Protein AF-A0A9E8MYC7-F1 (afdb_monomer)

Solvent-accessible surface area (backbone atoms only — not comparable to full-atom values): 26050 Å² total; per-residue (Å²): 123,84,56,73,44,84,92,55,62,42,68,68,64,47,49,53,53,36,50,54,47,29,52,49,21,54,75,71,65,36,44,66,49,32,20,54,23,20,48,53,47,18,52,56,25,44,76,72,65,41,76,65,15,58,56,26,34,58,54,17,54,79,38,41,88,45,52,65,54,41,21,54,42,26,45,53,49,13,49,45,27,41,71,69,73,36,52,69,61,10,49,49,34,28,45,56,18,37,45,50,30,37,81,56,94,71,75,79,53,91,84,58,75,82,51,69,74,51,49,74,58,23,88,38,50,72,58,42,31,50,38,27,40,50,49,20,48,55,34,68,70,32,82,70,48,50,69,36,67,69,51,42,52,50,23,41,50,27,29,57,51,24,53,55,41,49,50,52,44,64,65,71,53,83,70,78,68,52,68,67,61,53,49,54,55,50,45,53,43,28,52,51,36,32,54,36,20,54,78,68,73,32,41,73,63,21,49,50,30,54,47,44,42,51,49,52,62,47,49,73,73,53,60,84,65,71,66,82,78,57,59,68,68,59,53,51,52,55,49,49,52,52,52,54,50,50,52,46,51,55,46,55,75,76,41,96,46,72,67,58,52,52,49,44,52,49,53,49,51,52,48,51,52,52,57,55,51,33,46,78,76,37,44,70,60,41,48,68,68,60,59,83,79,62,63,57,65,65,65,54,28,72,74,43,52,96,46,40,19,37,42,38,44,48,58,54,70,60,41,31,36,39,40,38,39,36,48,89,49,66,46,61,43,80,47,49,76,29,67,60,48,62,59,48,49,52,55,45,56,59,49,77,74,44,86,76,86,47,73,67,52,46,50,54,47,50,54,44,30,36,51,51,34,52,49,77,54,75,65,88,61,65,83,69,64,34,54,26,35,38,37,22,56,33,71,78,44,69,78,55,67,63,52,70,29,24,60,91,93,44,39,43,50,80,74,31,52,78,46,77,48,84,47,68,44,57,52,56,60,54,63,72,54,85,79,85,64,96,58,96,74,85,86,89,75,74,95,77,76,78,85,78,85,90,74,93,70,81,82,77,76,78,74,70,85,118

Sequence (466 aa):
MFYKNELNYDFKKSQEYFTKFLKKATADKNSEMIFKASNNLAVLYNIEKKDSALYYITNGIKYAKEDLTLARLYVNKAEYYFNKNDTGNAIKTLQSALQLTLPTKTDSAITFSPSFKTLTASKHPSLSTLALKNKAKYILEDNELSKNQELLQLAYQSISLADRMIDFIRIESLENDSKLLRQEAASNIYMLGVKACYKLNKPNEAFYFIEKNRALLLLENIKNKTNSSLPAAILQQEQEYKKRIYALENQLNLTESSALKNEYHSLKIDYNNFIKSLEVSYPAYYNAKQNIHVENIASIKEVLDDHTTILEYIINKEHGFLLIITKDNTRLLDLGDTKNLETKINEYLKRIRHPLKTSEELENYNKTAHYLYNTLLPIKDPTILKNKLVIIPDYTLQNLPFESLKNNDKYLIEDFEISYAYSLTFLNSNKSIKREAPQSFIGFAPSHLITIIYKPCLAVRLKLLL

Mean predicted aligned error: 10.44 Å

Foldseek 3Di:
DVCPPPVRPDLVVQLVVLVVQCVVCVVVVPLVSVLVSLLSVLVSCLVVLHPCNVVSLVSNCVSDPALQSVLSSLQSVLSNCLSVVNLVSSLLSLVSSLQSFWPDHFDSDLLTDDDLVRLLRGPCNPSNLSSLLVSLVSQLVRPVSLVDPSSLVSSLVSLVSSLVSLLSCLLLDLDPPPPVVSLVVLLSSLVSNLSSCQSNVNQQSNLVSLQLSLLSVVCVVVVVPLVPQDDPVLVVVLVVLSVVLVVLVVVVVVDDDPVSVVVSVVSSVVSSVSSVVCCVVPVVSSVSSRDPDDDRLLVVLVPADQQEWEWAKRDDLAWIWTWIDHNVDIDIDTLGGCNCVLVLQVLLVVLVVDDDDDPVSVVSNLVSLQVNCCSRCVDPDCVSNGQEYEYADDDSCVPPPQQQRDDPHDGPVVRHHYHYDPGPRVVVVVVPDDDDDPDPDDDDDDPPPDDDDDDDDDPPPPPPVD

InterPro domains:
  IPR011990 Tetratricopeptide-like helical domain superfamily [SSF48452] (10-105)
  IPR024983 CHAT domain [PF12770] (367-439)

Nearest PDB structures (foldseek):
  4gpk-assembly1_C  TM=5.204E-01  e=9.226E-01  Bacillus thuringiensis serovar thuringiensis
  3txn-assembly1_A  TM=5.659E-01  e=2.470E+00  Drosophila melanogaster
  8jri-assembly1_X  TM=4.341E-01  e=1.193E+00  Homo sapiens
  9e8q-assembly1_X  TM=4.155E-01  e=4.902E+00  Homo sapiens
  4gpk-assembly2_F  TM=2.173E-01  e=1.245E+00  Bacillus thuringiensis serovar thuringiensis

pLDDT: mean 82.81, std 16.34, range [25.17, 98.38]

Radius of gyration: 25.77 Å; Cα contacts (8 Å, |Δi|>4): 551; chains: 1; bounding box: 64×56×78 Å

Secondary structure (DSSP, 8-state):
-TT-SGGG--HHHHHHHHHHHHHHHHHTT-HHHHHHHHHHHHHHHHHTT-THHHHHHHHHHTT--SHHHHHHHHHHHHHHHHHTT-HHHHHHHHHHHHHHHSSS----STT----HHHHHT-S-HHHHHHHHHHHHHHHHH-TTGGG-HHHHHHHHHHHHHHHHHHHHHHHH----S-HHHHHHHHHHHHHHHHHHHHHTT-HHHHHHHHHHHHHHHHHHHHTTSGGGGS-HHHHHHHHHHHHHHHHHHHHHHH---HHHHHHHHHHHHHHHHHHHHHHHH-HHHHHHHH------HHHHHHT--TTEEEEEEEE-SSEEEEEEE-SS-EEEEEEEE-TTHHHHHHHHHHHHTS---SHHHHHHHHHHHHHHHHHH---S-GGGS-SEEEEE--GGGGG--GGG-EETTEEHHHH-EEEE-S-HHHHHHHHTS----SSS------TT------------------

Organism: NCBI:txid2980107

Structure (mmCIF, N/CA/C/O backbone):
data_AF-A0A9E8MYC7-F1
#
_entry.id   AF-A0A9E8MYC7-F1
#
loop_
_atom_site.group_PDB
_atom_site.id
_atom_site.type_symbol
_atom_site.label_atom_id
_atom_site.label_alt_id
_atom_site.label_comp_id
_atom_site.label_asym_id
_atom_site.label_entity_id
_atom_site.label_seq_id
_atom_site.pdbx_PDB_ins_code
_atom_site.Cartn_x
_atom_site.Cartn_y
_atom_site.Cartn_z
_atom_site.occupancy
_atom_site.B_iso_or_equiv
_atom_site.auth_seq_id
_atom_site.auth_comp_id
_atom_site.auth_asym_id
_atom_site.auth_atom_id
_atom_site.pdbx_PDB_model_num
ATOM 1 N N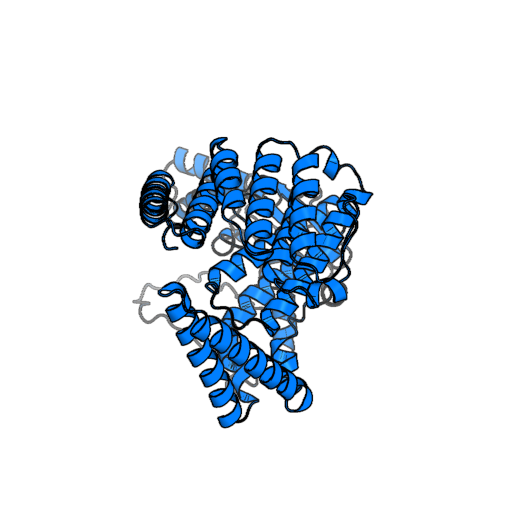 . MET A 1 1 ? 23.021 -4.778 -4.826 1.00 33.31 1 MET A N 1
ATOM 2 C CA . MET A 1 1 ? 21.648 -5.065 -4.350 1.00 33.31 1 MET A CA 1
ATOM 3 C C . MET A 1 1 ? 21.458 -4.844 -2.846 1.00 33.31 1 MET A C 1
ATOM 5 O O . MET A 1 1 ? 20.378 -4.416 -2.477 1.00 33.31 1 MET A O 1
ATOM 9 N N . PHE A 1 2 ? 22.469 -5.047 -1.988 1.00 27.73 2 PHE A N 1
ATOM 10 C CA . PHE A 1 2 ? 22.309 -5.018 -0.520 1.00 27.73 2 PHE A CA 1
ATOM 11 C C . PHE A 1 2 ? 21.909 -3.677 0.140 1.00 27.73 2 PHE A C 1
ATOM 13 O O . PHE A 1 2 ? 21.350 -3.709 1.228 1.00 27.73 2 PHE A O 1
ATOM 20 N N . TYR A 1 3 ? 22.119 -2.521 -0.500 1.00 33.34 3 TYR A N 1
ATOM 21 C CA . TYR A 1 3 ? 21.834 -1.199 0.101 1.00 33.34 3 TYR A CA 1
ATOM 22 C C . TYR A 1 3 ? 20.517 -0.549 -0.367 1.00 33.34 3 TYR A C 1
ATOM 24 O O . TYR A 1 3 ? 20.284 0.627 -0.119 1.00 33.34 3 TYR A O 1
ATOM 32 N N . LYS A 1 4 ? 19.658 -1.305 -1.071 1.00 39.53 4 LYS A N 1
ATOM 33 C CA . LYS A 1 4 ? 18.329 -0.844 -1.523 1.00 39.53 4 LYS A CA 1
ATOM 34 C C . LYS A 1 4 ? 17.208 -1.184 -0.525 1.00 39.53 4 LYS A C 1
ATOM 36 O O . LYS A 1 4 ? 16.082 -0.749 -0.708 1.00 39.53 4 LYS A O 1
ATOM 41 N N . ASN A 1 5 ? 17.493 -1.985 0.501 1.00 42.78 5 ASN A N 1
ATOM 42 C CA . ASN A 1 5 ? 16.492 -2.328 1.506 1.00 42.78 5 ASN A CA 1
ATOM 43 C C . ASN A 1 5 ? 16.258 -1.098 2.398 1.00 42.78 5 ASN A C 1
ATOM 45 O O . ASN A 1 5 ? 17.234 -0.578 2.937 1.00 42.78 5 ASN A O 1
ATOM 49 N N . GLU A 1 6 ? 15.013 -0.629 2.548 1.00 45.22 6 GLU A N 1
ATOM 50 C CA . GLU A 1 6 ? 14.684 0.599 3.300 1.00 45.22 6 GLU A CA 1
ATOM 51 C C . GLU A 1 6 ? 15.219 0.586 4.743 1.00 45.22 6 GLU A C 1
ATOM 53 O O . GLU A 1 6 ? 15.503 1.635 5.313 1.00 45.22 6 GLU A O 1
ATOM 58 N N . LEU A 1 7 ? 15.430 -0.602 5.315 1.00 42.25 7 LEU A N 1
ATOM 59 C CA . LEU A 1 7 ? 16.002 -0.796 6.651 1.00 42.25 7 LEU A CA 1
ATOM 60 C C . LEU A 1 7 ? 17.512 -0.481 6.745 1.00 42.25 7 LEU A C 1
ATOM 62 O O . LEU A 1 7 ? 18.018 -0.314 7.846 1.00 42.25 7 LEU A O 1
ATOM 66 N N . ASN A 1 8 ? 18.228 -0.391 5.615 1.00 55.28 8 ASN A N 1
ATOM 67 C CA . ASN A 1 8 ? 19.679 -0.146 5.524 1.00 55.28 8 ASN A CA 1
ATOM 68 C C . ASN A 1 8 ? 20.032 0.947 4.492 1.00 55.28 8 ASN A C 1
ATOM 70 O O . ASN A 1 8 ? 21.122 0.926 3.907 1.00 55.28 8 ASN A O 1
ATOM 74 N N . TYR A 1 9 ? 19.104 1.868 4.210 1.00 71.81 9 TYR A N 1
ATOM 75 C CA . TYR A 1 9 ? 19.337 2.943 3.249 1.00 71.81 9 TYR A CA 1
ATOM 76 C C . TYR A 1 9 ? 20.390 3.929 3.775 1.00 71.81 9 TYR A C 1
ATOM 78 O O . TYR A 1 9 ? 20.161 4.668 4.728 1.00 71.81 9 TYR A O 1
ATOM 86 N N . ASP A 1 10 ? 21.548 3.952 3.119 1.00 85.00 10 ASP A N 1
ATOM 87 C CA . ASP A 1 10 ? 22.597 4.948 3.328 1.00 85.00 10 ASP A CA 1
ATOM 88 C C . ASP A 1 10 ? 22.963 5.543 1.970 1.00 85.00 10 ASP A C 1
ATOM 90 O O . ASP A 1 10 ? 23.562 4.874 1.114 1.00 85.00 10 ASP A O 1
ATOM 94 N N . PHE A 1 11 ? 22.579 6.806 1.768 1.00 88.44 11 PHE A N 1
ATOM 95 C CA . PHE A 1 11 ? 22.821 7.513 0.518 1.00 88.44 11 PHE A CA 1
ATOM 96 C C . PHE A 1 11 ? 24.313 7.602 0.189 1.00 88.44 11 PHE A C 1
ATOM 98 O O . PHE A 1 11 ? 24.703 7.291 -0.937 1.00 88.44 11 PHE A O 1
ATOM 105 N N . LYS A 1 12 ? 25.157 7.991 1.155 1.00 90.94 12 LYS A N 1
ATOM 106 C CA . LYS A 1 12 ? 26.594 8.209 0.923 1.00 90.94 12 LYS A CA 1
ATOM 107 C C . LYS A 1 12 ? 27.267 6.898 0.549 1.00 90.94 12 LYS A C 1
ATOM 109 O O . LYS A 1 12 ? 27.935 6.811 -0.481 1.00 90.94 12 LYS A O 1
ATOM 114 N N . LYS A 1 13 ? 27.012 5.850 1.331 1.00 89.50 13 LYS A N 1
ATOM 115 C CA . LYS A 1 13 ? 27.576 4.522 1.090 1.00 89.50 13 LYS A CA 1
ATOM 116 C C . LYS A 1 13 ? 27.116 3.952 -0.254 1.00 89.50 13 LYS A C 1
ATOM 118 O O . LYS A 1 13 ? 27.930 3.449 -1.028 1.00 89.50 13 LYS A O 1
ATOM 123 N N . SER A 1 14 ? 25.829 4.081 -0.578 1.00 89.38 14 SER A N 1
ATOM 124 C CA . SER A 1 14 ? 25.278 3.632 -1.865 1.00 89.38 14 SER A CA 1
ATOM 125 C C . SER A 1 14 ? 25.879 4.396 -3.046 1.00 89.38 14 SER A C 1
ATOM 127 O O . SER A 1 14 ? 26.274 3.784 -4.042 1.00 89.38 14 SER A O 1
ATOM 129 N N . GLN A 1 15 ? 25.999 5.721 -2.922 1.00 94.00 15 GLN A N 1
ATOM 130 C CA . GLN A 1 15 ? 26.596 6.587 -3.935 1.00 94.00 15 GLN A CA 1
ATOM 131 C C . GLN A 1 15 ? 28.044 6.177 -4.210 1.00 94.00 15 GLN A C 1
ATOM 133 O O . GLN A 1 15 ? 28.427 6.033 -5.373 1.00 94.00 15 GLN A O 1
ATOM 138 N N . GLU A 1 16 ? 28.842 5.944 -3.168 1.00 93.12 16 GLU A N 1
ATOM 139 C CA . GLU A 1 16 ? 30.232 5.511 -3.306 1.00 93.12 16 GLU A CA 1
ATOM 140 C C . GLU A 1 16 ? 30.355 4.187 -4.066 1.00 93.12 16 GLU A C 1
ATOM 142 O O . GLU A 1 16 ? 31.125 4.097 -5.029 1.00 93.12 16 GLU A O 1
ATOM 147 N N . TYR A 1 17 ? 29.584 3.164 -3.682 1.00 92.88 17 TYR A N 1
ATOM 148 C CA . TYR A 1 17 ? 29.640 1.856 -4.339 1.00 92.88 17 TYR A CA 1
ATOM 149 C C . TYR A 1 17 ? 29.189 1.915 -5.795 1.00 92.88 17 TYR A C 1
ATOM 151 O O . TYR A 1 17 ? 29.874 1.375 -6.666 1.00 92.88 17 TYR A O 1
ATOM 159 N N . PHE A 1 18 ? 28.070 2.581 -6.090 1.00 93.12 18 PHE A N 1
ATOM 160 C CA . PHE A 1 18 ? 27.586 2.668 -7.465 1.00 93.12 18 PHE A CA 1
ATOM 161 C C . PHE A 1 18 ? 28.485 3.537 -8.348 1.00 93.12 18 PHE A C 1
ATOM 163 O O . PHE A 1 18 ? 28.667 3.217 -9.521 1.00 93.12 18 PHE A O 1
ATOM 170 N N . THR A 1 19 ? 29.126 4.569 -7.793 1.00 94.38 19 THR A N 1
ATOM 171 C CA . THR A 1 19 ? 30.114 5.376 -8.525 1.00 94.38 19 THR A CA 1
ATOM 172 C C . THR A 1 19 ? 31.369 4.561 -8.841 1.00 94.38 19 THR A C 1
ATOM 174 O O . THR A 1 19 ? 31.856 4.596 -9.971 1.00 94.38 19 THR A O 1
ATOM 177 N N . LYS A 1 20 ? 31.890 3.782 -7.879 1.00 94.94 20 LYS A N 1
ATOM 178 C CA . LYS A 1 20 ? 33.012 2.854 -8.119 1.00 94.94 20 LYS A CA 1
ATOM 179 C C . LYS A 1 20 ? 32.649 1.805 -9.173 1.00 94.94 20 LYS A C 1
ATOM 181 O O . LYS A 1 20 ? 33.449 1.542 -10.069 1.00 94.94 20 LYS A O 1
ATOM 186 N N . PHE A 1 21 ? 31.435 1.259 -9.104 1.00 94.50 21 PHE A N 1
ATOM 187 C CA . PHE A 1 21 ? 30.927 0.310 -10.092 1.00 94.50 21 PHE A CA 1
ATOM 188 C C . PHE A 1 21 ? 30.835 0.930 -11.494 1.00 94.50 21 PHE A C 1
ATOM 190 O O . PHE A 1 21 ? 31.333 0.332 -12.443 1.00 94.50 21 PHE A O 1
ATOM 197 N N . LEU A 1 22 ? 30.299 2.150 -11.622 1.00 94.88 22 LEU A N 1
ATOM 198 C CA . LEU A 1 22 ? 30.236 2.869 -12.899 1.00 94.88 22 LEU A CA 1
ATOM 199 C C . LEU A 1 22 ? 31.633 3.120 -13.481 1.00 94.88 22 LEU A C 1
ATOM 201 O O . LEU A 1 22 ? 31.844 2.907 -14.674 1.00 94.88 22 LEU A O 1
ATOM 205 N N . LYS A 1 23 ? 32.597 3.539 -12.649 1.00 96.06 23 LYS A N 1
ATOM 206 C CA . LYS A 1 23 ? 33.992 3.746 -13.072 1.00 96.06 23 LYS A CA 1
ATOM 207 C C . LYS A 1 23 ? 34.610 2.463 -13.623 1.00 96.06 23 LYS A C 1
ATOM 209 O O . LYS A 1 23 ? 35.181 2.497 -14.709 1.00 96.06 23 LYS A O 1
ATOM 214 N N . LYS A 1 24 ? 34.451 1.340 -12.914 1.00 95.19 24 LYS A N 1
ATOM 215 C CA . LYS A 1 24 ? 34.941 0.033 -13.371 1.00 95.19 24 LYS A CA 1
ATOM 216 C C . LYS A 1 24 ? 34.270 -0.396 -14.678 1.00 95.19 24 LYS A C 1
ATOM 218 O O . LYS A 1 24 ? 34.962 -0.678 -15.642 1.00 95.19 24 LYS A O 1
ATOM 223 N N . ALA A 1 25 ? 32.942 -0.332 -14.749 1.00 93.50 25 ALA A N 1
ATOM 224 C CA . ALA A 1 25 ? 32.190 -0.674 -15.956 1.00 93.50 25 ALA A CA 1
ATOM 225 C C . ALA A 1 25 ? 32.600 0.169 -17.178 1.00 93.50 25 ALA A C 1
ATOM 227 O O . ALA A 1 25 ? 32.654 -0.337 -18.297 1.00 93.50 25 ALA A O 1
ATOM 228 N N . THR A 1 26 ? 32.912 1.450 -16.956 1.00 93.94 26 THR A N 1
ATOM 229 C CA . THR A 1 26 ? 33.397 2.363 -18.002 1.00 93.94 26 THR A CA 1
ATOM 230 C C . THR A 1 26 ? 34.809 1.997 -18.454 1.00 93.94 26 THR A C 1
ATOM 232 O O . THR A 1 26 ? 35.068 1.979 -19.655 1.00 93.94 26 THR A O 1
ATOM 235 N N . ALA A 1 27 ? 35.705 1.670 -17.517 1.00 95.81 27 ALA A N 1
ATOM 236 C CA . ALA A 1 27 ? 37.055 1.197 -17.828 1.00 95.81 27 ALA A CA 1
ATOM 237 C C . ALA A 1 27 ? 37.026 -0.112 -18.636 1.00 95.81 27 ALA A C 1
ATOM 239 O O . ALA A 1 27 ? 37.732 -0.234 -19.634 1.00 95.81 27 ALA A O 1
ATOM 240 N N . ASP A 1 28 ? 36.128 -1.028 -18.267 1.00 94.00 28 ASP A N 1
ATOM 241 C CA . ASP A 1 28 ? 35.918 -2.313 -18.940 1.00 94.00 28 ASP A CA 1
ATOM 242 C C . ASP A 1 28 ? 35.134 -2.173 -20.266 1.00 94.00 28 ASP A C 1
ATOM 244 O O . ASP A 1 28 ? 34.933 -3.154 -20.979 1.00 94.00 28 ASP A O 1
ATOM 248 N N . LYS A 1 29 ? 34.662 -0.961 -20.610 1.00 92.75 29 LYS A N 1
ATOM 249 C CA . LYS A 1 29 ? 33.806 -0.654 -21.775 1.00 92.75 29 LYS A CA 1
ATOM 250 C C . LYS A 1 29 ? 32.546 -1.533 -21.876 1.00 92.75 29 LYS A C 1
ATOM 252 O O . LYS A 1 29 ? 31.974 -1.685 -22.958 1.00 92.75 29 LYS A O 1
ATOM 257 N N . ASN A 1 30 ? 32.069 -2.080 -20.757 1.00 91.94 30 ASN A N 1
ATOM 258 C CA . ASN A 1 30 ? 30.887 -2.936 -20.735 1.00 91.94 30 ASN A CA 1
ATOM 259 C C . ASN A 1 30 ? 29.610 -2.075 -20.705 1.00 91.94 30 ASN A C 1
ATOM 261 O O . ASN A 1 30 ? 29.230 -1.526 -19.669 1.00 91.94 30 ASN A O 1
ATOM 265 N N . SER A 1 31 ? 28.921 -1.976 -21.848 1.00 89.75 31 SER A N 1
ATOM 266 C CA . SER A 1 31 ? 27.695 -1.174 -21.987 1.00 89.75 31 SER A CA 1
ATOM 267 C C . SER A 1 31 ? 26.580 -1.592 -21.021 1.00 89.75 31 SER A C 1
ATOM 269 O O . SER A 1 31 ? 25.905 -0.729 -20.463 1.00 89.75 31 SER A O 1
ATOM 271 N N . GLU A 1 32 ? 26.387 -2.894 -20.795 1.00 87.19 32 GLU A N 1
ATOM 272 C CA . GLU A 1 32 ? 25.331 -3.398 -19.911 1.00 87.19 32 GLU A CA 1
ATOM 273 C C . GLU A 1 32 ? 25.605 -3.015 -18.452 1.00 87.19 32 GLU A C 1
ATOM 275 O O . GLU A 1 32 ? 24.712 -2.543 -17.741 1.00 87.19 32 GLU A O 1
ATOM 280 N N . MET A 1 33 ? 26.856 -3.140 -18.006 1.00 89.62 33 MET A N 1
ATOM 281 C CA . MET A 1 33 ? 27.253 -2.719 -16.664 1.00 89.62 33 MET A CA 1
ATOM 282 C C . MET A 1 33 ? 27.185 -1.199 -16.489 1.00 89.62 33 MET A C 1
ATOM 284 O O . MET A 1 33 ? 26.735 -0.733 -15.439 1.00 89.62 33 MET A O 1
ATOM 288 N N . ILE A 1 34 ? 27.554 -0.416 -17.511 1.00 92.19 34 ILE A N 1
ATOM 289 C CA . ILE A 1 34 ? 27.412 1.050 -17.489 1.00 92.19 34 ILE A CA 1
ATOM 290 C C . ILE A 1 34 ? 25.936 1.433 -17.347 1.00 92.19 34 ILE A C 1
ATOM 292 O O . ILE A 1 34 ? 25.600 2.288 -16.519 1.00 92.19 34 ILE A O 1
ATOM 296 N N . PHE A 1 35 ? 25.048 0.775 -18.097 1.00 93.06 35 PHE A N 1
ATOM 297 C CA . PHE A 1 35 ? 23.602 0.929 -17.963 1.00 93.06 35 PHE A CA 1
ATOM 298 C C . PHE A 1 35 ? 23.135 0.602 -16.535 1.00 93.06 35 PHE A C 1
ATOM 300 O O . PHE A 1 35 ? 22.506 1.448 -15.897 1.00 93.06 35 PHE A O 1
ATOM 307 N N . LYS A 1 36 ? 23.478 -0.579 -15.998 1.00 89.75 36 LYS A N 1
ATOM 308 C CA . LYS A 1 36 ? 23.070 -1.018 -14.648 1.00 89.75 36 LYS A CA 1
ATOM 309 C C . LYS A 1 36 ? 23.538 -0.034 -13.572 1.00 89.75 36 LYS A C 1
ATOM 311 O O . LYS A 1 36 ? 22.755 0.343 -12.699 1.00 89.75 36 LYS A O 1
ATOM 316 N N . ALA A 1 37 ? 24.793 0.410 -13.640 1.00 92.94 37 ALA A N 1
ATOM 317 C CA . ALA A 1 37 ? 25.361 1.373 -12.701 1.00 92.94 37 ALA A CA 1
ATOM 318 C C . ALA A 1 37 ? 24.655 2.735 -12.784 1.00 92.94 37 ALA A C 1
ATOM 320 O O . ALA A 1 37 ? 24.265 3.295 -11.758 1.00 92.94 37 ALA A O 1
ATOM 321 N N . SER A 1 38 ? 24.428 3.227 -14.005 1.00 95.38 38 SER A N 1
ATOM 322 C CA . SER A 1 38 ? 23.735 4.494 -14.258 1.00 95.38 38 SER A CA 1
ATOM 323 C C . SER A 1 38 ? 22.280 4.450 -13.787 1.00 95.38 38 SER A C 1
ATOM 325 O O . SER A 1 38 ? 21.817 5.378 -13.133 1.00 95.38 38 SER A O 1
ATOM 327 N N . ASN A 1 39 ? 21.572 3.347 -14.039 1.00 93.50 39 ASN A N 1
ATOM 328 C CA . ASN A 1 39 ? 20.211 3.128 -13.556 1.00 93.50 39 ASN A CA 1
ATOM 329 C C . ASN A 1 39 ? 20.143 3.126 -12.019 1.00 93.50 39 ASN A C 1
ATOM 331 O O . ASN A 1 39 ? 19.254 3.746 -11.444 1.00 93.50 39 ASN A O 1
ATOM 335 N N . ASN A 1 40 ? 21.090 2.473 -11.341 1.00 92.25 40 ASN A N 1
ATOM 336 C CA . ASN A 1 40 ? 21.122 2.448 -9.875 1.00 92.25 40 ASN A CA 1
ATOM 337 C C . ASN 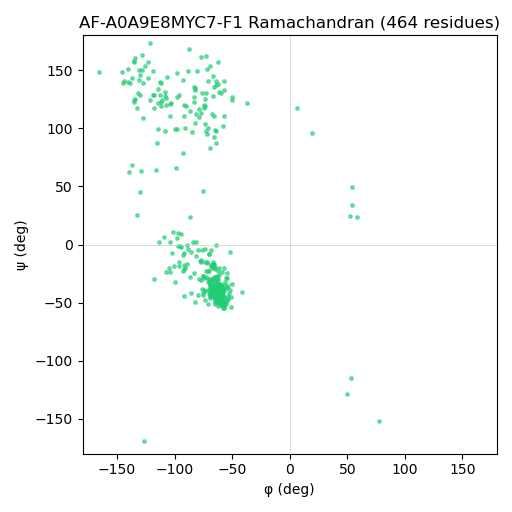A 1 40 ? 21.410 3.831 -9.273 1.00 92.25 40 ASN A C 1
ATOM 339 O O . ASN A 1 40 ? 20.763 4.212 -8.300 1.00 92.25 40 ASN A O 1
ATOM 343 N N . LEU A 1 41 ? 22.333 4.599 -9.865 1.00 94.81 41 LEU A N 1
ATOM 344 C CA . LEU A 1 41 ? 22.584 5.986 -9.462 1.00 94.81 41 LEU A CA 1
ATOM 345 C C . LEU A 1 41 ? 21.350 6.858 -9.712 1.00 94.81 41 LEU A C 1
ATOM 347 O O . LEU A 1 41 ? 20.945 7.592 -8.820 1.00 94.81 41 LEU A O 1
ATOM 351 N N . ALA A 1 42 ? 20.702 6.737 -10.872 1.00 95.38 42 ALA A N 1
ATOM 352 C CA . ALA A 1 42 ? 19.468 7.459 -11.177 1.00 95.38 42 ALA A CA 1
ATOM 353 C C . ALA A 1 42 ? 18.379 7.239 -10.116 1.00 95.38 42 ALA A C 1
ATOM 355 O O . ALA A 1 42 ? 17.819 8.207 -9.607 1.00 95.38 42 ALA A O 1
ATOM 356 N N . VAL A 1 43 ? 18.124 5.980 -9.741 1.00 92.06 43 VAL A N 1
ATOM 357 C CA . VAL A 1 43 ? 17.175 5.636 -8.669 1.00 92.06 43 VAL A CA 1
ATOM 358 C C . VAL A 1 43 ? 17.592 6.279 -7.346 1.00 92.06 43 VAL A C 1
ATOM 360 O O . VAL A 1 43 ? 16.772 6.927 -6.703 1.00 92.06 43 VAL A O 1
ATOM 363 N N . LEU A 1 44 ? 18.867 6.153 -6.965 1.00 93.38 44 LEU A N 1
ATOM 364 C CA . LEU A 1 44 ? 19.396 6.714 -5.721 1.00 93.38 44 LEU A CA 1
ATOM 365 C C . LEU A 1 44 ? 19.216 8.240 -5.645 1.00 93.38 44 LEU A C 1
ATOM 367 O O . LEU A 1 44 ? 18.770 8.766 -4.631 1.00 93.38 44 LEU A O 1
ATOM 371 N N . TYR A 1 45 ? 19.534 8.962 -6.719 1.00 95.00 45 TYR A N 1
ATOM 372 C CA . TYR A 1 45 ? 19.378 10.417 -6.755 1.00 95.00 45 TYR A CA 1
ATOM 373 C C . TYR A 1 45 ? 17.915 10.862 -6.852 1.00 95.00 45 TYR A C 1
ATOM 375 O O . TYR A 1 45 ? 17.595 11.937 -6.349 1.00 95.00 45 TYR A O 1
ATOM 383 N N . ASN A 1 46 ? 17.027 10.055 -7.444 1.00 94.38 46 ASN A N 1
ATOM 384 C CA . ASN A 1 46 ? 15.588 10.321 -7.425 1.00 94.38 46 ASN A CA 1
ATOM 385 C C . ASN A 1 46 ? 14.995 10.206 -6.017 1.00 94.38 46 ASN A C 1
ATOM 387 O O . ASN A 1 46 ? 14.162 11.036 -5.667 1.00 94.38 46 ASN A O 1
ATOM 391 N N . ILE A 1 47 ? 15.437 9.238 -5.204 1.00 90.31 47 ILE A N 1
ATOM 392 C CA . ILE A 1 47 ? 15.011 9.115 -3.795 1.00 90.31 47 ILE A CA 1
ATOM 393 C C . ILE A 1 47 ? 15.337 10.407 -3.029 1.00 90.31 47 ILE A C 1
ATOM 395 O O . ILE A 1 47 ? 14.491 10.950 -2.329 1.00 90.31 47 ILE A O 1
ATOM 399 N N . GLU A 1 48 ? 16.529 10.964 -3.249 1.00 92.75 48 GLU A N 1
ATOM 400 C CA . GLU A 1 48 ? 16.957 12.240 -2.656 1.00 92.75 48 GLU A CA 1
ATOM 401 C C . GLU A 1 48 ? 16.441 13.493 -3.386 1.00 92.75 48 GLU A C 1
ATOM 403 O O . GLU A 1 48 ? 16.827 14.608 -3.033 1.00 92.75 48 GLU A O 1
ATOM 408 N N . LYS A 1 49 ? 15.637 13.338 -4.448 1.00 94.25 49 LYS A N 1
ATOM 409 C CA . LYS A 1 49 ? 15.122 14.437 -5.290 1.00 94.25 49 LYS A CA 1
ATOM 410 C C . LYS A 1 49 ? 16.215 15.365 -5.864 1.00 94.25 49 LYS A C 1
ATOM 412 O O . LYS A 1 49 ? 16.009 16.566 -6.044 1.00 94.25 49 LYS A O 1
ATOM 417 N N . LYS A 1 50 ? 17.393 14.817 -6.180 1.00 94.62 50 LYS A N 1
ATOM 418 C CA . LYS A 1 50 ? 18.570 15.556 -6.679 1.00 94.62 50 LYS A CA 1
ATOM 419 C C . LYS A 1 50 ? 18.626 15.611 -8.208 1.00 94.62 50 LYS A C 1
ATOM 421 O O . LYS A 1 50 ? 18.408 14.606 -8.882 1.00 94.62 50 LYS A O 1
ATOM 426 N N . ASP A 1 51 ? 19.056 16.751 -8.759 1.00 95.06 51 ASP A N 1
ATOM 427 C CA . ASP A 1 51 ? 19.160 16.965 -10.217 1.00 95.06 51 ASP A CA 1
ATOM 428 C C . ASP A 1 51 ? 20.127 16.029 -10.940 1.00 95.06 51 ASP A C 1
ATOM 430 O O . ASP A 1 51 ? 19.930 15.699 -12.111 1.00 95.06 51 ASP A O 1
ATOM 434 N N . SER A 1 52 ? 21.131 15.517 -10.227 1.00 95.69 52 SER A N 1
ATOM 435 C CA . SER A 1 52 ? 22.063 14.526 -10.763 1.00 95.69 52 SER A CA 1
ATOM 436 C C . SER A 1 52 ? 21.369 13.258 -11.277 1.00 95.69 52 SER A C 1
ATOM 438 O O . SER A 1 52 ? 21.953 12.560 -12.104 1.00 95.69 52 SER A O 1
ATOM 440 N N . ALA A 1 53 ? 20.131 12.966 -10.858 1.00 96.94 53 ALA A N 1
ATOM 441 C CA . ALA A 1 53 ? 19.355 11.853 -11.400 1.00 96.94 53 ALA A CA 1
ATOM 442 C C . ALA A 1 53 ? 19.252 11.923 -12.932 1.00 96.94 53 ALA A C 1
ATOM 444 O O . ALA A 1 53 ? 19.552 10.937 -13.607 1.00 96.94 53 ALA A O 1
ATOM 445 N N . LEU A 1 54 ? 18.929 13.094 -13.499 1.00 97.19 54 LEU A N 1
ATOM 446 C CA . LEU A 1 54 ? 18.773 13.259 -14.947 1.00 97.19 54 LEU A CA 1
ATOM 447 C C . LEU A 1 54 ? 20.080 13.002 -15.710 1.00 97.19 54 LEU A C 1
ATOM 449 O O . LEU A 1 54 ? 20.050 12.423 -16.800 1.00 97.19 54 LEU A O 1
ATOM 453 N N . TYR A 1 55 ? 21.227 13.368 -15.128 1.00 97.25 55 TYR A N 1
ATOM 454 C CA . TYR A 1 55 ? 22.542 13.072 -15.701 1.00 97.25 55 TYR A CA 1
ATOM 455 C C . TYR A 1 55 ? 22.753 11.560 -15.850 1.00 97.25 55 TYR A C 1
ATOM 457 O O . TYR A 1 55 ? 23.050 11.083 -16.947 1.00 97.25 55 TYR A O 1
ATOM 465 N N . TYR A 1 56 ? 22.535 10.790 -14.779 1.00 97.50 56 TYR A N 1
ATOM 466 C CA . TYR A 1 56 ? 22.723 9.337 -14.820 1.00 97.50 56 TYR A CA 1
ATOM 467 C C . TYR A 1 56 ? 21.677 8.634 -15.684 1.00 97.50 56 TYR A C 1
ATOM 469 O O . TYR A 1 56 ? 22.012 7.679 -16.379 1.00 97.50 56 TYR A O 1
ATOM 477 N N . ILE A 1 57 ? 20.440 9.132 -15.725 1.00 97.44 57 ILE A N 1
ATOM 478 C CA . ILE A 1 57 ? 19.409 8.637 -16.646 1.00 97.44 57 ILE A CA 1
ATOM 479 C C . ILE A 1 57 ? 19.871 8.817 -18.092 1.00 97.44 57 ILE A C 1
ATOM 481 O O . ILE A 1 57 ? 19.890 7.862 -18.865 1.00 97.44 57 ILE A O 1
ATOM 485 N N . THR A 1 58 ? 20.290 10.032 -18.447 1.00 96.94 58 THR A N 1
ATOM 486 C CA . THR A 1 58 ? 20.740 10.365 -19.804 1.00 96.94 58 THR A CA 1
ATOM 487 C C . THR A 1 58 ? 21.985 9.571 -20.184 1.00 96.94 58 THR A C 1
ATOM 489 O O . THR A 1 58 ? 22.100 9.120 -21.321 1.00 96.94 58 THR A O 1
ATOM 492 N N . ASN A 1 59 ? 22.897 9.344 -19.234 1.00 95.19 59 ASN A N 1
ATOM 493 C CA . ASN A 1 59 ? 24.036 8.462 -19.446 1.00 95.19 59 ASN A CA 1
ATOM 494 C C . ASN A 1 59 ? 23.582 7.022 -19.711 1.00 95.19 59 ASN A C 1
ATOM 496 O O . ASN A 1 59 ? 23.982 6.443 -20.712 1.00 95.19 59 ASN A O 1
ATOM 500 N N . GLY A 1 60 ? 22.700 6.470 -18.874 1.00 95.44 60 GLY A N 1
ATOM 501 C CA . GLY A 1 60 ? 22.180 5.112 -19.028 1.00 95.44 60 GLY A CA 1
ATOM 502 C C . GLY A 1 60 ? 21.477 4.879 -20.366 1.00 95.44 60 GLY A C 1
ATOM 503 O O . GLY A 1 60 ? 21.667 3.823 -20.962 1.00 95.44 60 GLY A O 1
ATOM 504 N N . ILE A 1 61 ? 20.726 5.868 -20.872 1.00 95.81 61 ILE A N 1
ATOM 505 C CA . ILE A 1 61 ? 19.997 5.768 -22.151 1.00 95.81 61 ILE A CA 1
ATOM 506 C C . ILE A 1 61 ? 20.958 5.500 -23.314 1.00 95.81 61 ILE A C 1
ATOM 508 O O . ILE A 1 61 ? 20.635 4.705 -24.190 1.00 95.81 61 ILE A O 1
ATOM 512 N N . LYS A 1 62 ? 22.162 6.087 -23.300 1.00 94.81 62 LYS A N 1
ATOM 513 C CA . LYS A 1 62 ? 23.177 5.879 -24.352 1.00 94.81 62 LYS A CA 1
ATOM 514 C C . LYS A 1 62 ? 23.655 4.427 -24.455 1.00 94.81 62 LYS A C 1
ATOM 516 O O . LYS A 1 62 ? 24.174 4.035 -25.493 1.00 94.81 62 LYS A O 1
ATOM 521 N N . TYR A 1 63 ? 23.506 3.652 -23.381 1.00 93.00 63 TYR A N 1
ATOM 522 C CA . TYR A 1 63 ? 23.976 2.270 -23.286 1.00 93.00 63 TYR A CA 1
ATOM 523 C C . TYR A 1 63 ? 22.830 1.251 -23.177 1.00 93.00 63 TYR A C 1
ATOM 525 O O . TYR A 1 63 ? 23.090 0.053 -23.062 1.00 93.00 63 TYR A O 1
ATOM 533 N N . ALA A 1 64 ? 21.573 1.703 -23.228 1.00 91.06 64 ALA A N 1
ATOM 534 C CA . ALA A 1 64 ? 20.396 0.845 -23.243 1.00 91.06 64 ALA A CA 1
ATOM 535 C C . ALA A 1 64 ? 20.215 0.233 -24.642 1.00 91.06 64 ALA A C 1
ATOM 537 O O . ALA A 1 64 ? 19.951 0.948 -25.605 1.00 91.06 64 ALA A O 1
ATOM 538 N N . LYS A 1 65 ? 20.383 -1.090 -24.755 1.00 86.62 65 LYS A N 1
ATOM 539 C CA . LYS A 1 65 ? 20.313 -1.825 -26.035 1.00 86.62 65 LYS A CA 1
ATOM 540 C C . LYS A 1 65 ? 18.982 -2.542 -26.265 1.00 86.62 65 LYS A C 1
ATOM 542 O O . LYS A 1 65 ? 18.677 -2.904 -27.393 1.00 86.62 65 LYS A O 1
ATOM 547 N N . GLU A 1 66 ? 18.213 -2.766 -25.203 1.00 87.25 66 GLU A N 1
ATOM 548 C CA . GLU A 1 66 ? 16.938 -3.488 -25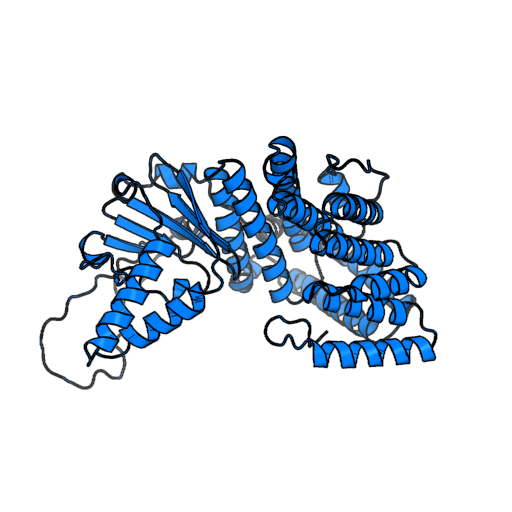.240 1.00 87.25 66 GLU A CA 1
ATOM 549 C C . GLU A 1 66 ? 15.792 -2.571 -24.789 1.00 87.25 66 GLU A C 1
ATOM 551 O O . GLU A 1 66 ? 15.983 -1.742 -23.888 1.00 87.25 66 GLU A O 1
ATOM 556 N N . ASP A 1 67 ? 14.586 -2.783 -25.325 1.00 87.19 67 ASP A N 1
ATOM 557 C CA . ASP A 1 67 ? 13.377 -2.033 -24.947 1.00 87.19 67 ASP A CA 1
ATOM 558 C C . ASP A 1 67 ? 13.152 -2.029 -23.430 1.00 87.19 67 ASP A C 1
ATOM 560 O O . ASP A 1 67 ? 12.846 -0.989 -22.849 1.00 87.19 67 ASP A O 1
ATOM 564 N N . LEU A 1 68 ? 13.409 -3.156 -22.753 1.00 85.06 68 LEU A N 1
ATOM 565 C CA . LEU A 1 68 ? 13.338 -3.257 -21.293 1.00 85.06 68 LEU A CA 1
ATOM 566 C C . LEU A 1 68 ? 14.265 -2.262 -20.589 1.00 85.06 68 LEU A C 1
ATOM 568 O O . LEU A 1 68 ? 13.871 -1.594 -19.631 1.00 85.06 68 LEU A O 1
ATOM 572 N N . THR A 1 69 ? 15.525 -2.204 -21.021 1.00 88.50 69 THR A N 1
ATOM 573 C CA . THR A 1 69 ? 16.537 -1.344 -20.398 1.00 88.50 69 THR A CA 1
ATOM 574 C C . THR A 1 69 ? 16.187 0.130 -20.584 1.00 88.50 69 THR A C 1
ATOM 576 O O . THR A 1 69 ? 16.274 0.910 -19.633 1.00 88.50 69 THR A O 1
ATOM 579 N N . LEU A 1 70 ? 15.676 0.491 -21.763 1.00 93.06 70 LEU A N 1
ATOM 580 C CA . LEU A 1 70 ? 15.209 1.839 -22.057 1.00 93.06 70 LEU A CA 1
ATOM 581 C C . LEU A 1 70 ? 13.945 2.194 -21.258 1.00 93.06 70 LEU A C 1
ATOM 583 O O . LEU A 1 70 ? 13.886 3.257 -20.639 1.00 93.06 70 LEU A O 1
ATOM 587 N N . ALA A 1 71 ? 12.975 1.280 -21.183 1.00 92.06 71 ALA A N 1
ATOM 588 C CA . ALA A 1 71 ? 11.744 1.456 -20.420 1.00 92.06 71 ALA A CA 1
ATOM 589 C C . ALA A 1 71 ? 12.023 1.712 -18.931 1.00 92.06 71 ALA A C 1
ATOM 591 O O . ALA A 1 71 ? 11.433 2.614 -18.337 1.00 92.06 71 ALA A O 1
ATOM 592 N N . ARG A 1 72 ? 12.976 0.985 -18.325 1.00 91.94 72 ARG A N 1
ATOM 593 C CA . ARG A 1 72 ? 13.398 1.211 -16.927 1.00 91.94 72 ARG A CA 1
ATOM 594 C C . ARG A 1 72 ? 13.929 2.630 -16.707 1.00 91.94 72 ARG A C 1
ATOM 596 O O . ARG A 1 72 ? 13.580 3.271 -15.717 1.00 91.94 72 ARG A O 1
ATOM 603 N N . LEU A 1 73 ? 14.731 3.145 -17.637 1.00 95.56 73 LEU A N 1
ATOM 604 C CA . LEU A 1 73 ? 15.248 4.513 -17.560 1.00 95.56 73 LEU A CA 1
ATOM 605 C C . LEU A 1 73 ? 14.155 5.557 -17.771 1.00 95.56 73 LEU A C 1
ATOM 607 O O . LEU A 1 73 ? 14.195 6.598 -17.122 1.00 95.56 73 LEU A O 1
ATOM 611 N N . TYR A 1 74 ? 13.165 5.286 -18.622 1.00 96.06 74 TYR A N 1
ATOM 612 C CA . TYR A 1 74 ? 12.012 6.170 -18.787 1.00 96.06 74 TYR A CA 1
ATOM 613 C C . TYR A 1 74 ? 11.123 6.206 -17.543 1.00 96.06 74 TYR A C 1
ATOM 615 O O . TYR A 1 74 ? 10.701 7.292 -17.161 1.00 96.06 74 TYR A O 1
ATOM 623 N N . VAL A 1 75 ? 10.924 5.088 -16.836 1.00 95.06 75 VAL A N 1
ATOM 624 C CA . VAL A 1 75 ? 10.259 5.111 -15.518 1.00 95.06 75 VAL A CA 1
ATOM 625 C C . VAL A 1 75 ? 11.026 6.003 -14.533 1.00 95.06 75 VAL A C 1
ATOM 627 O O . VAL A 1 75 ? 10.422 6.847 -13.875 1.00 95.06 75 VAL A O 1
ATOM 630 N N . ASN A 1 76 ? 12.358 5.898 -14.473 1.00 95.69 76 ASN A N 1
ATOM 631 C CA . ASN A 1 76 ? 13.164 6.771 -13.607 1.00 95.69 76 ASN A CA 1
ATOM 632 C C . ASN A 1 76 ? 13.125 8.243 -14.048 1.00 95.69 76 ASN A C 1
ATOM 634 O O . ASN A 1 76 ? 13.148 9.142 -13.211 1.00 95.69 76 ASN A O 1
ATOM 638 N N . LYS A 1 77 ? 13.067 8.506 -15.356 1.00 97.69 77 LYS A N 1
ATOM 639 C CA . LYS A 1 77 ? 12.931 9.859 -15.906 1.00 97.69 77 LYS A CA 1
ATOM 640 C C . LYS A 1 77 ? 11.566 10.463 -15.595 1.00 97.69 77 LYS A C 1
ATOM 642 O O . LYS A 1 77 ? 11.490 11.646 -15.288 1.00 97.69 77 LYS A O 1
ATOM 647 N N . ALA A 1 78 ? 10.513 9.654 -15.626 1.00 97.12 78 ALA A N 1
ATOM 648 C CA . ALA A 1 78 ? 9.188 10.064 -15.194 1.00 97.12 78 ALA A CA 1
ATOM 649 C C . ALA A 1 78 ? 9.182 10.446 -13.705 1.00 97.12 78 ALA A C 1
ATOM 651 O O . ALA A 1 78 ? 8.692 11.517 -13.365 1.00 97.12 78 ALA A O 1
ATOM 652 N N . GLU A 1 79 ? 9.820 9.646 -12.840 1.00 96.50 79 GLU A N 1
ATOM 653 C CA . GLU A 1 79 ? 9.959 9.981 -11.413 1.00 96.50 79 GLU A CA 1
ATOM 654 C C . GLU A 1 79 ? 10.764 11.271 -11.200 1.00 96.50 79 GLU A C 1
ATOM 656 O O . GLU A 1 79 ? 10.411 12.084 -10.351 1.00 96.50 79 GLU A O 1
ATOM 661 N N . TYR A 1 80 ? 11.813 11.501 -12.000 1.00 97.75 80 TYR A N 1
ATOM 662 C CA . TYR A 1 80 ? 12.567 12.757 -11.969 1.00 97.75 80 TYR A CA 1
ATOM 663 C C . TYR A 1 80 ? 11.676 13.967 -12.279 1.00 97.75 80 TYR A C 1
ATOM 665 O O . TYR A 1 80 ? 11.680 14.936 -11.522 1.00 97.75 80 TYR A O 1
ATOM 673 N N . TYR A 1 81 ? 10.893 13.908 -13.362 1.00 97.50 81 TYR A N 1
ATOM 674 C CA . TYR A 1 81 ? 9.967 14.987 -13.715 1.00 97.50 81 TYR A CA 1
ATOM 675 C C . TYR A 1 81 ? 8.904 15.200 -12.636 1.00 97.50 81 TYR A C 1
ATOM 677 O O . TYR A 1 81 ? 8.643 16.339 -12.257 1.00 97.50 81 TYR A O 1
ATOM 685 N N . PHE A 1 82 ? 8.360 14.118 -12.076 1.00 96.38 82 PHE A N 1
ATOM 686 C CA . PHE A 1 82 ? 7.400 14.201 -10.979 1.00 96.38 82 PHE A CA 1
ATOM 687 C C . PHE A 1 82 ? 8.004 14.885 -9.741 1.00 96.38 82 PHE A C 1
ATOM 689 O O . PHE A 1 82 ? 7.414 15.813 -9.199 1.00 96.38 82 PHE A O 1
ATOM 696 N N . ASN A 1 83 ? 9.236 14.532 -9.358 1.00 95.00 83 ASN A N 1
ATOM 697 C CA . ASN A 1 83 ? 9.970 15.193 -8.270 1.00 95.00 83 ASN A CA 1
ATOM 698 C C . ASN A 1 83 ? 10.249 16.686 -8.523 1.00 95.00 83 ASN A C 1
ATOM 700 O O . ASN A 1 83 ? 10.526 17.425 -7.578 1.00 95.00 83 ASN A O 1
ATOM 704 N N . LYS A 1 84 ? 10.206 17.129 -9.785 1.00 95.75 84 LYS A N 1
ATOM 705 C CA . LYS A 1 84 ? 10.340 18.532 -10.203 1.00 95.75 84 LYS A CA 1
ATOM 706 C C . LYS A 1 84 ? 8.990 19.238 -10.368 1.00 95.75 84 LYS A C 1
ATOM 708 O O . LYS A 1 84 ? 8.968 20.367 -10.849 1.00 95.75 84 LYS A O 1
ATOM 713 N N . ASN A 1 85 ? 7.895 18.601 -9.946 1.00 94.44 85 ASN A N 1
ATOM 714 C CA . ASN A 1 85 ? 6.514 19.058 -10.125 1.00 94.44 85 ASN A CA 1
ATOM 715 C C . ASN A 1 85 ? 6.121 19.254 -11.603 1.00 94.44 85 ASN A C 1
ATOM 717 O O . ASN A 1 85 ? 5.202 20.006 -11.914 1.00 94.44 85 ASN A O 1
ATOM 721 N N . ASP A 1 86 ? 6.808 18.574 -12.525 1.00 94.81 86 ASP A N 1
ATOM 722 C CA . ASP A 1 86 ? 6.484 18.550 -13.952 1.00 94.81 86 ASP A CA 1
ATOM 723 C C . ASP A 1 86 ? 5.697 17.273 -14.282 1.00 94.81 86 ASP A C 1
ATOM 725 O O . ASP A 1 86 ? 6.157 16.349 -14.962 1.00 94.81 86 ASP A O 1
ATOM 729 N N . THR A 1 87 ? 4.487 17.192 -13.729 1.00 93.69 87 THR A N 1
ATOM 730 C CA . THR A 1 87 ? 3.634 15.999 -13.810 1.00 93.69 87 THR A CA 1
ATOM 731 C C . THR A 1 87 ? 3.221 15.677 -15.251 1.00 93.69 87 THR A C 1
ATOM 733 O O . THR A 1 87 ? 3.081 14.507 -15.617 1.00 93.69 87 THR A O 1
ATOM 736 N N . GLY A 1 88 ? 3.099 16.695 -16.109 1.00 91.12 88 GLY A N 1
ATOM 737 C CA . GLY A 1 88 ? 2.808 16.524 -17.533 1.00 91.12 88 GLY A CA 1
ATOM 738 C C . GLY A 1 88 ? 3.904 15.736 -18.256 1.00 91.12 88 GLY A C 1
ATOM 739 O O . GLY A 1 88 ? 3.622 14.703 -18.876 1.00 91.12 88 GLY A O 1
ATOM 740 N N . ASN A 1 89 ? 5.168 16.163 -18.131 1.00 93.31 89 ASN A N 1
ATOM 741 C CA . ASN A 1 89 ? 6.286 15.418 -18.716 1.00 93.31 89 ASN A CA 1
ATOM 742 C C . ASN A 1 89 ? 6.531 14.085 -18.005 1.00 93.31 89 ASN A C 1
ATOM 744 O O . ASN A 1 89 ? 6.947 13.125 -18.665 1.00 93.31 89 ASN A O 1
ATOM 748 N N . ALA A 1 90 ? 6.230 13.982 -16.707 1.00 95.62 90 ALA A N 1
ATOM 749 C CA . ALA A 1 90 ? 6.287 12.720 -15.980 1.00 95.62 90 ALA A CA 1
ATOM 750 C C . ALA A 1 90 ? 5.365 11.671 -16.615 1.00 95.62 90 ALA A C 1
ATOM 752 O O . ALA A 1 90 ? 5.833 10.604 -17.015 1.00 95.62 90 ALA A O 1
ATOM 753 N N . ILE A 1 91 ? 4.078 11.987 -16.794 1.00 92.38 91 ILE A N 1
ATOM 754 C CA . ILE A 1 91 ? 3.107 11.039 -17.354 1.00 92.38 91 ILE A CA 1
ATOM 755 C C . ILE A 1 91 ? 3.422 10.722 -18.819 1.00 92.38 91 ILE A C 1
ATOM 757 O O . ILE A 1 91 ? 3.424 9.549 -19.193 1.00 92.38 91 ILE A O 1
ATOM 761 N N . LYS A 1 92 ? 3.774 11.725 -19.633 1.00 92.00 92 LYS A N 1
ATOM 762 C CA . LYS A 1 92 ? 4.175 11.501 -21.031 1.00 92.00 92 LYS A CA 1
ATOM 763 C C . LYS A 1 92 ? 5.374 10.553 -21.133 1.00 92.00 92 LYS A C 1
ATOM 765 O O . LYS A 1 92 ? 5.379 9.624 -21.937 1.00 92.00 92 LYS A O 1
ATOM 770 N N . THR A 1 93 ? 6.384 10.748 -20.287 1.00 94.81 93 THR A N 1
ATOM 771 C CA . THR A 1 93 ? 7.571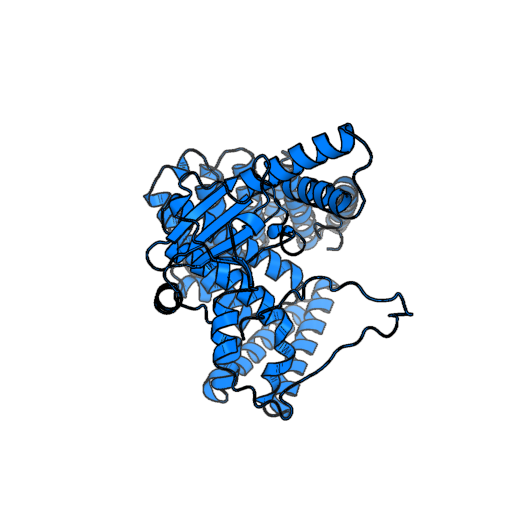 9.881 -20.253 1.00 94.81 93 THR A CA 1
ATOM 772 C C . THR A 1 93 ? 7.229 8.472 -19.765 1.00 94.81 93 THR A C 1
ATOM 774 O O . THR A 1 93 ? 7.749 7.486 -20.288 1.00 94.81 93 THR A O 1
ATOM 777 N N . LEU A 1 94 ? 6.317 8.359 -18.799 1.00 93.19 94 LEU A N 1
ATOM 778 C CA . LEU A 1 94 ? 5.843 7.080 -18.285 1.00 93.19 94 LEU A CA 1
ATOM 779 C C . LEU A 1 94 ? 5.056 6.284 -19.334 1.00 93.19 94 LEU A C 1
ATOM 781 O O . LEU A 1 94 ? 5.165 5.062 -19.388 1.00 93.19 94 LEU A O 1
ATOM 785 N N . GLN A 1 95 ? 4.309 6.964 -20.203 1.00 91.31 95 GLN A N 1
ATOM 786 C CA . GLN A 1 95 ? 3.619 6.334 -21.329 1.00 91.31 95 GLN A CA 1
ATOM 787 C C . GLN A 1 95 ? 4.588 5.805 -22.375 1.00 91.31 95 GLN A C 1
ATOM 789 O O . GLN A 1 95 ? 4.411 4.682 -22.842 1.00 91.31 95 GLN A O 1
ATOM 794 N N . SER A 1 96 ? 5.664 6.540 -22.667 1.00 91.38 96 SER A N 1
ATOM 795 C CA . SER A 1 96 ? 6.758 6.015 -23.489 1.00 91.38 96 SER A CA 1
ATOM 796 C C . SER A 1 96 ? 7.381 4.763 -22.863 1.00 91.38 96 SER A C 1
ATOM 798 O O . SER A 1 96 ? 7.690 3.812 -23.575 1.00 91.38 96 SER A O 1
ATOM 800 N N . ALA A 1 97 ? 7.535 4.723 -21.534 1.00 92.06 97 ALA A N 1
ATOM 801 C CA . ALA A 1 97 ? 8.011 3.525 -20.842 1.00 92.06 97 ALA A CA 1
ATOM 802 C C . ALA A 1 97 ? 7.032 2.352 -20.991 1.00 92.06 97 ALA A C 1
ATOM 804 O O . ALA A 1 97 ? 7.448 1.241 -21.308 1.00 92.06 97 ALA A O 1
ATOM 805 N N . LEU A 1 98 ? 5.734 2.599 -20.792 1.00 89.88 98 LEU A N 1
ATOM 806 C CA . LEU A 1 98 ? 4.690 1.587 -20.927 1.00 89.88 98 LEU A CA 1
ATOM 807 C C . LEU A 1 98 ? 4.641 1.034 -22.357 1.00 89.88 98 LEU A C 1
ATOM 809 O O . LEU A 1 98 ? 4.639 -0.181 -22.529 1.00 89.88 98 LEU A O 1
ATOM 813 N N . GLN A 1 99 ? 4.705 1.897 -23.372 1.00 90.12 99 GLN A N 1
ATOM 814 C CA . GLN A 1 99 ? 4.749 1.506 -24.781 1.00 90.12 99 GLN A CA 1
ATOM 815 C C . GLN A 1 99 ? 5.868 0.501 -25.079 1.00 90.12 99 GLN A C 1
ATOM 817 O O . GLN A 1 99 ? 5.630 -0.484 -25.772 1.00 90.12 99 GLN A O 1
ATOM 822 N N . LEU A 1 100 ? 7.070 0.724 -24.544 1.00 90.62 100 LEU A N 1
ATOM 823 C CA . LEU A 1 100 ? 8.220 -0.169 -24.735 1.00 90.62 100 LEU A CA 1
ATOM 824 C C . LEU A 1 100 ? 8.021 -1.555 -24.097 1.00 90.62 100 LEU A C 1
ATOM 826 O O . LEU A 1 100 ? 8.742 -2.494 -24.417 1.00 90.62 100 LEU A O 1
ATOM 830 N N . THR A 1 101 ? 7.053 -1.704 -23.188 1.00 86.44 101 THR A N 1
ATOM 831 C CA . THR A 1 101 ? 6.721 -3.002 -22.576 1.00 86.44 101 THR A CA 1
ATOM 832 C C . THR A 1 101 ? 5.613 -3.756 -23.312 1.00 86.44 101 THR A C 1
ATOM 834 O O . THR A 1 101 ? 5.523 -4.979 -23.193 1.00 86.44 101 THR A O 1
ATOM 837 N N . LEU A 1 102 ? 4.769 -3.047 -24.066 1.00 87.19 102 LEU A N 1
ATOM 838 C CA . LEU A 1 102 ? 3.579 -3.610 -24.697 1.00 87.19 102 LEU A CA 1
ATOM 839 C C . LEU A 1 102 ? 3.888 -4.198 -26.086 1.00 87.19 102 LEU A C 1
ATOM 841 O O . LEU A 1 102 ? 4.744 -3.683 -26.802 1.00 87.19 102 LEU A O 1
ATOM 845 N N . PRO A 1 103 ? 3.162 -5.249 -26.513 1.00 78.81 103 PRO A N 1
ATOM 846 C CA . PRO A 1 103 ? 3.391 -5.901 -27.806 1.00 78.81 103 PRO A CA 1
ATOM 847 C C . PRO A 1 103 ? 2.911 -5.077 -29.013 1.00 78.81 103 PRO A C 1
ATOM 849 O O . PRO A 1 103 ? 3.266 -5.386 -30.147 1.00 78.81 103 PRO A O 1
ATOM 852 N N . THR A 1 104 ? 2.084 -4.053 -28.790 1.00 80.12 104 THR A N 1
ATOM 853 C CA . THR A 1 104 ? 1.461 -3.236 -29.840 1.00 80.12 104 THR A CA 1
ATOM 854 C C . THR A 1 104 ? 1.687 -1.754 -29.585 1.00 80.12 104 THR A C 1
ATOM 856 O O . THR A 1 104 ? 1.753 -1.323 -28.432 1.00 80.12 104 THR A O 1
ATOM 859 N N . LYS A 1 105 ? 1.742 -0.956 -30.656 1.00 80.75 105 LYS A N 1
ATOM 860 C CA . LYS A 1 105 ? 1.757 0.507 -30.549 1.00 80.75 105 LYS A CA 1
ATOM 861 C C . LYS A 1 105 ? 0.444 1.010 -29.932 1.00 80.75 105 LYS A C 1
ATOM 863 O O . LYS A 1 105 ? -0.629 0.517 -30.271 1.00 80.75 105 LYS A O 1
ATOM 868 N N . THR A 1 106 ? 0.546 1.966 -29.025 1.00 73.94 106 THR A N 1
ATOM 869 C CA . THR A 1 106 ? -0.521 2.548 -28.219 1.00 73.94 106 THR A CA 1
ATOM 870 C C . THR A 1 106 ? -0.507 4.068 -28.319 1.00 73.94 106 THR A C 1
ATOM 872 O O . THR A 1 106 ? 0.480 4.675 -28.741 1.00 73.94 106 THR A O 1
ATOM 875 N N . ASP A 1 107 ? -1.615 4.685 -27.923 1.00 73.81 107 ASP A N 1
ATOM 876 C CA . ASP A 1 107 ? -1.740 6.136 -27.864 1.00 73.81 107 ASP A CA 1
ATOM 877 C C . ASP A 1 107 ? -0.816 6.726 -26.774 1.00 73.81 107 ASP A C 1
ATOM 879 O O . ASP A 1 107 ? -0.574 6.112 -25.733 1.00 73.81 107 ASP A O 1
ATOM 883 N N . SER A 1 108 ? -0.268 7.911 -27.045 1.00 72.94 108 SER A N 1
ATOM 884 C CA . SER A 1 108 ? 0.564 8.708 -26.132 1.00 72.94 108 SER A CA 1
ATOM 885 C C . SER A 1 108 ? -0.239 9.791 -25.396 1.00 72.94 108 SER A C 1
ATOM 887 O O . SER A 1 108 ? 0.346 10.691 -24.795 1.00 72.94 108 SER A O 1
ATOM 889 N N . ALA A 1 109 ? -1.570 9.766 -25.492 1.00 80.06 109 ALA A N 1
ATOM 890 C CA . ALA A 1 109 ? -2.457 10.640 -24.740 1.00 80.06 109 ALA A CA 1
ATOM 891 C C . ALA A 1 109 ? -2.474 10.265 -23.254 1.00 80.06 109 ALA A C 1
ATOM 893 O O . ALA A 1 109 ? -2.548 9.087 -22.908 1.00 80.06 109 ALA A O 1
ATOM 894 N N . ILE A 1 110 ? -2.512 11.258 -22.356 1.00 76.19 110 ILE A N 1
ATOM 895 C CA . ILE A 1 110 ? -2.600 11.070 -20.891 1.00 76.19 110 ILE A CA 1
ATOM 896 C C . ILE A 1 110 ? -3.734 10.115 -20.469 1.00 76.19 110 ILE A C 1
ATOM 898 O O . ILE A 1 110 ? -3.591 9.327 -19.529 1.00 76.19 110 ILE A O 1
ATOM 902 N N . THR A 1 111 ? -4.836 10.132 -21.217 1.00 82.62 111 THR A N 1
ATOM 903 C CA . THR A 1 111 ? -6.039 9.327 -20.994 1.00 82.62 111 THR A CA 1
ATOM 904 C C . THR A 1 111 ? -5.905 7.877 -21.454 1.00 82.62 111 THR A C 1
ATOM 906 O O . THR A 1 111 ? -6.687 7.032 -21.027 1.00 82.62 111 THR A O 1
ATOM 909 N N . PHE A 1 112 ? -4.880 7.537 -22.243 1.00 84.75 112 PHE A N 1
ATOM 910 C CA . PHE A 1 112 ? -4.684 6.174 -22.721 1.00 84.75 112 PHE A CA 1
ATOM 911 C C . PHE A 1 112 ? -4.481 5.188 -21.563 1.00 84.75 112 PHE A C 1
ATOM 913 O O . PHE A 1 112 ? -3.642 5.395 -20.676 1.00 84.75 112 PHE A O 1
ATOM 920 N N . SER A 1 113 ? -5.226 4.085 -21.605 1.00 84.19 113 SER A N 1
ATOM 921 C CA . SER A 1 113 ? -5.106 2.961 -20.683 1.00 84.19 113 SER A CA 1
ATOM 922 C C . SER A 1 113 ? -5.129 1.651 -21.477 1.00 84.19 113 SER A C 1
ATOM 924 O O . SER A 1 113 ? -6.052 1.441 -22.268 1.00 84.19 113 SER A O 1
ATOM 926 N N . PRO A 1 114 ? -4.129 0.766 -21.323 1.00 86.94 114 PRO A N 1
ATOM 927 C CA . PRO A 1 114 ? -4.103 -0.500 -22.043 1.00 86.94 114 PRO A CA 1
ATOM 928 C C . PRO A 1 114 ? -5.163 -1.471 -21.509 1.00 86.94 114 PRO A C 1
ATOM 930 O O . PRO A 1 114 ? -5.496 -1.479 -20.325 1.00 86.94 114 PRO A O 1
ATOM 933 N N . SER A 1 115 ? -5.653 -2.355 -22.380 1.00 87.31 115 SER A N 1
ATOM 934 C CA . SER A 1 115 ? -6.528 -3.448 -21.949 1.00 87.31 115 SER A CA 1
ATOM 935 C C . SER A 1 115 ? -5.755 -4.474 -21.113 1.00 87.31 115 SER A C 1
ATOM 937 O O . SER A 1 115 ? -4.554 -4.677 -21.316 1.00 87.31 115 SER A O 1
ATOM 939 N N . PHE A 1 116 ? -6.450 -5.199 -20.232 1.00 84.94 116 PHE A N 1
ATOM 940 C CA . PHE A 1 116 ? -5.831 -6.292 -19.475 1.00 84.94 116 PHE A CA 1
ATOM 941 C C . PHE A 1 116 ? -5.205 -7.354 -20.391 1.00 84.94 116 PHE A C 1
ATOM 943 O O . PHE A 1 116 ? -4.091 -7.791 -20.139 1.00 84.94 116 PHE A O 1
ATOM 950 N N . LYS A 1 117 ? -5.861 -7.698 -21.508 1.00 80.62 117 LYS A N 1
ATOM 951 C CA . LYS A 1 117 ? -5.327 -8.639 -22.510 1.00 80.62 117 LYS A CA 1
ATOM 952 C C . LYS A 1 117 ? -4.006 -8.153 -23.118 1.00 80.62 117 LYS A C 1
ATOM 954 O O . LYS A 1 117 ? -3.110 -8.948 -23.377 1.00 80.62 117 LYS A O 1
ATOM 959 N N . THR A 1 118 ? -3.881 -6.849 -23.357 1.00 83.94 118 THR A N 1
ATOM 960 C CA . THR A 1 118 ? -2.640 -6.247 -23.864 1.00 83.94 118 THR A CA 1
ATOM 961 C C . THR A 1 118 ? -1.535 -6.294 -22.807 1.00 83.94 118 THR A C 1
ATOM 963 O O . THR A 1 118 ? -0.382 -6.548 -23.144 1.00 83.94 118 THR A O 1
ATOM 966 N N . LEU A 1 119 ? -1.885 -6.079 -21.534 1.00 84.44 119 LEU A N 1
ATOM 967 C CA . LEU A 1 119 ? -0.945 -6.125 -20.413 1.00 84.44 119 LEU A CA 1
ATOM 968 C C . LEU A 1 119 ? -0.436 -7.542 -20.121 1.00 84.44 119 LEU A C 1
ATOM 970 O O . LEU A 1 119 ? 0.756 -7.705 -19.886 1.00 84.44 119 LEU A O 1
ATOM 974 N N . THR A 1 120 ? -1.290 -8.567 -20.176 1.00 79.75 120 THR A N 1
ATOM 975 C CA . THR A 1 120 ? -0.865 -9.963 -19.960 1.00 79.75 120 THR A CA 1
ATOM 976 C C . THR A 1 120 ? -0.002 -10.503 -21.100 1.00 79.75 120 THR A C 1
ATOM 978 O O . THR A 1 120 ? 0.799 -11.406 -20.894 1.00 79.75 120 THR A O 1
ATOM 981 N N . ALA A 1 121 ? -0.102 -9.915 -22.294 1.00 80.12 121 ALA A N 1
ATOM 982 C CA . ALA A 1 121 ? 0.792 -10.189 -23.417 1.00 80.12 121 ALA A CA 1
ATOM 983 C C . ALA A 1 121 ? 2.108 -9.375 -23.376 1.00 80.12 121 ALA A C 1
ATOM 985 O O . ALA A 1 121 ? 2.917 -9.466 -24.302 1.00 80.12 121 ALA A O 1
ATOM 986 N N . SER A 1 122 ? 2.328 -8.558 -22.336 1.00 80.00 122 SER A N 1
ATOM 987 C CA . SER A 1 122 ? 3.568 -7.798 -22.136 1.00 80.00 122 SER A CA 1
ATOM 988 C C . SER A 1 122 ? 4.759 -8.736 -21.962 1.00 80.00 122 SER A C 1
ATOM 990 O O . SER A 1 122 ? 4.703 -9.703 -21.205 1.00 80.00 122 SER A O 1
ATOM 992 N N . LYS A 1 123 ? 5.891 -8.396 -22.588 1.00 75.25 123 LYS A N 1
ATOM 993 C CA . LYS A 1 123 ? 7.166 -9.093 -22.336 1.00 75.25 123 LYS A CA 1
ATOM 994 C C . LYS A 1 123 ? 7.700 -8.815 -20.927 1.00 75.25 123 LYS A C 1
ATOM 996 O O . LYS A 1 123 ? 8.544 -9.560 -20.431 1.00 75.25 123 LYS A O 1
ATOM 1001 N N . HIS A 1 124 ? 7.224 -7.741 -20.286 1.00 81.81 124 HIS A N 1
ATOM 1002 C CA . HIS A 1 124 ? 7.695 -7.271 -18.982 1.00 81.81 124 HIS A CA 1
ATOM 1003 C C . HIS A 1 124 ? 6.536 -6.856 -18.052 1.00 81.81 124 HIS A C 1
ATOM 1005 O O . HIS A 1 124 ? 6.419 -5.672 -17.712 1.00 81.81 124 HIS A O 1
ATOM 1011 N N . PRO A 1 125 ? 5.705 -7.813 -17.588 1.00 82.94 125 PRO A N 1
ATOM 1012 C CA . PRO A 1 125 ? 4.518 -7.548 -16.767 1.00 82.94 125 PRO A CA 1
ATOM 1013 C C . PRO A 1 125 ? 4.787 -6.688 -15.523 1.00 82.94 125 PRO A C 1
ATOM 1015 O O . PRO A 1 125 ? 4.037 -5.753 -15.237 1.00 82.94 125 PRO A O 1
ATOM 1018 N N . SER A 1 126 ? 5.891 -6.939 -14.811 1.00 84.25 126 SER A N 1
ATOM 1019 C CA . SER A 1 126 ? 6.271 -6.196 -13.599 1.00 84.25 126 SER A CA 1
ATOM 1020 C C . SER A 1 126 ? 6.549 -4.717 -13.882 1.00 84.25 126 SER A C 1
ATOM 1022 O O . SER A 1 126 ? 6.165 -3.847 -13.100 1.00 84.25 126 SER A O 1
ATOM 1024 N N . LEU A 1 127 ? 7.170 -4.405 -15.026 1.00 86.06 127 LEU A N 1
ATOM 1025 C CA . LEU A 1 127 ? 7.455 -3.022 -15.405 1.00 86.06 127 LEU A CA 1
ATOM 1026 C C . LEU A 1 127 ? 6.195 -2.302 -15.900 1.00 86.06 127 LEU A C 1
ATOM 1028 O O . LEU A 1 127 ? 5.987 -1.145 -15.540 1.00 86.06 127 LEU A O 1
ATOM 1032 N N . SER A 1 128 ? 5.325 -2.989 -16.651 1.00 89.19 128 SER A N 1
ATOM 1033 C CA . SER A 1 128 ? 4.011 -2.451 -17.030 1.00 89.19 128 SER A CA 1
ATOM 1034 C C . SER A 1 128 ? 3.167 -2.131 -15.788 1.00 89.19 128 SER A C 1
ATOM 1036 O O . SER A 1 128 ? 2.576 -1.058 -15.701 1.00 89.19 128 SER A O 1
ATOM 1038 N N . THR A 1 129 ? 3.183 -3.013 -14.785 1.00 90.94 129 THR A N 1
ATOM 1039 C CA . THR A 1 129 ? 2.493 -2.819 -13.496 1.00 90.94 129 THR A CA 1
ATOM 1040 C C . THR A 1 129 ? 3.053 -1.623 -12.729 1.00 90.94 129 THR A C 1
ATOM 1042 O O . THR A 1 129 ? 2.292 -0.789 -12.238 1.00 90.94 129 THR A O 1
ATOM 1045 N N . LEU A 1 130 ? 4.383 -1.481 -12.678 1.00 90.62 130 LEU A N 1
ATOM 1046 C CA . LEU A 1 130 ? 5.034 -0.323 -12.065 1.00 90.62 130 LEU A CA 1
ATOM 1047 C C . LEU A 1 130 ? 4.653 0.989 -12.769 1.00 90.62 130 LEU A C 1
ATOM 1049 O O . LEU A 1 130 ? 4.402 1.987 -12.095 1.00 90.62 130 LEU A O 1
ATOM 1053 N N . ALA A 1 131 ? 4.572 0.988 -14.102 1.00 91.81 131 ALA A N 1
ATOM 1054 C CA . ALA A 1 131 ? 4.146 2.154 -14.868 1.00 91.81 131 ALA A CA 1
ATOM 1055 C C . ALA A 1 131 ? 2.679 2.525 -14.590 1.00 91.81 131 ALA A C 1
ATOM 1057 O O . ALA A 1 131 ? 2.379 3.697 -14.384 1.00 91.81 131 ALA A O 1
ATOM 1058 N N . LEU A 1 132 ? 1.770 1.549 -14.493 1.00 92.81 132 LEU A N 1
ATOM 1059 C CA . LEU A 1 132 ? 0.375 1.800 -14.102 1.00 92.81 132 LEU A CA 1
ATOM 1060 C C . LEU A 1 132 ? 0.270 2.383 -12.686 1.00 92.81 132 LEU A C 1
ATOM 1062 O O . LEU A 1 132 ? -0.424 3.381 -12.481 1.00 92.81 132 LEU A O 1
ATOM 1066 N N . LYS A 1 133 ? 1.012 1.811 -11.728 1.00 94.94 133 LYS A N 1
ATOM 1067 C CA . LYS A 1 133 ? 1.090 2.325 -10.353 1.00 94.94 133 LYS A CA 1
ATOM 1068 C C . LYS A 1 133 ? 1.581 3.774 -10.330 1.00 94.94 133 LYS A C 1
ATOM 1070 O O . LYS A 1 133 ? 0.948 4.621 -9.707 1.00 94.94 133 LYS A O 1
ATOM 1075 N N . ASN A 1 134 ? 2.692 4.072 -11.005 1.00 94.88 134 ASN A N 1
ATOM 1076 C CA . ASN A 1 134 ? 3.255 5.423 -11.036 1.00 94.88 134 ASN A CA 1
ATOM 1077 C C . ASN A 1 134 ? 2.310 6.417 -11.725 1.00 94.88 134 ASN A C 1
ATOM 1079 O O . ASN A 1 134 ? 2.186 7.542 -11.258 1.00 94.88 134 ASN A O 1
ATOM 1083 N N . LYS A 1 135 ? 1.583 6.003 -12.772 1.00 94.25 135 LYS A N 1
ATOM 1084 C CA . LYS A 1 135 ? 0.590 6.859 -13.435 1.00 94.25 135 LYS A CA 1
ATOM 1085 C C . LYS A 1 135 ? -0.489 7.290 -12.446 1.00 94.25 135 LYS A C 1
ATOM 1087 O O . LYS A 1 135 ? -0.793 8.474 -12.343 1.00 94.25 135 LYS A O 1
ATOM 1092 N N . ALA A 1 136 ? -1.031 6.332 -11.695 1.00 95.56 136 ALA A N 1
ATOM 1093 C CA . ALA A 1 136 ? -2.012 6.620 -10.660 1.00 95.56 136 ALA A CA 1
ATOM 1094 C C . ALA A 1 136 ? -1.430 7.500 -9.548 1.00 95.56 136 ALA A C 1
ATOM 1096 O O . ALA A 1 136 ? -2.056 8.491 -9.190 1.00 95.56 136 ALA A O 1
ATOM 1097 N N . LYS A 1 137 ? -0.223 7.187 -9.054 1.00 95.81 137 LYS A N 1
ATOM 1098 C CA . LYS A 1 137 ? 0.494 8.006 -8.062 1.00 95.81 137 LYS A CA 1
ATOM 1099 C C . LYS A 1 137 ? 0.564 9.468 -8.505 1.00 95.81 137 LYS A C 1
ATOM 1101 O O . LYS A 1 137 ? 0.109 10.341 -7.776 1.00 95.81 137 LYS A O 1
ATOM 1106 N N . TYR A 1 138 ? 1.066 9.720 -9.713 1.00 96.06 138 TYR A N 1
ATOM 1107 C CA . TYR A 1 138 ? 1.269 11.073 -10.229 1.00 96.06 138 TYR A CA 1
ATOM 1108 C C . TYR A 1 138 ? -0.041 11.854 -10.343 1.00 96.06 138 TYR A C 1
ATOM 1110 O O . TYR A 1 138 ? -0.080 13.026 -9.993 1.00 96.06 138 TYR A O 1
ATOM 1118 N N . ILE A 1 139 ? -1.131 11.206 -10.761 1.00 95.62 139 ILE A N 1
ATOM 1119 C CA . ILE A 1 139 ? -2.454 11.844 -10.810 1.00 95.62 139 ILE A CA 1
ATOM 1120 C C . ILE A 1 139 ? -3.000 12.125 -9.401 1.00 95.62 139 ILE A C 1
ATOM 1122 O O . ILE A 1 139 ? -3.585 13.179 -9.170 1.00 95.62 139 ILE A O 1
ATOM 1126 N N . LEU A 1 140 ? -2.846 11.187 -8.462 1.00 95.50 140 LEU A N 1
ATOM 1127 C CA . LEU A 1 140 ? -3.417 11.285 -7.113 1.00 95.50 140 LEU A CA 1
ATOM 1128 C C . LEU A 1 140 ? -2.659 12.259 -6.202 1.00 95.50 140 LEU A C 1
ATOM 1130 O O . LEU A 1 140 ? -3.245 12.769 -5.247 1.00 95.50 140 LEU A O 1
ATOM 1134 N N . GLU A 1 141 ? -1.367 12.461 -6.441 1.00 93.75 141 GLU A N 1
ATOM 1135 C CA . GLU A 1 141 ? -0.500 13.330 -5.636 1.00 93.75 141 GLU A CA 1
ATOM 1136 C C . GLU A 1 141 ? -0.350 14.741 -6.208 1.00 93.75 141 GLU A C 1
ATOM 1138 O O . GLU A 1 141 ? 0.003 15.652 -5.464 1.00 93.75 141 GLU A O 1
ATOM 1143 N N . ASP A 1 142 ? -0.655 14.948 -7.489 1.00 94.94 142 ASP A N 1
ATOM 1144 C CA . ASP A 1 142 ? -0.663 16.280 -8.084 1.00 94.94 142 ASP A CA 1
ATOM 1145 C C . ASP A 1 142 ? -1.919 17.074 -7.676 1.00 94.94 142 ASP A C 1
ATOM 1147 O O . ASP A 1 142 ? -3.057 16.596 -7.760 1.00 94.94 142 ASP A O 1
ATOM 1151 N N . ASN A 1 143 ? -1.716 18.311 -7.221 1.00 91.06 143 ASN A N 1
ATOM 1152 C CA . ASN A 1 143 ? -2.785 19.157 -6.687 1.00 91.06 143 ASN A CA 1
ATOM 1153 C C . ASN A 1 143 ? -3.806 19.595 -7.742 1.00 91.06 143 ASN A C 1
ATOM 1155 O O . ASN A 1 143 ? -4.968 19.806 -7.397 1.00 91.06 143 ASN A O 1
ATOM 1159 N N . GLU A 1 144 ? -3.400 19.736 -9.003 1.00 91.19 144 GLU A N 1
ATOM 1160 C CA . GLU A 1 144 ? -4.290 20.169 -10.079 1.00 91.19 144 GLU A CA 1
ATOM 1161 C C . GLU A 1 144 ? -4.933 18.968 -10.770 1.00 91.19 144 GLU A C 1
ATOM 1163 O O . GLU A 1 144 ? -6.151 18.945 -10.959 1.00 91.19 144 GLU A O 1
ATOM 1168 N N . LEU A 1 145 ? -4.160 17.917 -11.068 1.00 91.38 145 LEU A N 1
ATOM 1169 C CA . LEU A 1 145 ? -4.714 16.720 -11.707 1.00 91.38 145 LEU A CA 1
ATOM 1170 C C . LEU A 1 145 ? -5.708 15.996 -10.795 1.00 91.38 145 LEU A C 1
ATOM 1172 O O . LEU A 1 145 ? -6.714 15.480 -11.284 1.00 91.38 145 LEU A O 1
ATOM 1176 N N . SER A 1 146 ? -5.481 16.000 -9.477 1.00 91.25 146 SER A N 1
ATOM 1177 C CA . SER A 1 146 ? -6.375 15.328 -8.529 1.00 91.25 146 SER A CA 1
ATOM 1178 C C . SER A 1 146 ? -7.710 16.045 -8.289 1.00 91.25 146 SER A C 1
ATOM 1180 O O . SER A 1 146 ? -8.558 15.500 -7.584 1.00 91.25 146 SER A O 1
ATOM 1182 N N . LYS A 1 147 ? -7.925 17.229 -8.882 1.00 92.94 147 LYS A N 1
ATOM 1183 C CA . LYS A 1 147 ? -9.232 17.911 -8.932 1.00 92.94 147 LYS A CA 1
ATOM 1184 C C . LYS A 1 147 ? -10.062 17.497 -10.152 1.00 92.94 147 LYS A C 1
ATOM 1186 O O . LYS A 1 147 ? -11.265 17.740 -10.184 1.00 92.94 147 LYS A O 1
ATOM 1191 N N . ASN A 1 148 ? -9.439 16.894 -11.167 1.00 94.69 148 ASN A N 1
ATOM 1192 C CA . ASN A 1 148 ? -10.123 16.468 -12.381 1.00 94.69 148 ASN A CA 1
ATOM 1193 C C . ASN A 1 148 ? -10.709 15.057 -12.206 1.00 94.69 148 ASN A C 1
ATOM 1195 O O . ASN A 1 148 ? -9.980 14.072 -12.086 1.00 94.69 148 ASN A O 1
ATOM 1199 N N . GLN A 1 149 ? -12.039 14.960 -12.246 1.00 94.38 149 GLN A N 1
ATOM 1200 C CA . GLN A 1 149 ? -12.768 13.712 -12.013 1.00 94.38 149 GLN A CA 1
ATOM 1201 C C . GLN A 1 149 ? -12.457 12.615 -13.046 1.00 94.38 149 GLN A C 1
ATOM 1203 O O . GLN A 1 149 ? -12.393 11.437 -12.693 1.00 94.38 149 GLN A O 1
ATOM 1208 N N . GLU A 1 150 ? -12.223 12.982 -14.309 1.00 93.75 150 GLU A N 1
ATOM 1209 C CA . GLU A 1 150 ? -11.848 12.035 -15.364 1.00 93.75 150 GLU A CA 1
ATOM 1210 C C . GLU A 1 150 ? -10.459 11.444 -15.092 1.00 93.75 150 GLU A C 1
ATOM 1212 O O . GLU A 1 150 ? -10.265 10.228 -15.159 1.00 93.75 150 GLU A O 1
ATOM 1217 N N . LEU A 1 151 ? -9.500 12.287 -14.694 1.00 94.38 151 LEU A N 1
ATOM 1218 C CA . LEU A 1 151 ? -8.156 11.835 -14.333 1.00 94.38 151 LEU A CA 1
ATOM 1219 C C . LEU A 1 151 ? -8.169 10.972 -13.065 1.00 94.38 151 LEU A C 1
ATOM 1221 O O . LEU A 1 151 ? -7.501 9.938 -13.031 1.00 94.38 151 LEU A O 1
ATOM 1225 N N . LEU A 1 152 ? -8.966 11.321 -12.050 1.00 95.38 152 LEU A N 1
ATOM 1226 C CA . LEU A 1 152 ? -9.143 10.480 -10.859 1.00 95.38 152 LEU A CA 1
ATOM 1227 C C . LEU A 1 152 ? -9.705 9.099 -11.213 1.00 95.38 152 LEU A C 1
ATOM 1229 O O . LEU A 1 152 ? -9.211 8.082 -10.720 1.00 95.38 152 LEU A O 1
ATOM 1233 N N . GLN A 1 153 ? -10.689 9.042 -12.112 1.00 94.38 153 GLN A N 1
ATOM 1234 C CA . GLN A 1 153 ? -11.237 7.779 -12.598 1.00 94.38 153 GLN A CA 1
ATOM 1235 C C . GLN A 1 153 ? -10.182 6.968 -13.372 1.00 94.38 153 GLN A C 1
ATOM 1237 O O . GLN A 1 153 ? -10.099 5.750 -13.200 1.00 94.38 153 GLN A O 1
ATOM 1242 N N . LEU A 1 154 ? -9.320 7.625 -14.154 1.00 93.38 154 LEU A N 1
ATOM 1243 C CA . LEU A 1 154 ? -8.182 6.985 -14.823 1.00 93.38 154 LEU A CA 1
ATOM 1244 C C . LEU A 1 154 ? -7.130 6.458 -13.837 1.00 93.38 154 LEU A C 1
ATOM 1246 O O . LEU A 1 154 ? -6.562 5.385 -14.064 1.00 93.38 154 LEU A O 1
ATOM 1250 N N . ALA A 1 155 ? -6.867 7.169 -12.738 1.00 95.88 155 ALA A N 1
ATOM 1251 C CA . ALA A 1 155 ? -5.976 6.699 -11.679 1.00 95.88 155 ALA A CA 1
ATOM 1252 C C . ALA A 1 155 ? -6.536 5.435 -11.010 1.00 95.88 155 ALA A C 1
ATOM 12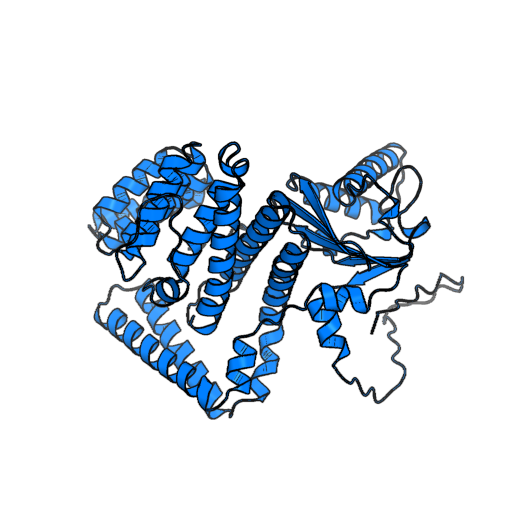54 O O . ALA A 1 155 ? -5.826 4.435 -10.894 1.00 95.88 155 ALA A O 1
ATOM 1255 N N . TYR A 1 156 ? -7.828 5.439 -10.666 1.00 95.81 156 TYR A N 1
ATOM 1256 C CA . TYR A 1 156 ? -8.530 4.268 -10.132 1.00 95.81 156 TYR A CA 1
ATOM 1257 C C . TYR A 1 156 ? -8.482 3.069 -11.094 1.00 95.81 156 TYR A C 1
ATOM 1259 O O . TYR A 1 156 ? -8.165 1.951 -10.682 1.00 95.81 156 TYR A O 1
ATOM 1267 N N . GLN A 1 157 ? -8.729 3.288 -12.389 1.00 93.06 157 GLN A N 1
ATOM 1268 C CA . GLN A 1 157 ? -8.620 2.242 -13.413 1.00 93.06 157 GLN A CA 1
ATOM 1269 C C . GLN A 1 157 ? -7.191 1.701 -13.536 1.00 93.06 157 GLN A C 1
ATOM 1271 O O . GLN A 1 157 ? -7.001 0.491 -13.643 1.00 93.06 157 GLN A O 1
ATOM 1276 N N . SER A 1 158 ? -6.184 2.578 -13.487 1.00 94.44 158 SER A N 1
ATOM 1277 C CA . SER A 1 158 ? -4.772 2.186 -13.560 1.00 94.44 158 SER A CA 1
ATOM 1278 C C . SER A 1 158 ? -4.372 1.313 -12.366 1.00 94.44 158 SER A C 1
ATOM 1280 O O . SER A 1 158 ? -3.704 0.300 -12.560 1.00 94.44 158 SER A O 1
ATOM 1282 N N . ILE A 1 159 ? -4.832 1.642 -11.151 1.00 95.44 159 ILE A N 1
ATOM 1283 C CA . ILE A 1 159 ? -4.619 0.800 -9.962 1.00 95.44 159 ILE A CA 1
ATOM 1284 C C . ILE A 1 159 ? -5.384 -0.518 -10.053 1.00 95.44 159 ILE A C 1
ATOM 1286 O O . ILE A 1 159 ? -4.819 -1.562 -9.749 1.00 95.44 159 ILE A O 1
ATOM 1290 N N . SER A 1 160 ? -6.630 -0.502 -10.524 1.00 91.19 160 SER A N 1
ATOM 1291 C CA . SER A 1 160 ? -7.422 -1.728 -10.696 1.00 91.19 160 SER A CA 1
ATOM 1292 C C . SER A 1 160 ? -6.770 -2.687 -11.702 1.00 91.19 160 SER A C 1
ATOM 1294 O O . SER A 1 160 ? -6.749 -3.900 -11.501 1.00 91.19 160 SER A O 1
ATOM 1296 N N . LEU A 1 161 ? -6.184 -2.155 -12.781 1.00 89.69 161 LEU A N 1
ATOM 1297 C CA . LEU A 1 161 ? -5.378 -2.941 -13.717 1.00 89.69 161 LEU A CA 1
ATOM 1298 C C . LEU A 1 161 ? -4.075 -3.428 -13.077 1.00 89.69 161 LEU A C 1
ATOM 1300 O O . LEU A 1 161 ? -3.693 -4.573 -13.306 1.00 89.69 161 LEU A O 1
ATOM 1304 N N . ALA A 1 162 ? -3.409 -2.594 -12.274 1.00 92.56 162 ALA A N 1
ATOM 1305 C CA . ALA A 1 162 ? -2.205 -2.989 -11.552 1.00 92.56 162 ALA A CA 1
ATOM 1306 C C . ALA A 1 162 ? -2.482 -4.134 -10.561 1.00 92.56 162 ALA A C 1
ATOM 1308 O O . ALA A 1 162 ? -1.720 -5.091 -10.556 1.00 92.56 162 ALA A O 1
ATOM 1309 N N . ASP A 1 163 ? -3.584 -4.101 -9.803 1.00 90.12 163 ASP A N 1
ATOM 1310 C CA . ASP A 1 163 ? -4.012 -5.199 -8.917 1.00 90.12 163 ASP A CA 1
ATOM 1311 C C . ASP A 1 163 ? -4.199 -6.514 -9.686 1.00 90.12 163 ASP A C 1
ATOM 1313 O O . ASP A 1 163 ? -3.589 -7.532 -9.359 1.00 90.12 163 ASP A O 1
ATOM 1317 N N . ARG A 1 164 ? -4.947 -6.486 -10.795 1.00 85.94 164 ARG A N 1
ATOM 1318 C CA . ARG A 1 164 ? -5.105 -7.673 -11.650 1.00 85.94 164 ARG A CA 1
ATOM 1319 C C . ARG A 1 164 ? -3.772 -8.183 -12.195 1.00 85.94 164 ARG A C 1
ATOM 1321 O O . ARG A 1 164 ? -3.589 -9.389 -12.353 1.00 85.94 164 ARG A O 1
ATOM 1328 N N . MET A 1 165 ? -2.848 -7.276 -12.503 1.00 86.19 165 MET A N 1
ATOM 1329 C CA . MET A 1 165 ? -1.504 -7.642 -12.934 1.00 86.19 165 MET A CA 1
ATOM 1330 C C . MET A 1 165 ? -0.662 -8.223 -11.797 1.00 86.19 165 MET A C 1
ATOM 1332 O O . MET A 1 165 ? 0.126 -9.120 -12.068 1.00 86.19 165 MET A O 1
ATOM 1336 N N . ILE A 1 166 ? -0.837 -7.796 -10.541 1.00 85.12 166 ILE A N 1
ATOM 1337 C CA . ILE A 1 166 ? -0.202 -8.444 -9.380 1.00 85.12 166 ILE A CA 1
ATOM 1338 C C . ILE A 1 166 ? -0.660 -9.896 -9.284 1.00 85.12 166 ILE A C 1
ATOM 1340 O O . ILE A 1 166 ? 0.180 -10.775 -9.113 1.00 85.12 166 ILE A O 1
ATOM 1344 N N . ASP A 1 167 ? -1.962 -10.163 -9.412 1.00 79.31 167 ASP A N 1
ATOM 1345 C CA . ASP A 1 167 ? -2.482 -11.533 -9.391 1.00 79.31 167 ASP A CA 1
ATOM 1346 C C . ASP A 1 167 ? -1.894 -12.360 -10.546 1.00 79.31 167 ASP A C 1
ATOM 1348 O O . ASP A 1 167 ? -1.344 -13.437 -10.307 1.00 79.31 167 ASP A O 1
ATOM 1352 N N . PHE A 1 168 ? -1.911 -11.821 -11.771 1.00 77.38 168 PHE A N 1
ATOM 1353 C CA . PHE A 1 168 ? -1.303 -12.449 -12.950 1.00 77.38 168 PHE A CA 1
ATOM 1354 C C . PHE A 1 168 ? 0.187 -12.760 -12.740 1.00 77.38 168 PHE A C 1
ATOM 1356 O O . PHE A 1 168 ? 0.615 -13.902 -12.900 1.00 77.38 168 PHE A O 1
ATOM 1363 N N . ILE A 1 169 ? 0.968 -11.773 -12.292 1.00 78.12 169 ILE A N 1
ATOM 1364 C CA . ILE A 1 169 ? 2.390 -11.936 -11.983 1.00 78.12 169 ILE A CA 1
ATOM 1365 C C . ILE A 1 169 ? 2.562 -12.957 -10.867 1.00 78.12 169 ILE A C 1
ATOM 1367 O O . ILE A 1 169 ? 3.423 -13.806 -10.981 1.00 78.12 169 ILE A O 1
ATOM 1371 N N . ARG A 1 170 ? 1.762 -12.958 -9.799 1.00 75.81 170 ARG A N 1
ATOM 1372 C CA . ARG A 1 170 ? 1.909 -13.936 -8.707 1.00 75.81 170 ARG A CA 1
ATOM 1373 C C . ARG A 1 170 ? 1.704 -15.374 -9.190 1.00 75.81 170 ARG A C 1
ATOM 1375 O O . ARG A 1 170 ? 2.355 -16.283 -8.670 1.00 75.81 170 ARG A O 1
ATOM 1382 N N . ILE A 1 171 ? 0.792 -15.578 -10.137 1.00 65.81 171 ILE A N 1
ATOM 1383 C CA . ILE A 1 171 ? 0.494 -16.887 -10.724 1.00 65.81 171 ILE A CA 1
ATOM 1384 C C . ILE A 1 171 ? 1.623 -17.325 -11.665 1.00 65.81 171 ILE A C 1
ATOM 1386 O O . ILE A 1 171 ? 2.100 -18.456 -11.550 1.00 65.81 171 ILE A O 1
ATOM 1390 N N . GLU A 1 172 ? 2.070 -16.433 -12.552 1.00 61.22 172 GLU A N 1
ATOM 1391 C CA . GLU A 1 172 ? 3.089 -16.729 -13.568 1.00 61.22 172 GLU A CA 1
ATOM 1392 C C . GLU A 1 172 ? 4.535 -16.629 -13.054 1.00 61.22 172 GLU A C 1
ATOM 1394 O O . GLU A 1 172 ? 5.445 -17.249 -13.605 1.00 61.22 172 GLU A O 1
ATOM 1399 N N . SER A 1 173 ? 4.790 -15.849 -12.001 1.00 56.75 173 SER A N 1
ATOM 1400 C CA . SER A 1 173 ? 6.149 -15.514 -11.585 1.00 56.75 173 SER A CA 1
ATOM 1401 C C . SER A 1 173 ? 6.821 -16.698 -10.906 1.00 56.75 173 SER A C 1
ATOM 1403 O O . SER A 1 173 ? 6.458 -17.128 -9.809 1.00 56.75 173 SER A O 1
ATOM 1405 N N . LEU A 1 174 ? 7.892 -17.127 -11.554 1.00 50.78 174 LEU A N 1
ATOM 1406 C CA . LEU A 1 174 ? 9.051 -17.821 -11.004 1.00 50.78 174 LEU A CA 1
ATOM 1407 C C . LEU A 1 174 ? 10.062 -16.887 -10.317 1.00 50.78 174 LEU A C 1
ATOM 1409 O O . LEU A 1 174 ? 11.077 -17.361 -9.818 1.00 50.78 174 LEU A O 1
ATOM 1413 N N . GLU A 1 175 ? 9.848 -15.570 -10.374 1.00 46.66 175 GLU A N 1
ATOM 1414 C CA . GLU A 1 175 ? 10.874 -14.576 -10.042 1.00 46.66 175 GLU A CA 1
ATOM 1415 C C . GLU A 1 175 ? 11.150 -14.496 -8.535 1.00 46.66 175 GLU A C 1
ATOM 1417 O O . GLU A 1 175 ? 10.240 -14.358 -7.710 1.00 46.66 175 GLU A O 1
ATOM 1422 N N . ASN A 1 176 ? 12.442 -14.557 -8.198 1.00 42.75 176 ASN A N 1
ATOM 1423 C CA . ASN A 1 176 ? 12.980 -14.494 -6.840 1.00 42.75 176 ASN A CA 1
ATOM 1424 C C . ASN A 1 176 ? 13.213 -13.061 -6.346 1.00 42.75 176 ASN A C 1
ATOM 1426 O O . ASN A 1 176 ? 14.020 -12.865 -5.433 1.00 42.75 176 ASN A O 1
ATOM 1430 N N . ASP A 1 177 ? 12.513 -12.056 -6.892 1.00 43.97 177 ASP A N 1
ATOM 1431 C CA . ASP A 1 177 ? 12.415 -10.776 -6.187 1.00 43.97 177 ASP A CA 1
ATOM 1432 C C . ASP A 1 177 ? 11.987 -11.101 -4.759 1.00 43.97 177 ASP A C 1
ATOM 1434 O O . ASP A 1 177 ? 11.013 -11.850 -4.556 1.00 43.97 177 ASP A O 1
ATOM 1438 N N . SER A 1 178 ? 12.790 -10.636 -3.788 1.00 50.41 178 SER A N 1
ATOM 1439 C CA . SER A 1 178 ? 12.629 -11.056 -2.402 1.00 50.41 178 SER A CA 1
ATOM 1440 C C . SER A 1 178 ? 11.163 -10.868 -2.050 1.00 50.41 178 SER A C 1
ATOM 1442 O O . SER A 1 178 ? 10.571 -9.828 -2.334 1.00 50.41 178 SER A O 1
ATOM 1444 N N . LYS A 1 179 ? 10.542 -11.928 -1.534 1.00 58.69 179 LYS A N 1
ATOM 1445 C CA . LYS A 1 179 ? 9.116 -11.964 -1.193 1.00 58.69 179 LYS A CA 1
ATOM 1446 C C . LYS A 1 179 ? 8.663 -10.654 -0.523 1.00 58.69 179 LYS A C 1
ATOM 1448 O O . LYS A 1 179 ? 7.651 -10.084 -0.903 1.00 58.69 179 LYS A O 1
ATOM 1453 N N . LEU A 1 180 ? 9.512 -10.126 0.361 1.00 49.69 180 LEU A N 1
ATOM 1454 C CA . LEU A 1 180 ? 9.363 -8.839 1.035 1.00 49.69 180 LEU A CA 1
ATOM 1455 C C . LEU A 1 180 ? 9.239 -7.622 0.088 1.00 49.69 180 LEU A C 1
ATOM 1457 O O . LEU A 1 180 ? 8.349 -6.803 0.275 1.00 49.69 180 LEU A O 1
ATOM 1461 N N . LEU A 1 181 ? 10.071 -7.510 -0.954 1.00 52.91 181 LEU A N 1
ATOM 1462 C CA . LEU A 1 181 ? 10.003 -6.411 -1.932 1.00 52.91 181 LEU A CA 1
ATOM 1463 C C . LEU A 1 181 ? 8.727 -6.461 -2.787 1.00 52.91 181 LEU A C 1
ATOM 1465 O O . LEU A 1 181 ? 8.217 -5.418 -3.197 1.00 52.91 181 LEU A O 1
ATOM 1469 N N . ARG A 1 182 ? 8.190 -7.659 -3.055 1.00 69.06 182 ARG A N 1
ATOM 1470 C CA . ARG A 1 182 ? 6.905 -7.814 -3.761 1.00 69.06 182 ARG A CA 1
ATOM 1471 C C . ARG A 1 182 ? 5.717 -7.464 -2.872 1.00 69.06 182 ARG A C 1
ATOM 1473 O O . ARG A 1 182 ? 4.794 -6.813 -3.355 1.00 69.06 182 ARG A O 1
ATOM 1480 N N . GLN A 1 183 ? 5.771 -7.836 -1.593 1.00 71.50 183 GLN A N 1
ATOM 1481 C CA . GLN A 1 183 ? 4.773 -7.433 -0.600 1.00 71.50 183 GLN A CA 1
ATOM 1482 C C . GLN A 1 183 ? 4.691 -5.911 -0.502 1.00 71.50 183 GLN A C 1
ATOM 1484 O O . GLN A 1 183 ? 3.620 -5.345 -0.676 1.00 71.50 183 GLN A O 1
ATOM 1489 N N . GLU A 1 184 ? 5.831 -5.244 -0.325 1.00 74.31 184 GLU A N 1
ATOM 1490 C CA . GLU A 1 184 ? 5.889 -3.785 -0.229 1.00 74.31 184 GLU A CA 1
ATOM 1491 C C . GLU A 1 184 ? 5.365 -3.102 -1.504 1.00 74.31 184 GLU A C 1
ATOM 1493 O O . GLU A 1 184 ? 4.580 -2.152 -1.447 1.00 74.31 184 GLU A O 1
ATOM 1498 N N . ALA A 1 185 ? 5.741 -3.614 -2.682 1.00 77.81 185 ALA A N 1
ATOM 1499 C CA . ALA A 1 185 ? 5.237 -3.103 -3.953 1.00 77.81 185 ALA A CA 1
ATOM 1500 C C . ALA A 1 185 ? 3.711 -3.254 -4.087 1.00 77.81 185 ALA A C 1
ATOM 1502 O O . ALA A 1 185 ? 3.052 -2.328 -4.564 1.00 77.81 185 ALA A O 1
ATOM 1503 N N . ALA A 1 186 ? 3.153 -4.387 -3.652 1.00 84.69 186 ALA A N 1
ATOM 1504 C CA . ALA A 1 186 ? 1.716 -4.633 -3.674 1.00 84.69 186 ALA A CA 1
ATOM 1505 C C . ALA A 1 186 ? 0.965 -3.760 -2.657 1.00 84.69 186 ALA A C 1
ATOM 1507 O O . ALA A 1 186 ? -0.006 -3.103 -3.028 1.00 84.69 186 ALA A O 1
ATOM 1508 N N . SER A 1 187 ? 1.451 -3.654 -1.416 1.00 89.00 187 SER A N 1
ATOM 1509 C CA . SER A 1 187 ? 0.862 -2.781 -0.392 1.00 89.00 187 SER A CA 1
ATOM 1510 C C . SER A 1 187 ? 0.817 -1.319 -0.836 1.00 89.00 187 SER A C 1
ATOM 1512 O O . SER A 1 187 ? -0.188 -0.643 -0.623 1.00 89.00 187 SER A O 1
ATOM 1514 N N . ASN A 1 188 ? 1.845 -0.840 -1.543 1.00 89.88 188 ASN A N 1
ATOM 1515 C CA . ASN A 1 188 ? 1.841 0.499 -2.135 1.00 89.88 188 ASN A CA 1
ATOM 1516 C C . ASN A 1 188 ? 0.759 0.678 -3.214 1.00 89.88 188 ASN A C 1
ATOM 1518 O O . ASN A 1 188 ? 0.144 1.741 -3.297 1.00 89.88 188 ASN A O 1
ATOM 1522 N N . ILE A 1 189 ? 0.500 -0.345 -4.036 1.00 93.12 189 ILE A N 1
ATOM 1523 C CA . ILE A 1 189 ? -0.586 -0.316 -5.029 1.00 93.12 189 ILE A CA 1
ATOM 1524 C C . ILE A 1 189 ? -1.945 -0.250 -4.324 1.00 93.12 189 ILE A C 1
ATOM 1526 O O . ILE A 1 189 ? -2.781 0.575 -4.692 1.00 93.12 189 ILE A O 1
ATOM 1530 N N . TYR A 1 190 ? -2.149 -1.055 -3.280 1.00 94.62 190 TYR A N 1
ATOM 1531 C CA . TYR A 1 190 ? -3.399 -1.071 -2.522 1.00 94.62 190 TYR A CA 1
ATOM 1532 C C . TYR A 1 190 ? -3.650 0.228 -1.758 1.00 94.62 190 TYR A C 1
ATOM 1534 O O . TYR A 1 190 ? -4.760 0.754 -1.815 1.00 94.62 190 TYR A O 1
ATOM 1542 N N . MET A 1 191 ? -2.617 0.819 -1.154 1.00 94.56 191 MET A N 1
ATOM 1543 C CA . MET A 1 191 ? -2.709 2.143 -0.536 1.00 94.56 191 MET A CA 1
ATOM 1544 C C . MET A 1 191 ? -3.135 3.219 -1.549 1.00 94.56 191 MET A C 1
ATOM 1546 O O . MET A 1 191 ? -4.021 4.027 -1.271 1.00 94.56 191 MET A O 1
ATOM 1550 N N . LEU A 1 192 ? -2.560 3.210 -2.758 1.00 96.19 192 LEU A N 1
ATOM 1551 C CA . LEU A 1 192 ? -2.984 4.116 -3.833 1.00 96.19 192 LEU A CA 1
ATOM 1552 C C . LEU A 1 192 ? -4.427 3.845 -4.285 1.00 96.19 192 LEU A C 1
ATOM 1554 O O . LEU A 1 192 ? -5.146 4.789 -4.608 1.00 96.19 192 LEU A O 1
ATOM 1558 N N . GLY A 1 193 ? -4.869 2.585 -4.270 1.00 97.00 193 GLY A N 1
ATOM 1559 C CA . GLY A 1 193 ? -6.259 2.202 -4.530 1.00 97.00 193 GLY A CA 1
ATOM 1560 C C . GLY A 1 193 ? -7.226 2.803 -3.517 1.00 97.00 193 GLY A C 1
ATOM 1561 O O . GLY A 1 193 ? -8.221 3.414 -3.909 1.00 97.00 193 GLY A O 1
ATOM 1562 N N . VAL A 1 194 ? -6.895 2.725 -2.227 1.00 97.88 194 VAL A N 1
ATOM 1563 C CA . VAL A 1 194 ? -7.671 3.356 -1.149 1.00 97.88 194 VAL A CA 1
ATOM 1564 C C . VAL A 1 194 ? -7.685 4.877 -1.300 1.00 97.88 194 VAL A C 1
ATOM 1566 O O . VAL A 1 194 ? -8.755 5.480 -1.247 1.00 97.88 194 VAL A O 1
ATOM 1569 N N . LYS A 1 195 ? -6.540 5.505 -1.599 1.00 97.19 195 LYS A N 1
ATOM 1570 C CA . LYS A 1 195 ? -6.451 6.954 -1.865 1.00 97.19 195 LYS A CA 1
ATOM 1571 C C . LYS A 1 195 ? -7.312 7.385 -3.058 1.00 97.19 195 LYS A C 1
ATOM 1573 O O . LYS A 1 195 ? -7.984 8.414 -2.989 1.00 97.19 195 LYS A O 1
ATOM 1578 N N . ALA A 1 196 ? -7.327 6.602 -4.139 1.00 97.12 196 ALA A N 1
ATOM 1579 C CA . ALA A 1 196 ? -8.201 6.845 -5.285 1.00 97.12 196 ALA A CA 1
ATOM 1580 C C . ALA A 1 196 ? -9.682 6.726 -4.901 1.00 97.12 196 ALA A C 1
ATOM 1582 O O . ALA A 1 196 ? -10.481 7.585 -5.268 1.00 97.12 196 ALA A O 1
ATOM 1583 N N . CYS A 1 197 ? -10.039 5.702 -4.123 1.00 97.88 197 CYS A N 1
ATOM 1584 C CA . CYS A 1 197 ? -11.396 5.513 -3.621 1.00 97.88 197 CYS A CA 1
ATOM 1585 C C . CYS A 1 197 ? -11.838 6.659 -2.705 1.00 97.88 197 CYS A C 1
ATOM 1587 O O . CYS A 1 197 ? -12.958 7.140 -2.843 1.00 97.88 197 CYS A O 1
ATOM 1589 N N . TYR A 1 198 ? -10.959 7.147 -1.828 1.00 97.50 198 TYR A N 1
ATOM 1590 C CA . TYR A 1 198 ? -11.219 8.315 -0.987 1.00 97.50 198 TYR A CA 1
ATOM 1591 C C . TYR A 1 198 ? -11.532 9.554 -1.827 1.00 97.50 198 TYR A C 1
ATOM 1593 O O . TYR A 1 198 ? -12.590 10.158 -1.660 1.00 97.50 198 TYR A O 1
ATOM 1601 N N . LYS A 1 199 ? -10.672 9.885 -2.799 1.00 96.50 199 LYS A N 1
ATOM 1602 C CA . LYS A 1 199 ? -10.883 11.043 -3.683 1.00 96.50 199 LYS A CA 1
ATOM 1603 C C . LYS A 1 199 ? -12.136 10.922 -4.560 1.00 96.50 199 LYS A C 1
ATOM 1605 O O . LYS A 1 199 ? -12.746 11.935 -4.877 1.00 96.50 199 LYS A O 1
ATOM 1610 N N . LEU A 1 200 ? -12.527 9.703 -4.936 1.00 96.62 200 LEU A N 1
ATOM 1611 C CA . LEU A 1 200 ? -13.736 9.426 -5.723 1.00 96.62 200 LEU A CA 1
ATOM 1612 C C . LEU A 1 200 ? -14.999 9.208 -4.872 1.00 96.62 200 LEU A C 1
ATOM 1614 O O . LEU A 1 200 ? -16.057 8.957 -5.446 1.00 96.62 200 LEU A O 1
ATOM 1618 N N . ASN A 1 201 ? -14.906 9.281 -3.539 1.00 97.06 201 ASN A N 1
ATOM 1619 C CA . ASN A 1 201 ? -15.987 8.953 -2.604 1.00 97.06 201 ASN A CA 1
ATOM 1620 C C . ASN A 1 201 ? -16.585 7.541 -2.822 1.00 97.06 201 ASN A C 1
ATOM 1622 O O . ASN A 1 201 ? -17.798 7.362 -2.911 1.00 97.06 201 ASN A O 1
ATOM 1626 N N . LYS A 1 202 ? -15.708 6.534 -2.918 1.00 96.81 202 LYS A N 1
ATOM 1627 C CA . LYS A 1 202 ? -16.012 5.109 -3.155 1.00 96.81 202 LYS A CA 1
ATOM 1628 C C . LYS A 1 202 ? -15.599 4.221 -1.966 1.00 96.81 202 LYS A C 1
ATOM 1630 O O . LYS A 1 202 ? -14.670 3.419 -2.077 1.00 96.81 202 LYS A O 1
ATOM 1635 N N . PRO A 1 203 ? -16.211 4.387 -0.781 1.00 97.12 203 PRO A N 1
ATOM 1636 C CA . PRO A 1 203 ? -15.758 3.709 0.435 1.00 97.12 203 PRO A CA 1
ATOM 1637 C C . PRO A 1 203 ? -15.937 2.180 0.384 1.00 97.12 203 PRO A C 1
ATOM 1639 O O . PRO A 1 203 ? -15.132 1.453 0.960 1.00 97.12 203 PRO A O 1
ATOM 1642 N N . ASN A 1 204 ? -16.936 1.676 -0.344 1.00 94.00 204 ASN A N 1
ATOM 1643 C CA . ASN A 1 204 ? -17.165 0.236 -0.497 1.00 94.00 204 ASN A CA 1
ATOM 1644 C C . ASN A 1 204 ? -16.071 -0.431 -1.342 1.00 94.00 204 ASN A C 1
ATOM 1646 O O . ASN A 1 204 ? -15.668 -1.554 -1.070 1.00 94.00 204 ASN A O 1
ATOM 1650 N N . GLU A 1 205 ? -15.558 0.256 -2.357 1.00 95.06 205 GLU A N 1
ATOM 1651 C CA . GLU A 1 205 ? -14.451 -0.224 -3.179 1.00 95.06 205 GLU A CA 1
ATOM 1652 C C . GLU A 1 205 ? -13.110 -0.113 -2.446 1.00 95.06 205 GLU A C 1
ATOM 1654 O O . GLU A 1 205 ? -12.209 -0.916 -2.686 1.00 95.06 205 GLU A O 1
ATOM 1659 N N . ALA A 1 206 ? -12.974 0.829 -1.509 1.00 97.31 206 ALA A N 1
ATOM 1660 C CA . ALA A 1 206 ? -11.796 0.902 -0.650 1.00 97.31 206 ALA A CA 1
ATOM 1661 C C . ALA A 1 206 ? -11.646 -0.346 0.228 1.00 97.31 206 ALA A C 1
ATOM 1663 O O . ALA A 1 206 ? -10.527 -0.836 0.377 1.00 97.31 206 ALA A O 1
ATOM 1664 N N . PHE A 1 207 ? -12.758 -0.896 0.734 1.00 96.69 207 PHE A N 1
ATOM 1665 C CA . PHE A 1 207 ? -12.774 -2.167 1.468 1.00 96.69 207 PHE A CA 1
ATOM 1666 C C . PHE A 1 207 ? -12.055 -3.278 0.701 1.00 96.69 207 PHE A C 1
ATOM 1668 O O . PHE A 1 207 ? -11.202 -3.954 1.269 1.00 96.69 207 PHE A O 1
ATOM 1675 N N . TYR A 1 208 ? -12.321 -3.406 -0.606 1.00 94.81 208 TYR A N 1
ATOM 1676 C CA . TYR A 1 208 ? -11.661 -4.409 -1.441 1.00 94.81 208 TYR A CA 1
ATOM 1677 C C . TYR A 1 208 ? -10.137 -4.271 -1.390 1.00 94.81 208 TYR A C 1
ATOM 1679 O O . TYR A 1 208 ? -9.448 -5.256 -1.148 1.00 94.81 208 TYR A O 1
ATOM 1687 N N . PHE A 1 209 ? -9.593 -3.065 -1.581 1.00 95.12 209 PHE A N 1
ATOM 1688 C CA . PHE A 1 209 ? -8.142 -2.868 -1.582 1.00 95.12 209 PHE A CA 1
ATOM 1689 C C . PHE A 1 209 ? -7.510 -3.087 -0.201 1.00 95.12 209 PHE A C 1
ATOM 1691 O O . PHE A 1 209 ? -6.413 -3.645 -0.126 1.00 95.12 209 PHE A O 1
ATOM 1698 N N . ILE A 1 210 ? -8.192 -2.694 0.881 1.00 95.81 210 ILE A N 1
ATOM 1699 C CA . ILE A 1 210 ? -7.707 -2.921 2.251 1.00 95.81 210 ILE A CA 1
ATOM 1700 C C . ILE A 1 210 ? -7.656 -4.423 2.553 1.00 95.81 210 ILE A C 1
ATOM 1702 O O . ILE A 1 210 ? -6.611 -4.954 2.937 1.00 95.81 210 ILE A O 1
ATOM 1706 N N . GLU A 1 211 ? -8.752 -5.132 2.306 1.00 92.75 211 GLU A N 1
ATOM 1707 C CA . GLU A 1 211 ? -8.842 -6.564 2.573 1.00 92.75 211 GLU A CA 1
ATOM 1708 C C . GLU A 1 211 ? -7.953 -7.384 1.636 1.00 92.75 211 GLU A C 1
ATOM 1710 O O . GLU A 1 211 ? -7.318 -8.343 2.075 1.00 92.75 211 GLU A O 1
ATOM 1715 N N . LYS A 1 212 ? -7.807 -6.975 0.369 1.00 90.50 212 LYS A N 1
ATOM 1716 C CA . LYS A 1 212 ? -6.867 -7.595 -0.574 1.00 90.50 212 LYS A CA 1
ATOM 1717 C C . LYS A 1 212 ? -5.426 -7.485 -0.080 1.00 90.50 212 LYS A C 1
ATOM 1719 O O . LYS A 1 212 ? -4.697 -8.476 -0.142 1.00 90.50 212 LYS A O 1
ATOM 1724 N N . ASN A 1 213 ? -5.024 -6.325 0.448 1.00 90.62 213 ASN A N 1
ATOM 1725 C CA . ASN A 1 213 ? -3.700 -6.135 1.042 1.00 90.62 213 ASN A CA 1
ATOM 1726 C C . ASN A 1 213 ? -3.469 -7.114 2.206 1.00 90.62 213 ASN A C 1
ATOM 1728 O O . ASN A 1 213 ? -2.477 -7.844 2.215 1.00 90.62 213 ASN A O 1
ATOM 1732 N N . ARG A 1 214 ? -4.417 -7.199 3.149 1.00 88.25 214 ARG A N 1
ATOM 1733 C CA . ARG A 1 214 ? -4.332 -8.115 4.302 1.00 88.25 214 ARG A CA 1
ATOM 1734 C C . ARG A 1 214 ? -4.302 -9.579 3.872 1.00 88.25 214 ARG A C 1
ATOM 1736 O O . ARG A 1 214 ? -3.465 -10.352 4.336 1.00 88.25 214 ARG A O 1
ATOM 1743 N N . ALA A 1 215 ? -5.184 -9.965 2.956 1.00 82.62 215 ALA A N 1
ATOM 1744 C CA . ALA A 1 215 ? -5.284 -11.334 2.477 1.00 82.62 215 ALA A CA 1
ATOM 1745 C C . ALA A 1 215 ? -4.029 -11.759 1.695 1.00 82.62 215 ALA A C 1
ATOM 1747 O O . ALA A 1 215 ? -3.576 -12.895 1.846 1.00 82.62 215 ALA A O 1
ATOM 1748 N N . LEU A 1 216 ? -3.407 -10.851 0.932 1.00 78.75 216 LEU A N 1
ATOM 1749 C CA . LEU A 1 216 ? -2.117 -11.099 0.285 1.00 78.75 216 LEU A CA 1
ATOM 1750 C C . LEU A 1 216 ? -1.007 -11.350 1.313 1.00 78.75 216 LEU A C 1
ATOM 1752 O O . LEU A 1 216 ? -0.306 -12.360 1.211 1.00 78.75 216 LEU A O 1
ATOM 1756 N N . LEU A 1 217 ? -0.882 -10.485 2.326 1.00 76.06 217 LEU A N 1
ATOM 1757 C CA . LEU A 1 217 ? 0.105 -10.644 3.400 1.00 76.06 217 LEU A CA 1
ATOM 1758 C C . LEU A 1 217 ? -0.096 -11.960 4.170 1.00 76.06 217 LEU A C 1
ATOM 1760 O O . LEU A 1 217 ? 0.874 -12.649 4.497 1.00 76.06 217 L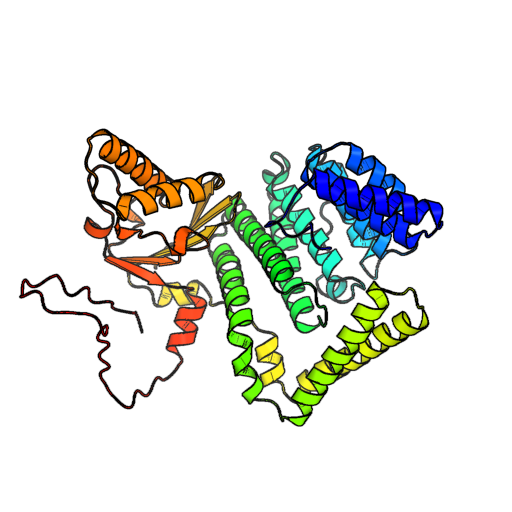EU A O 1
ATOM 1764 N N . LEU A 1 218 ? -1.348 -12.351 4.414 1.00 74.31 218 LEU A N 1
ATOM 1765 C CA . LEU A 1 218 ? -1.693 -13.583 5.118 1.00 74.31 218 LEU A CA 1
ATOM 1766 C C . LEU A 1 218 ? -1.416 -14.843 4.288 1.00 74.31 218 LEU A C 1
ATOM 1768 O O . LEU A 1 218 ? -0.745 -15.761 4.763 1.00 74.31 218 LEU A O 1
ATOM 1772 N N . LEU A 1 219 ? -1.909 -14.908 3.047 1.00 64.94 219 LEU A N 1
ATOM 1773 C CA . LEU A 1 219 ? -1.755 -16.081 2.176 1.00 64.94 219 LEU A CA 1
ATOM 1774 C C . LEU A 1 219 ? -0.292 -16.401 1.906 1.00 64.94 219 LEU A C 1
ATOM 1776 O O . LEU A 1 219 ? 0.103 -17.566 1.843 1.00 64.94 219 LEU A O 1
ATOM 1780 N N . GLU A 1 220 ? 0.534 -15.371 1.789 1.00 61.72 220 GLU A N 1
ATOM 1781 C CA . GLU A 1 220 ? 1.964 -15.554 1.650 1.00 61.72 220 GLU A CA 1
ATOM 1782 C C . GLU A 1 220 ? 2.613 -16.213 2.873 1.00 61.72 220 GLU A C 1
ATOM 1784 O O . GLU A 1 220 ? 3.622 -16.903 2.717 1.00 61.72 220 GLU A O 1
ATOM 1789 N N . ASN A 1 221 ? 2.039 -16.065 4.066 1.00 58.16 221 ASN A N 1
ATOM 1790 C CA . ASN A 1 221 ? 2.521 -16.691 5.298 1.00 58.16 221 ASN A CA 1
ATOM 1791 C C . ASN A 1 221 ? 1.863 -18.058 5.585 1.00 58.16 221 ASN A C 1
ATOM 1793 O O . ASN A 1 221 ? 2.454 -18.876 6.285 1.00 58.16 221 ASN A O 1
ATOM 1797 N N . ILE A 1 222 ? 0.690 -18.349 5.002 1.00 56.94 222 ILE A N 1
ATOM 1798 C CA . ILE A 1 222 ? -0.059 -19.612 5.195 1.00 56.94 222 ILE A CA 1
ATOM 1799 C C . ILE A 1 222 ? 0.284 -20.704 4.155 1.00 56.94 222 ILE A C 1
ATOM 1801 O O . ILE A 1 222 ? 0.038 -21.888 4.403 1.00 56.94 222 ILE A O 1
ATOM 1805 N N . LYS A 1 223 ? 0.902 -20.351 3.017 1.00 51.84 223 LYS A N 1
ATOM 1806 C CA . LYS A 1 223 ? 1.148 -21.212 1.831 1.00 51.84 223 LYS A CA 1
ATOM 1807 C C . LYS A 1 223 ? 1.830 -22.578 2.043 1.00 51.84 223 LYS A C 1
ATOM 1809 O O . LYS A 1 223 ? 1.885 -23.366 1.106 1.00 51.84 223 LYS A O 1
ATOM 1814 N N . ASN A 1 224 ? 2.298 -22.914 3.241 1.00 46.53 224 ASN A N 1
ATOM 1815 C CA . ASN A 1 224 ? 2.864 -24.234 3.528 1.00 46.53 224 ASN A CA 1
ATOM 1816 C C . ASN A 1 224 ? 1.807 -25.344 3.708 1.00 46.53 224 ASN A C 1
ATOM 1818 O O . ASN A 1 224 ? 2.174 -26.516 3.690 1.00 46.53 224 ASN A O 1
ATOM 1822 N N . LYS A 1 225 ? 0.510 -25.020 3.858 1.00 46.09 225 LYS A N 1
ATOM 1823 C CA . LYS A 1 225 ? -0.552 -26.028 4.084 1.00 46.09 225 LYS A CA 1
ATOM 1824 C C . LYS A 1 225 ? -1.323 -26.485 2.835 1.00 46.09 225 LYS A C 1
ATOM 1826 O O . LYS A 1 225 ? -1.991 -27.509 2.904 1.00 46.09 225 LYS A O 1
ATOM 1831 N N . THR A 1 226 ? -1.239 -25.783 1.702 1.00 50.25 226 THR A N 1
ATOM 1832 C CA . THR A 1 226 ? -2.039 -26.082 0.489 1.00 50.25 226 THR A CA 1
ATOM 1833 C C . THR A 1 226 ? -1.429 -27.143 -0.437 1.00 50.25 226 THR A C 1
ATOM 1835 O O . THR A 1 226 ? -2.087 -27.589 -1.376 1.00 50.25 226 THR A O 1
ATOM 1838 N N . ASN A 1 227 ? -0.206 -27.609 -0.156 1.00 50.81 227 ASN A N 1
ATOM 1839 C CA . ASN A 1 227 ? 0.456 -28.687 -0.906 1.00 50.81 227 ASN A CA 1
ATOM 1840 C C . ASN A 1 227 ? -0.204 -30.068 -0.712 1.00 50.81 227 ASN A C 1
ATOM 1842 O O . ASN A 1 227 ? 0.189 -31.028 -1.360 1.00 50.81 227 ASN A O 1
ATOM 1846 N N . SER A 1 228 ? -1.209 -30.191 0.157 1.00 52.50 228 SER A N 1
ATOM 1847 C CA . SER A 1 228 ? -1.895 -31.454 0.456 1.00 52.50 228 SER A CA 1
ATOM 1848 C C . SER A 1 228 ? -2.776 -31.998 -0.680 1.00 52.50 228 SER A C 1
ATOM 1850 O O . SER A 1 228 ? -3.261 -33.118 -0.570 1.00 52.50 228 SER A O 1
ATOM 1852 N N . SER A 1 229 ? -2.991 -31.234 -1.759 1.00 60.62 229 SER A N 1
ATOM 1853 C CA . SER A 1 229 ? -3.886 -31.597 -2.874 1.00 60.62 229 SER A CA 1
ATOM 1854 C C . SER A 1 229 ? -3.181 -32.101 -4.142 1.00 60.62 229 SER A C 1
ATOM 1856 O O . SER A 1 229 ? -3.854 -32.555 -5.065 1.00 60.62 229 SER A O 1
ATOM 1858 N N . LEU A 1 230 ? -1.845 -32.043 -4.206 1.00 71.31 230 LEU A N 1
ATOM 1859 C CA . LEU A 1 230 ? -1.066 -32.510 -5.356 1.00 71.31 230 LEU A CA 1
ATOM 1860 C C . LEU A 1 230 ? -0.337 -33.825 -5.047 1.00 71.31 230 LEU A C 1
ATOM 1862 O O . LEU A 1 230 ? 0.197 -33.977 -3.945 1.00 71.31 230 LEU A O 1
ATOM 1866 N N . PRO A 1 231 ? -0.205 -34.744 -6.023 1.00 85.00 231 PRO A N 1
ATOM 1867 C CA . PRO A 1 231 ? 0.703 -35.875 -5.892 1.00 85.00 231 PRO A CA 1
ATOM 1868 C C . PRO A 1 231 ? 2.137 -35.404 -5.629 1.00 85.00 231 PRO A C 1
ATOM 1870 O O . PRO A 1 231 ? 2.615 -34.453 -6.254 1.00 85.00 231 PRO A O 1
ATOM 1873 N N . ALA A 1 232 ? 2.855 -36.110 -4.752 1.00 81.00 232 ALA A N 1
ATOM 1874 C CA . ALA A 1 232 ? 4.227 -35.765 -4.369 1.00 81.00 232 ALA A CA 1
ATOM 1875 C C . ALA A 1 232 ? 5.170 -35.617 -5.578 1.00 81.00 232 ALA A C 1
ATOM 1877 O O . ALA A 1 232 ? 6.011 -34.721 -5.594 1.00 81.00 232 ALA A O 1
ATOM 1878 N N . ALA A 1 233 ? 4.978 -36.431 -6.621 1.00 84.38 233 ALA A N 1
ATOM 1879 C CA . ALA A 1 233 ? 5.748 -36.351 -7.861 1.00 84.38 233 ALA A CA 1
ATOM 1880 C C . ALA A 1 233 ? 5.569 -35.007 -8.594 1.00 84.38 233 ALA A C 1
ATOM 1882 O O . ALA A 1 233 ? 6.544 -34.431 -9.068 1.00 84.38 233 ALA A O 1
ATOM 1883 N N . ILE A 1 234 ? 4.344 -34.469 -8.634 1.00 85.06 234 ILE A N 1
ATOM 1884 C CA . ILE A 1 234 ? 4.046 -33.182 -9.284 1.00 85.06 234 ILE A CA 1
ATOM 1885 C C . ILE A 1 234 ? 4.635 -32.022 -8.476 1.00 85.06 234 ILE A C 1
ATOM 1887 O O . ILE A 1 234 ? 5.209 -31.096 -9.047 1.00 85.06 234 ILE A O 1
ATOM 1891 N N . LEU A 1 235 ? 4.565 -32.095 -7.143 1.00 78.69 235 LEU A N 1
ATOM 1892 C CA . LEU A 1 235 ? 5.215 -31.118 -6.263 1.00 78.69 235 LEU A CA 1
ATOM 1893 C C . LEU A 1 235 ? 6.734 -31.118 -6.438 1.00 78.69 235 LEU A C 1
ATOM 1895 O O . LEU A 1 235 ? 7.344 -30.054 -6.535 1.00 78.69 235 LEU A O 1
ATOM 1899 N N . GLN A 1 236 ? 7.341 -32.303 -6.498 1.00 82.00 236 GLN A N 1
ATOM 1900 C CA . GLN A 1 236 ? 8.775 -32.453 -6.713 1.00 82.00 236 GLN A CA 1
ATOM 1901 C C . GLN A 1 236 ? 9.188 -31.908 -8.085 1.00 82.00 236 GLN A C 1
ATOM 1903 O O . GLN A 1 236 ? 10.190 -31.202 -8.185 1.00 82.00 236 GLN A O 1
ATOM 1908 N N . GLN A 1 237 ? 8.387 -32.154 -9.124 1.00 85.12 237 GLN A N 1
ATOM 1909 C CA . GLN A 1 237 ? 8.611 -31.597 -10.456 1.00 85.12 237 GLN A CA 1
ATOM 1910 C C . GLN A 1 237 ? 8.537 -30.060 -10.451 1.00 85.12 237 GLN A C 1
ATOM 1912 O O . GLN A 1 237 ? 9.428 -29.404 -10.992 1.00 85.12 237 GLN A O 1
ATOM 1917 N N . GLU A 1 238 ? 7.538 -29.461 -9.787 1.00 81.94 238 GLU A N 1
ATOM 1918 C CA . GLU A 1 238 ? 7.441 -27.999 -9.643 1.00 81.94 238 GLU A CA 1
ATOM 1919 C C . GLU A 1 238 ? 8.653 -27.418 -8.893 1.00 81.94 238 GLU A C 1
ATOM 1921 O O . GLU A 1 238 ? 9.190 -26.374 -9.276 1.00 81.94 238 GLU A O 1
ATOM 1926 N N . GLN A 1 239 ? 9.096 -28.084 -7.822 1.00 78.19 239 GLN A N 1
ATOM 1927 C CA . GLN A 1 239 ? 10.267 -27.676 -7.042 1.00 78.19 239 GLN A CA 1
ATOM 1928 C C . GLN A 1 239 ? 11.559 -27.752 -7.859 1.00 78.19 239 GLN A C 1
ATOM 1930 O O . GLN A 1 239 ? 12.380 -26.838 -7.773 1.00 78.19 239 GLN A O 1
ATOM 1935 N N . GLU A 1 240 ? 11.729 -28.789 -8.676 1.00 84.62 240 GLU A N 1
ATOM 1936 C CA . GLU A 1 240 ? 12.924 -28.961 -9.500 1.00 84.62 240 GLU A CA 1
ATOM 1937 C C . GLU A 1 240 ? 13.022 -27.883 -10.584 1.00 84.62 240 GLU A C 1
ATOM 1939 O O . GLU A 1 240 ? 14.085 -27.281 -10.758 1.00 84.62 240 GLU A O 1
ATOM 1944 N N . TYR A 1 241 ? 11.906 -27.543 -11.243 1.00 82.31 241 TYR A N 1
ATOM 1945 C CA . TYR A 1 241 ? 11.868 -26.391 -12.147 1.00 82.31 241 TYR A CA 1
ATOM 1946 C C . TYR A 1 241 ? 12.309 -25.110 -11.433 1.00 82.31 241 TYR A C 1
ATOM 1948 O O . TYR A 1 241 ? 13.215 -24.425 -11.907 1.00 82.31 241 TYR A O 1
ATOM 1956 N N . LYS A 1 242 ? 11.727 -24.802 -10.265 1.00 75.19 242 LYS A N 1
ATOM 1957 C CA . LYS A 1 242 ? 12.080 -23.600 -9.487 1.00 75.19 242 LYS A CA 1
ATOM 1958 C C . LYS A 1 242 ? 13.557 -23.575 -9.103 1.00 75.19 242 LYS A C 1
ATOM 1960 O O . LYS A 1 242 ? 14.203 -22.539 -9.241 1.00 75.19 242 LYS A O 1
ATOM 1965 N N . LYS A 1 243 ? 14.105 -24.708 -8.658 1.00 78.00 243 LYS A N 1
ATOM 1966 C CA . LYS A 1 243 ? 15.513 -24.840 -8.266 1.00 78.00 243 LYS A CA 1
ATOM 1967 C C . LYS A 1 243 ? 16.456 -24.595 -9.443 1.00 78.00 243 LYS A C 1
ATOM 1969 O O . LYS A 1 243 ? 17.417 -23.842 -9.301 1.00 78.00 243 LYS A O 1
ATOM 1974 N N . ARG A 1 244 ? 16.175 -25.189 -10.607 1.00 82.44 244 ARG A N 1
ATOM 1975 C CA . ARG A 1 244 ? 16.978 -25.003 -11.826 1.00 82.44 244 ARG A CA 1
ATOM 1976 C C . ARG A 1 244 ? 16.901 -23.569 -12.344 1.00 82.44 244 ARG A C 1
ATOM 1978 O O . AR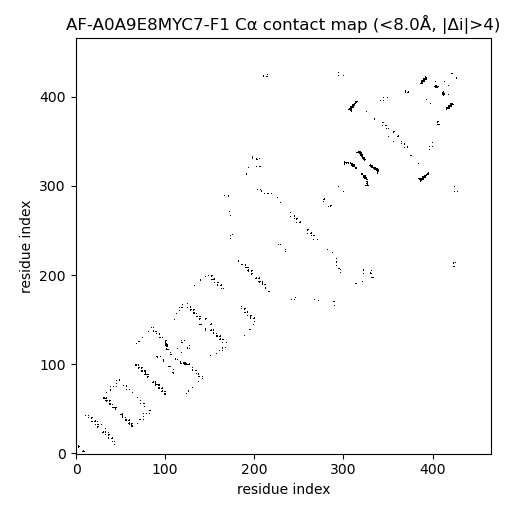G A 1 244 ? 17.927 -22.985 -12.675 1.00 82.44 244 ARG A O 1
ATOM 1985 N N . ILE A 1 245 ? 15.706 -22.980 -12.343 1.00 75.44 245 ILE A N 1
ATOM 1986 C CA . ILE A 1 245 ? 15.501 -21.581 -12.735 1.00 75.44 245 ILE A CA 1
ATOM 1987 C C . ILE A 1 245 ? 16.272 -20.643 -11.801 1.00 75.44 245 ILE A C 1
ATOM 1989 O O . ILE A 1 245 ? 16.956 -19.747 -12.285 1.00 75.44 245 ILE A O 1
ATOM 1993 N N . TYR A 1 246 ? 16.232 -20.883 -10.487 1.00 69.25 246 TYR A N 1
ATOM 1994 C CA . TYR A 1 246 ? 17.005 -20.120 -9.503 1.00 69.25 246 TYR A CA 1
ATOM 1995 C C . TYR A 1 246 ? 18.519 -20.243 -9.716 1.00 69.25 246 TYR A C 1
ATOM 1997 O O . TYR A 1 246 ? 19.242 -19.249 -9.652 1.00 69.25 246 TYR A O 1
ATOM 2005 N N . ALA A 1 247 ? 19.012 -21.452 -9.994 1.00 76.88 247 ALA A N 1
ATOM 2006 C CA . ALA A 1 247 ? 20.426 -21.672 -10.275 1.00 76.88 247 ALA A CA 1
ATOM 2007 C C . ALA A 1 247 ? 20.885 -20.886 -11.516 1.00 76.88 247 ALA A C 1
ATOM 2009 O O . ALA A 1 247 ? 21.889 -20.176 -11.445 1.00 76.88 247 ALA A O 1
ATOM 2010 N N . LEU A 1 248 ? 20.114 -20.946 -12.608 1.00 77.12 248 LEU A N 1
ATOM 2011 C CA . LEU A 1 248 ? 20.396 -20.199 -13.838 1.00 77.12 248 LEU A CA 1
ATOM 2012 C C . LEU A 1 248 ? 20.310 -18.682 -13.624 1.00 77.12 248 LEU A C 1
ATOM 2014 O O . LEU A 1 248 ? 21.167 -17.947 -14.103 1.00 77.12 248 LEU A O 1
ATOM 2018 N N . GLU A 1 249 ? 19.324 -18.203 -12.865 1.00 66.56 249 GLU A N 1
ATOM 2019 C CA . GLU A 1 249 ? 19.176 -16.783 -12.524 1.00 66.56 249 GLU A CA 1
ATOM 2020 C C . GLU A 1 249 ? 20.384 -16.258 -11.731 1.00 66.56 249 GLU A C 1
ATOM 2022 O O . GLU A 1 249 ? 20.943 -15.209 -12.055 1.00 66.56 249 GLU A O 1
ATOM 2027 N N . ASN A 1 250 ? 20.848 -17.011 -10.731 1.00 67.38 250 ASN A N 1
ATOM 2028 C CA . ASN A 1 250 ? 22.052 -16.667 -9.975 1.00 67.38 250 ASN A CA 1
ATOM 2029 C C . ASN A 1 250 ? 23.311 -16.664 -10.847 1.00 67.38 250 ASN A C 1
ATOM 2031 O O . ASN A 1 250 ? 24.156 -15.784 -10.695 1.00 67.38 250 ASN A O 1
ATOM 2035 N N . GLN A 1 251 ? 23.439 -17.616 -11.771 1.00 74.56 251 GLN A N 1
ATOM 2036 C CA . GLN A 1 251 ? 24.559 -17.650 -12.709 1.00 74.56 251 GLN A CA 1
ATOM 2037 C C . GLN A 1 251 ? 24.525 -16.457 -13.671 1.00 74.56 251 GLN A C 1
ATOM 2039 O O . GLN A 1 251 ? 25.555 -15.817 -13.875 1.00 74.56 251 GLN A O 1
ATOM 2044 N N . LEU A 1 252 ? 23.348 -16.088 -14.183 1.00 70.12 252 LEU A N 1
ATOM 2045 C CA . LEU A 1 252 ? 23.149 -14.906 -15.031 1.00 70.12 252 LEU A CA 1
ATOM 2046 C C . LEU A 1 252 ? 23.422 -13.585 -14.299 1.00 70.12 252 LEU A C 1
ATOM 2048 O O . LEU A 1 252 ? 23.840 -12.606 -14.914 1.00 70.12 252 LEU A O 1
ATOM 2052 N N . ASN A 1 253 ? 23.231 -13.545 -12.979 1.00 57.78 253 ASN A N 1
ATOM 2053 C CA . ASN A 1 253 ? 23.602 -12.387 -12.165 1.00 57.78 253 ASN A CA 1
ATOM 2054 C C . ASN A 1 253 ? 25.125 -12.225 -12.008 1.00 57.78 253 ASN A C 1
ATOM 2056 O O . ASN A 1 253 ? 25.590 -11.120 -11.719 1.00 57.78 253 ASN A O 1
ATOM 2060 N N . LEU A 1 254 ? 25.893 -13.306 -12.181 1.00 67.38 254 LEU A N 1
ATOM 2061 C CA . LEU A 1 254 ? 27.350 -13.343 -12.006 1.00 67.38 254 LEU A CA 1
ATOM 2062 C C . LEU A 1 254 ? 28.123 -13.371 -13.332 1.00 67.38 254 LEU A C 1
ATOM 2064 O O . LEU A 1 254 ? 29.290 -12.984 -13.358 1.00 67.38 254 LEU A O 1
ATOM 2068 N N . THR A 1 255 ? 27.501 -13.832 -14.418 1.00 67.12 255 THR A N 1
ATOM 2069 C CA . THR A 1 255 ? 28.150 -14.073 -15.713 1.00 67.12 255 THR A CA 1
ATOM 2070 C C . THR A 1 255 ? 27.257 -13.657 -16.880 1.00 67.12 255 THR A C 1
ATOM 2072 O O . THR A 1 255 ? 26.055 -13.907 -16.882 1.00 67.12 255 THR A O 1
ATOM 2075 N N . GLU A 1 256 ? 27.852 -13.043 -17.904 1.00 60.38 256 GLU A N 1
ATOM 2076 C CA . GLU A 1 256 ? 27.168 -12.714 -19.158 1.00 60.38 256 GLU A CA 1
ATOM 2077 C C . GLU A 1 256 ? 27.345 -13.876 -20.146 1.00 60.38 256 GLU A C 1
ATOM 2079 O O . GLU A 1 256 ? 28.393 -14.030 -20.769 1.00 60.38 256 GLU A O 1
ATOM 2084 N N . SER A 1 257 ? 26.320 -14.723 -20.279 1.00 77.19 257 SER A N 1
ATOM 2085 C CA . SER A 1 257 ? 26.292 -15.825 -21.248 1.00 77.19 257 SER A CA 1
ATOM 2086 C C . SER A 1 257 ? 24.962 -15.839 -21.992 1.00 77.19 257 SER A C 1
ATOM 2088 O O . SER A 1 257 ? 23.900 -16.046 -21.402 1.00 77.19 257 SER A O 1
ATOM 2090 N N . SER A 1 258 ? 25.017 -15.637 -23.310 1.00 71.69 258 SER A N 1
ATOM 2091 C CA . SER A 1 258 ? 23.844 -15.732 -24.188 1.00 71.69 258 SER A CA 1
ATOM 2092 C C . SER A 1 258 ? 23.239 -17.139 -24.179 1.00 71.69 258 SER A C 1
ATOM 2094 O O . SER A 1 258 ? 22.020 -17.277 -24.233 1.00 71.69 258 SER A O 1
ATOM 2096 N N . ALA A 1 259 ? 24.073 -18.173 -24.033 1.00 78.12 259 ALA A N 1
ATOM 2097 C CA . ALA A 1 259 ? 23.629 -19.556 -23.900 1.00 78.12 259 ALA A CA 1
ATOM 2098 C C . ALA A 1 259 ? 22.827 -19.769 -22.606 1.00 78.12 259 ALA A C 1
ATOM 2100 O O . ALA A 1 259 ? 21.712 -20.279 -22.672 1.00 78.12 259 ALA A O 1
ATOM 2101 N N . LEU A 1 260 ? 23.327 -19.285 -21.459 1.00 76.25 260 LEU A N 1
ATOM 2102 C CA . LEU A 1 260 ? 22.591 -19.353 -20.187 1.00 76.25 260 LEU A CA 1
ATOM 2103 C C . LEU A 1 260 ? 21.296 -18.535 -20.237 1.00 76.25 260 LEU A C 1
ATOM 2105 O O . LEU A 1 260 ? 20.287 -18.945 -19.670 1.00 76.25 260 LEU A O 1
ATOM 2109 N N . LYS A 1 261 ? 21.295 -17.389 -20.935 1.00 69.75 261 LYS A N 1
ATOM 2110 C CA . LYS A 1 261 ? 20.098 -16.549 -21.102 1.00 69.75 261 LYS A CA 1
ATOM 2111 C C . LYS A 1 261 ? 19.028 -17.302 -21.896 1.00 69.75 261 LYS A C 1
ATOM 2113 O O . LYS A 1 261 ? 17.870 -17.332 -21.486 1.00 69.75 261 LYS A O 1
ATOM 2118 N N . ASN A 1 262 ? 19.416 -17.957 -22.989 1.00 75.12 262 ASN A N 1
ATOM 2119 C CA . ASN A 1 262 ? 18.514 -18.774 -23.801 1.00 75.12 262 ASN A CA 1
ATOM 2120 C C . ASN A 1 262 ? 18.006 -20.009 -23.043 1.00 75.12 262 ASN A C 1
ATOM 2122 O O . ASN A 1 262 ? 16.818 -20.323 -23.125 1.00 75.12 262 ASN A O 1
ATOM 2126 N N . GLU A 1 263 ? 18.872 -20.678 -22.279 1.00 82.94 263 GLU A N 1
ATOM 2127 C CA . GLU A 1 263 ? 18.492 -21.809 -21.428 1.00 82.94 263 GLU A CA 1
ATOM 2128 C C . GLU A 1 263 ? 17.493 -21.377 -20.347 1.00 82.94 263 GLU A C 1
ATOM 2130 O O . GLU A 1 263 ? 16.443 -21.995 -20.191 1.00 82.94 263 GLU A O 1
ATOM 2135 N N . TYR A 1 264 ? 17.760 -20.261 -19.666 1.00 76.81 264 TYR A N 1
ATOM 2136 C CA . TYR A 1 264 ? 16.854 -19.669 -18.683 1.00 76.81 264 TYR A CA 1
ATOM 2137 C C . TYR A 1 264 ? 15.488 -19.328 -19.288 1.00 76.81 264 TYR A C 1
ATOM 2139 O O . TYR A 1 264 ? 14.454 -19.655 -18.702 1.00 76.81 264 TYR A O 1
ATOM 2147 N N . HIS A 1 265 ? 15.461 -18.701 -20.468 1.00 70.69 265 HIS A N 1
ATOM 2148 C CA . HIS A 1 265 ? 14.210 -18.386 -21.159 1.00 70.69 265 HIS A CA 1
ATOM 2149 C C . HIS A 1 265 ? 13.440 -19.645 -21.571 1.00 70.69 265 HIS A C 1
ATOM 2151 O O . HIS A 1 265 ? 12.229 -19.701 -21.363 1.00 70.69 265 HIS A O 1
ATOM 2157 N N . SER A 1 266 ? 14.129 -20.658 -22.100 1.00 80.31 266 SER A N 1
ATOM 2158 C CA . SER A 1 266 ? 13.511 -21.929 -22.499 1.00 80.31 266 SER A CA 1
ATOM 2159 C C . SER A 1 266 ? 12.924 -22.653 -21.288 1.00 80.31 266 SER A C 1
ATOM 2161 O O . SER A 1 266 ? 11.753 -23.021 -21.290 1.00 80.31 266 SER A O 1
ATOM 2163 N N . LEU A 1 267 ? 13.681 -22.735 -20.192 1.00 82.50 267 LEU A N 1
ATOM 2164 C CA . LEU A 1 267 ? 13.224 -23.355 -18.953 1.00 82.50 267 LEU A CA 1
ATOM 2165 C C . LEU A 1 267 ? 12.038 -22.603 -18.320 1.00 82.50 267 LEU A C 1
ATOM 2167 O O . LEU A 1 267 ? 11.141 -23.233 -17.758 1.00 82.50 267 LEU A O 1
ATOM 2171 N N . LYS A 1 268 ? 11.993 -21.266 -18.436 1.00 71.12 268 LYS A N 1
ATOM 2172 C CA . LYS A 1 268 ? 10.819 -20.461 -18.048 1.00 71.12 268 LYS A CA 1
ATOM 2173 C C . LYS A 1 268 ? 9.583 -20.824 -18.877 1.00 71.12 268 LYS A C 1
ATOM 2175 O O . LYS A 1 268 ? 8.497 -20.938 -18.313 1.00 71.12 268 LYS A O 1
ATOM 2180 N N . ILE A 1 269 ? 9.736 -21.002 -20.190 1.00 75.38 269 ILE A N 1
ATOM 2181 C CA . ILE A 1 269 ? 8.638 -21.413 -21.079 1.00 75.38 269 ILE A CA 1
ATOM 2182 C C . ILE A 1 269 ? 8.130 -22.804 -20.682 1.00 75.38 269 ILE A C 1
ATOM 2184 O O . ILE A 1 269 ? 6.923 -22.981 -20.515 1.00 75.38 269 ILE A O 1
ATOM 2188 N N . ASP A 1 270 ? 9.035 -23.756 -20.455 1.00 83.12 270 ASP A N 1
ATOM 2189 C CA . ASP A 1 270 ? 8.681 -25.125 -20.065 1.00 83.12 270 ASP A CA 1
ATOM 2190 C C . ASP A 1 270 ? 7.929 -25.167 -18.736 1.00 83.12 270 ASP A C 1
ATOM 2192 O O . ASP A 1 270 ? 6.885 -25.811 -18.627 1.00 83.12 270 ASP A O 1
ATOM 2196 N N . TYR A 1 271 ? 8.408 -24.431 -17.732 1.00 79.62 271 TYR A N 1
ATOM 2197 C CA . TYR A 1 271 ? 7.699 -24.318 -16.464 1.00 79.62 271 TYR A CA 1
ATOM 2198 C C . TYR A 1 271 ? 6.319 -23.672 -16.625 1.00 79.62 271 TYR A C 1
ATOM 2200 O O . TYR A 1 271 ? 5.353 -24.133 -16.021 1.00 79.62 271 TYR A O 1
ATOM 2208 N N . ASN A 1 272 ? 6.195 -22.624 -17.444 1.00 70.31 272 ASN A N 1
ATOM 2209 C CA . ASN A 1 272 ? 4.901 -21.988 -17.691 1.00 70.31 272 ASN A CA 1
ATOM 2210 C C . ASN A 1 272 ? 3.914 -22.963 -18.346 1.00 70.31 272 ASN A C 1
ATOM 2212 O O . ASN A 1 272 ? 2.746 -23.003 -17.962 1.00 70.31 272 ASN A O 1
ATOM 2216 N N . ASN A 1 273 ? 4.380 -23.785 -19.286 1.00 79.25 273 ASN A N 1
ATOM 2217 C CA . ASN A 1 273 ? 3.573 -24.844 -19.890 1.00 79.25 273 ASN A CA 1
ATOM 2218 C C . ASN A 1 273 ? 3.185 -25.915 -18.859 1.00 79.25 273 ASN A C 1
ATOM 2220 O O . ASN A 1 273 ? 2.029 -26.335 -18.822 1.00 79.25 273 ASN A O 1
ATOM 2224 N N . PHE A 1 274 ? 4.109 -26.299 -17.973 1.00 85.38 274 PHE A N 1
ATOM 2225 C CA . PHE A 1 274 ? 3.828 -27.199 -16.856 1.00 85.38 274 PHE A CA 1
ATOM 2226 C C . PHE A 1 274 ? 2.743 -26.631 -15.930 1.00 85.38 274 PHE A C 1
ATOM 2228 O O . PHE A 1 274 ? 1.743 -27.301 -15.694 1.00 85.38 274 PHE A O 1
ATOM 2235 N N . ILE A 1 275 ? 2.855 -25.379 -15.477 1.00 75.50 275 ILE A N 1
ATOM 2236 C CA . ILE A 1 275 ? 1.835 -24.742 -14.627 1.00 75.50 275 ILE A CA 1
ATOM 2237 C C . ILE A 1 275 ? 0.480 -24.643 -15.339 1.00 75.50 275 ILE A C 1
ATOM 2239 O O . ILE A 1 275 ? -0.542 -24.925 -14.717 1.00 75.50 275 ILE A O 1
ATOM 2243 N N . LYS A 1 276 ? 0.454 -24.312 -16.636 1.00 74.31 276 LYS A N 1
ATOM 2244 C CA . LYS A 1 276 ? -0.781 -24.326 -17.439 1.00 74.31 276 LYS A CA 1
ATOM 2245 C C . LYS A 1 276 ? -1.394 -25.723 -17.535 1.00 74.31 276 LYS A C 1
ATOM 2247 O O . LYS A 1 276 ? -2.607 -25.858 -17.471 1.00 74.31 276 LYS A O 1
ATOM 2252 N N . SER A 1 277 ? -0.588 -26.780 -17.612 1.00 82.88 277 SER A N 1
ATOM 2253 C CA . SER A 1 277 ? -1.119 -28.152 -17.596 1.00 82.88 277 SER A CA 1
ATOM 2254 C C . SER A 1 277 ? -1.814 -28.509 -16.270 1.00 82.88 277 SER A C 1
ATOM 2256 O O . SER A 1 277 ? -2.760 -29.305 -16.259 1.00 82.88 277 SER A O 1
ATOM 2258 N N . LEU A 1 278 ? -1.395 -27.886 -15.157 1.00 80.19 278 LEU A N 1
ATOM 2259 C CA . LEU A 1 278 ? -2.027 -28.064 -13.847 1.00 80.19 278 LEU A CA 1
ATOM 2260 C C . LEU A 1 278 ? -3.395 -27.377 -13.750 1.00 80.19 278 LEU A C 1
ATOM 2262 O O . LEU A 1 278 ? -4.202 -27.809 -12.935 1.00 80.19 278 LEU A O 1
ATOM 2266 N N . GLU A 1 279 ? -3.684 -26.365 -14.573 1.00 77.50 279 GLU A N 1
ATOM 2267 C CA . GLU A 1 279 ? -5.016 -25.741 -14.648 1.00 77.50 279 GLU A CA 1
ATOM 2268 C C . GLU A 1 279 ? -6.087 -26.765 -15.032 1.00 77.50 279 GLU A C 1
ATOM 2270 O O . GLU A 1 279 ? -7.139 -26.840 -14.402 1.00 77.50 279 GLU A O 1
ATOM 2275 N N . VAL A 1 280 ? -5.776 -27.602 -16.024 1.00 79.06 280 VAL A N 1
ATOM 2276 C CA . VAL A 1 280 ? -6.680 -28.643 -16.525 1.00 79.06 280 VAL A CA 1
ATOM 2277 C C . VAL A 1 280 ? -6.670 -29.866 -15.608 1.00 79.06 280 VAL A C 1
ATOM 2279 O O . VAL A 1 280 ? -7.721 -30.425 -15.305 1.00 79.06 280 VAL A O 1
ATOM 2282 N N . SER A 1 281 ? -5.484 -30.285 -15.157 1.00 83.44 281 SER A N 1
ATOM 2283 C CA . SER A 1 281 ? -5.304 -31.573 -14.468 1.00 83.44 281 SER A CA 1
ATOM 2284 C C . SER A 1 281 ? -5.561 -31.500 -12.958 1.00 83.44 281 SER A C 1
ATOM 2286 O O . SER A 1 281 ? -5.949 -32.492 -12.348 1.00 83.44 281 SER A O 1
ATOM 2288 N N . TYR A 1 282 ? -5.346 -30.331 -12.345 1.00 79.62 282 TYR A N 1
ATOM 2289 C CA . TYR A 1 282 ? -5.483 -30.092 -10.905 1.00 79.62 282 TYR A CA 1
ATOM 2290 C C . TYR A 1 282 ? -6.145 -28.726 -10.636 1.00 79.62 282 TYR A C 1
ATOM 2292 O O . TYR A 1 282 ? -5.547 -27.858 -9.986 1.00 79.62 282 TYR A O 1
ATOM 2300 N N . PRO A 1 283 ? -7.399 -28.517 -11.085 1.00 73.06 283 PRO A N 1
ATOM 2301 C CA . PRO A 1 283 ? -8.068 -27.217 -11.016 1.00 73.06 283 PRO A CA 1
ATOM 2302 C C . PRO A 1 283 ? -8.192 -26.692 -9.582 1.00 73.06 283 PRO A C 1
ATOM 2304 O O . PRO A 1 283 ? -8.063 -25.496 -9.356 1.00 73.06 283 PRO A O 1
ATOM 2307 N N . ALA A 1 284 ? -8.367 -27.567 -8.585 1.00 68.56 284 ALA A N 1
ATOM 2308 C CA . ALA A 1 284 ? -8.414 -27.165 -7.177 1.00 68.56 284 ALA A CA 1
ATOM 2309 C C . ALA A 1 284 ? -7.084 -26.554 -6.690 1.00 68.56 284 ALA A C 1
ATOM 2311 O O . ALA A 1 284 ? -7.092 -25.513 -6.033 1.00 68.56 284 ALA A O 1
ATOM 2312 N N . TYR A 1 285 ? -5.945 -27.155 -7.057 1.00 70.38 285 TYR A N 1
ATOM 2313 C CA . TYR A 1 285 ? -4.616 -26.617 -6.746 1.00 70.38 285 TYR A CA 1
ATOM 2314 C C . TYR A 1 285 ? -4.378 -25.285 -7.463 1.00 70.38 285 TYR A C 1
ATOM 2316 O O . TYR A 1 285 ? -3.952 -24.303 -6.850 1.00 70.38 285 TYR A O 1
ATOM 2324 N N . TYR A 1 286 ? -4.695 -25.240 -8.758 1.00 66.94 286 TYR A N 1
ATOM 2325 C CA . TYR A 1 286 ? -4.526 -24.049 -9.579 1.00 66.94 286 TYR A CA 1
ATOM 2326 C C . TYR A 1 286 ? -5.386 -22.881 -9.062 1.00 66.94 286 TYR A C 1
ATOM 2328 O O . TYR A 1 286 ? -4.858 -21.801 -8.795 1.00 66.94 286 TYR A O 1
ATOM 2336 N N . ASN A 1 287 ? -6.671 -23.116 -8.783 1.00 65.12 287 ASN A N 1
ATOM 2337 C CA . ASN A 1 287 ? -7.604 -22.117 -8.250 1.00 65.12 287 ASN A CA 1
ATOM 2338 C C . ASN A 1 287 ? -7.209 -21.620 -6.853 1.00 65.12 287 ASN A C 1
ATOM 2340 O O . ASN A 1 287 ? -7.292 -20.420 -6.589 1.00 65.12 287 ASN A O 1
ATOM 2344 N N . ALA A 1 288 ? -6.719 -22.503 -5.975 1.00 64.06 288 ALA A N 1
ATOM 2345 C CA . ALA A 1 288 ? -6.219 -22.117 -4.653 1.00 64.06 288 ALA A CA 1
ATOM 2346 C C . ALA A 1 288 ? -4.960 -21.230 -4.728 1.00 64.06 288 ALA A C 1
ATOM 2348 O O . ALA A 1 288 ? -4.717 -20.412 -3.842 1.00 64.06 288 ALA A O 1
ATOM 2349 N N . LYS A 1 289 ? -4.154 -21.364 -5.791 1.00 61.78 289 LYS A N 1
ATOM 2350 C CA . LYS A 1 289 ? -2.994 -20.497 -6.061 1.00 61.78 289 LYS A CA 1
ATOM 2351 C C . LYS A 1 289 ? -3.406 -19.147 -6.667 1.00 61.78 289 LYS A C 1
ATOM 2353 O O . LYS A 1 289 ? -2.710 -18.150 -6.447 1.00 61.78 289 LYS A O 1
ATOM 2358 N N . GLN A 1 290 ? -4.516 -19.120 -7.408 1.00 56.81 290 GLN A N 1
ATOM 2359 C CA . GLN A 1 290 ? -5.025 -17.947 -8.121 1.00 56.81 290 GLN A CA 1
ATOM 2360 C C . GLN A 1 290 ? -5.830 -16.992 -7.237 1.00 56.81 290 GLN A C 1
ATOM 2362 O O . GLN A 1 290 ? -5.558 -15.792 -7.238 1.00 56.81 290 GLN A O 1
ATOM 2367 N N . ASN A 1 291 ? -6.793 -17.499 -6.469 1.00 60.41 291 ASN A N 1
ATOM 2368 C CA . ASN A 1 291 ? -7.843 -16.652 -5.913 1.00 60.41 291 ASN A CA 1
ATOM 2369 C C . ASN A 1 291 ? -7.579 -16.269 -4.459 1.00 60.41 291 ASN A C 1
ATOM 2371 O O . ASN A 1 291 ? -7.905 -17.004 -3.529 1.00 60.41 291 ASN A O 1
ATOM 2375 N N . ILE A 1 292 ? -7.063 -15.052 -4.270 1.00 71.38 292 ILE A N 1
ATOM 2376 C CA . ILE A 1 292 ? -7.324 -14.322 -3.029 1.00 71.38 292 ILE A CA 1
ATOM 2377 C C . ILE A 1 292 ? -8.784 -13.893 -3.090 1.00 71.38 292 ILE A C 1
ATOM 2379 O O . ILE A 1 292 ? -9.103 -12.883 -3.722 1.00 71.38 292 ILE A O 1
ATOM 2383 N N . HIS A 1 293 ? -9.664 -14.695 -2.498 1.00 77.25 293 HIS A N 1
ATOM 2384 C CA . HIS A 1 293 ? -11.037 -14.272 -2.291 1.00 77.25 293 HIS A CA 1
ATOM 2385 C C . HIS A 1 293 ? -11.034 -13.117 -1.292 1.00 77.25 293 HIS A C 1
ATOM 2387 O O . HIS A 1 293 ? -10.425 -13.231 -0.232 1.00 77.25 293 HIS A O 1
ATOM 2393 N N . VAL A 1 294 ? -11.676 -12.016 -1.665 1.00 84.94 294 VAL A N 1
ATOM 2394 C CA . VAL A 1 294 ? -11.995 -10.899 -0.779 1.00 84.94 294 VAL A CA 1
ATOM 2395 C C . VAL A 1 294 ? -13.506 -10.897 -0.655 1.00 84.94 294 VAL A C 1
ATOM 2397 O O . VAL A 1 294 ? -14.198 -10.961 -1.675 1.00 84.94 294 VAL A O 1
ATOM 2400 N N . GLU A 1 295 ? -14.002 -10.876 0.576 1.00 84.88 295 GLU A N 1
ATOM 2401 C CA . GLU A 1 295 ? -15.442 -10.871 0.824 1.00 84.88 295 GLU A CA 1
ATOM 2402 C C . GLU A 1 295 ? -16.090 -9.611 0.247 1.00 84.88 295 GLU A C 1
ATOM 2404 O O . GLU A 1 295 ? -15.444 -8.581 0.052 1.00 84.88 295 GLU A O 1
ATOM 2409 N N . ASN A 1 296 ? -17.390 -9.672 -0.025 1.00 85.81 296 ASN A N 1
ATOM 2410 C CA . ASN A 1 296 ? -18.141 -8.475 -0.384 1.00 85.81 296 ASN A CA 1
ATOM 2411 C C . ASN A 1 296 ? -18.549 -7.728 0.893 1.00 85.81 296 ASN A C 1
ATOM 2413 O O . ASN A 1 296 ? -19.105 -8.326 1.815 1.00 85.81 296 ASN A O 1
ATOM 2417 N N . ILE A 1 297 ? -18.339 -6.409 0.933 1.00 91.94 297 ILE A N 1
ATOM 2418 C CA . ILE A 1 297 ? -18.780 -5.569 2.053 1.00 91.94 297 ILE A CA 1
ATOM 2419 C C . ILE A 1 297 ? -20.286 -5.696 2.318 1.00 91.94 297 ILE A C 1
ATOM 2421 O O . ILE A 1 297 ? -20.704 -5.629 3.469 1.00 91.94 297 ILE A O 1
ATOM 2425 N N . ALA A 1 298 ? -21.102 -5.921 1.282 1.00 90.31 298 ALA A N 1
ATOM 2426 C CA . ALA A 1 298 ? -22.535 -6.154 1.441 1.00 90.31 298 ALA A CA 1
ATOM 2427 C C . ALA A 1 298 ? -22.805 -7.371 2.341 1.00 90.31 298 ALA A C 1
ATOM 2429 O O . ALA A 1 298 ? -23.535 -7.246 3.319 1.00 90.31 298 ALA A O 1
ATOM 2430 N N . SER A 1 299 ? -22.120 -8.491 2.094 1.00 89.19 299 SER A N 1
ATOM 2431 C CA . SER A 1 299 ? -22.218 -9.705 2.913 1.00 89.19 299 SER A CA 1
ATOM 2432 C C . SER A 1 299 ? -21.773 -9.468 4.358 1.00 89.19 299 SER A C 1
ATOM 2434 O O . SER A 1 299 ? -22.361 -10.013 5.288 1.00 89.19 299 SER A O 1
ATOM 2436 N N . ILE A 1 300 ? -20.750 -8.631 4.570 1.00 90.62 300 ILE A N 1
ATOM 2437 C CA . ILE A 1 300 ? -20.314 -8.239 5.918 1.00 90.62 300 ILE A CA 1
ATOM 2438 C C . ILE A 1 300 ? -21.396 -7.412 6.624 1.00 90.62 300 ILE A C 1
ATOM 2440 O O . ILE A 1 300 ? -21.678 -7.650 7.797 1.00 90.62 300 ILE A O 1
ATOM 2444 N N . LYS A 1 301 ? -22.016 -6.458 5.921 1.00 92.62 301 LYS A N 1
ATOM 2445 C CA . LYS A 1 301 ? -23.074 -5.598 6.471 1.00 92.62 301 LYS A CA 1
ATOM 2446 C C . LYS A 1 301 ? -24.349 -6.380 6.789 1.00 92.62 301 LYS A C 1
ATOM 2448 O O . LYS A 1 301 ? -24.977 -6.092 7.799 1.00 92.62 301 LYS A O 1
ATOM 2453 N N . GLU A 1 302 ? -24.698 -7.389 5.991 1.00 91.25 302 GLU A N 1
ATOM 2454 C CA . GLU A 1 302 ? -25.871 -8.248 6.223 1.00 91.25 302 GLU A CA 1
ATOM 2455 C C . GLU A 1 302 ? -25.824 -8.983 7.569 1.00 91.25 302 GLU A C 1
ATOM 2457 O O . GLU A 1 302 ? -26.856 -9.152 8.219 1.00 91.25 302 GLU A O 1
ATOM 2462 N N . VAL A 1 303 ? -24.633 -9.396 8.010 1.00 89.12 303 VAL A N 1
ATOM 2463 C CA . VAL A 1 303 ? -24.443 -10.136 9.270 1.00 89.12 303 VAL A CA 1
ATOM 2464 C C . VAL A 1 303 ? -24.065 -9.245 10.457 1.00 89.12 303 VAL A C 1
ATOM 2466 O O . VAL A 1 303 ? -23.871 -9.754 11.563 1.00 89.12 303 VAL A O 1
ATOM 2469 N N . LEU A 1 304 ? -23.926 -7.933 10.245 1.00 92.44 304 LEU A N 1
ATOM 2470 C CA . LEU A 1 304 ? -23.549 -6.977 11.282 1.00 92.44 304 LEU A CA 1
ATOM 2471 C C . LEU A 1 304 ? -24.780 -6.545 12.091 1.00 92.44 304 LEU A C 1
ATOM 2473 O O . LEU A 1 304 ? -25.836 -6.248 11.529 1.00 92.44 304 LEU A O 1
ATOM 2477 N N . ASP A 1 305 ? -24.651 -6.497 13.419 1.00 93.38 305 ASP A N 1
ATOM 2478 C CA . ASP A 1 305 ? -25.719 -6.001 14.294 1.00 93.38 305 ASP A CA 1
ATOM 2479 C C . ASP A 1 305 ? -25.806 -4.457 14.289 1.00 93.38 305 ASP A C 1
ATOM 2481 O O . ASP A 1 305 ? -24.864 -3.760 13.905 1.00 93.38 305 ASP A O 1
ATOM 2485 N N . ASP A 1 306 ? -26.943 -3.905 14.728 1.00 94.75 306 ASP A N 1
ATOM 2486 C CA . ASP A 1 306 ? -27.201 -2.450 14.725 1.00 94.75 306 ASP A CA 1
ATOM 2487 C C . ASP A 1 306 ? -26.349 -1.680 15.763 1.00 94.75 306 ASP A C 1
ATOM 2489 O O . ASP A 1 306 ? -26.330 -0.445 15.790 1.00 94.75 306 ASP A O 1
ATOM 2493 N N . HIS A 1 307 ? -25.635 -2.404 16.631 1.00 95.94 307 HIS A N 1
ATOM 2494 C CA . HIS A 1 307 ? -24.863 -1.881 17.757 1.00 95.94 307 HIS A CA 1
ATOM 2495 C C . HIS A 1 307 ? -23.348 -1.990 17.551 1.00 95.94 307 HIS A C 1
ATOM 2497 O O . HIS A 1 307 ? -22.595 -1.662 18.471 1.00 95.94 307 HIS A O 1
ATOM 2503 N N . THR A 1 308 ? -22.899 -2.413 16.367 1.00 96.44 308 THR A N 1
ATOM 2504 C CA . THR A 1 308 ? -21.486 -2.646 16.063 1.00 96.44 308 THR A CA 1
ATOM 2505 C C . THR A 1 308 ? -20.970 -1.670 15.014 1.00 96.44 308 THR A C 1
ATOM 2507 O O . THR A 1 308 ? -21.591 -1.443 13.976 1.00 96.44 308 THR A O 1
ATOM 2510 N N . THR A 1 309 ? -19.798 -1.096 15.274 1.00 97.75 309 THR A N 1
ATOM 2511 C CA . THR A 1 309 ? -19.001 -0.337 14.302 1.00 97.75 309 THR A CA 1
ATOM 2512 C C . THR A 1 309 ? -17.671 -1.032 14.094 1.00 97.75 309 THR A C 1
ATOM 2514 O O . THR A 1 309 ? -16.959 -1.317 15.055 1.00 97.75 309 THR A O 1
ATOM 2517 N N . ILE A 1 310 ? -17.315 -1.284 12.841 1.00 97.94 310 ILE A N 1
ATOM 2518 C CA . ILE A 1 310 ? -15.998 -1.795 12.476 1.00 97.94 310 ILE A CA 1
ATOM 2519 C C . ILE A 1 310 ? -15.125 -0.610 12.072 1.00 97.94 310 ILE A C 1
ATOM 2521 O O . ILE A 1 310 ? -15.530 0.217 11.253 1.00 97.94 310 ILE A O 1
ATOM 2525 N N . LEU A 1 311 ? -13.939 -0.536 12.666 1.00 98.00 311 LEU A N 1
ATOM 2526 C CA . LEU A 1 311 ? -12.917 0.468 12.406 1.00 98.00 311 LEU A CA 1
ATOM 2527 C C . LEU A 1 311 ? -11.710 -0.232 11.796 1.00 98.00 311 LEU A C 1
ATOM 2529 O O . LEU A 1 311 ? -10.916 -0.855 12.502 1.00 98.00 311 LEU A O 1
ATOM 2533 N N . GLU A 1 312 ? -11.597 -0.157 10.478 1.00 97.75 312 GLU A N 1
ATOM 2534 C CA . GLU A 1 312 ? -10.552 -0.833 9.732 1.00 97.75 312 GLU A CA 1
ATOM 2535 C C . GLU A 1 312 ? -9.509 0.152 9.208 1.00 97.75 312 GLU A C 1
ATOM 2537 O O . GLU A 1 312 ? -9.803 1.060 8.433 1.00 97.75 312 GLU A O 1
ATOM 2542 N N . TYR A 1 313 ? -8.266 -0.047 9.640 1.00 97.19 313 TYR A N 1
ATOM 2543 C CA . TYR A 1 313 ? -7.149 0.826 9.311 1.00 97.19 313 TYR A CA 1
ATOM 2544 C C . TYR A 1 313 ? -6.328 0.267 8.146 1.00 97.19 313 TYR A C 1
ATOM 2546 O O . TYR A 1 313 ? -6.159 -0.947 8.016 1.00 97.19 313 TYR A O 1
ATOM 2554 N N . ILE A 1 314 ? -5.761 1.164 7.342 1.00 94.81 314 ILE A N 1
ATOM 2555 C CA . ILE A 1 314 ? -4.638 0.879 6.441 1.00 94.81 314 ILE A CA 1
ATOM 2556 C C . ILE A 1 314 ? -3.627 2.016 6.564 1.00 94.81 314 ILE A C 1
ATOM 2558 O O . ILE A 1 314 ? -3.985 3.183 6.397 1.00 94.81 314 ILE A O 1
ATOM 2562 N N . ILE A 1 315 ? -2.377 1.703 6.913 1.00 92.06 315 ILE A N 1
ATOM 2563 C CA . ILE A 1 315 ? -1.371 2.722 7.251 1.00 92.06 315 ILE A CA 1
ATOM 2564 C C . ILE A 1 315 ? -0.010 2.372 6.658 1.00 92.06 315 ILE A C 1
ATOM 2566 O O . ILE A 1 315 ? 0.445 1.234 6.720 1.00 92.06 315 ILE A O 1
ATOM 2570 N N . ASN A 1 316 ? 0.675 3.385 6.131 1.00 85.94 316 ASN A N 1
ATOM 2571 C CA . ASN A 1 316 ? 2.103 3.332 5.841 1.00 85.94 316 ASN A CA 1
ATOM 2572 C C . ASN A 1 316 ? 2.829 4.525 6.501 1.00 85.94 316 ASN A C 1
ATOM 2574 O O . ASN A 1 316 ? 2.261 5.231 7.334 1.00 85.94 316 ASN A O 1
ATOM 2578 N N . LYS A 1 317 ? 4.101 4.743 6.150 1.00 81.94 317 LYS A N 1
ATOM 2579 C CA . LYS A 1 317 ? 4.939 5.806 6.734 1.00 81.94 317 LYS A CA 1
ATOM 2580 C C . LYS A 1 317 ? 4.490 7.236 6.395 1.00 81.94 317 LYS A C 1
ATOM 2582 O O . LYS A 1 317 ? 4.924 8.162 7.071 1.00 81.94 317 LYS A O 1
ATOM 2587 N N . GLU A 1 318 ? 3.698 7.426 5.341 1.00 81.88 318 GLU A N 1
ATOM 2588 C CA . GLU A 1 318 ? 3.350 8.755 4.815 1.00 81.88 318 GLU A CA 1
ATOM 2589 C C . GLU A 1 318 ? 1.850 9.064 4.875 1.00 81.88 318 GLU A C 1
ATOM 2591 O O . GLU A 1 318 ? 1.467 10.229 4.984 1.00 81.88 318 GLU A O 1
ATOM 2596 N N . HIS A 1 319 ? 1.004 8.040 4.787 1.00 86.75 319 HIS A N 1
ATOM 2597 C CA . HIS A 1 319 ? -0.441 8.146 4.669 1.00 86.75 319 HIS A CA 1
ATOM 2598 C C . HIS A 1 319 ? -1.146 7.071 5.500 1.00 86.75 319 HIS A C 1
ATOM 2600 O O . HIS A 1 319 ? -0.647 5.954 5.676 1.00 86.75 319 HIS A O 1
ATOM 2606 N N . GLY A 1 320 ? -2.356 7.388 5.952 1.00 94.38 320 GLY A N 1
ATOM 2607 C CA . GLY A 1 320 ? -3.238 6.435 6.610 1.00 94.38 320 GLY A CA 1
ATOM 2608 C C . GLY A 1 320 ? -4.697 6.707 6.287 1.00 94.38 320 GLY A C 1
ATOM 2609 O O . GLY A 1 320 ? -5.094 7.853 6.099 1.00 94.38 320 GLY A O 1
ATOM 2610 N N . PHE A 1 321 ? -5.498 5.649 6.251 1.00 97.38 321 PHE A N 1
ATOM 2611 C CA . PHE A 1 321 ? -6.943 5.746 6.099 1.00 97.38 321 PHE A CA 1
ATOM 2612 C C . PHE A 1 321 ? -7.652 4.898 7.151 1.00 97.38 321 PHE A C 1
ATOM 2614 O O . PHE A 1 321 ? -7.146 3.856 7.577 1.00 97.38 321 PHE A O 1
ATOM 2621 N N . LEU A 1 322 ? -8.844 5.350 7.533 1.00 97.94 322 LEU A N 1
ATOM 2622 C CA . LEU A 1 322 ? -9.785 4.625 8.376 1.00 97.94 322 LEU A CA 1
ATOM 2623 C C . LEU A 1 322 ? -11.070 4.377 7.589 1.00 97.94 322 LEU A C 1
ATOM 2625 O O . LEU A 1 322 ? -11.779 5.316 7.219 1.00 97.94 322 LEU A O 1
ATOM 2629 N N . LEU A 1 323 ? -11.382 3.108 7.365 1.00 98.38 323 LEU A N 1
ATOM 2630 C CA . LEU A 1 323 ? -12.670 2.661 6.869 1.00 98.38 323 LEU A CA 1
ATOM 2631 C C . LEU A 1 323 ? -13.585 2.349 8.060 1.00 98.38 323 LEU A C 1
ATOM 2633 O O . LEU A 1 323 ? -13.289 1.494 8.891 1.00 98.38 323 LEU A O 1
ATOM 2637 N N . ILE A 1 324 ? -14.707 3.054 8.135 1.00 98.12 324 ILE A N 1
ATOM 2638 C CA . ILE A 1 324 ? -15.746 2.871 9.145 1.00 98.12 324 ILE A CA 1
ATOM 2639 C C . ILE A 1 324 ? -16.902 2.127 8.494 1.00 98.12 324 ILE A C 1
ATOM 2641 O O . ILE A 1 324 ? -17.479 2.619 7.521 1.00 98.12 324 ILE A O 1
ATOM 2645 N N . ILE A 1 325 ? -17.259 0.969 9.041 1.00 97.56 325 ILE A N 1
ATOM 2646 C CA . ILE A 1 325 ? -18.352 0.136 8.537 1.00 97.56 325 ILE A CA 1
ATOM 2647 C C . ILE A 1 325 ? -19.376 -0.052 9.653 1.00 97.56 325 ILE A C 1
ATOM 2649 O O . ILE A 1 325 ? -19.060 -0.535 10.739 1.00 97.56 325 ILE A O 1
ATOM 2653 N N . THR A 1 326 ? -20.618 0.315 9.370 1.00 96.69 326 THR A N 1
ATOM 2654 C CA . THR A 1 326 ? -21.795 -0.059 10.156 1.00 96.69 326 THR A CA 1
ATOM 2655 C C . THR A 1 326 ? -22.767 -0.808 9.252 1.00 96.69 326 THR A C 1
ATOM 2657 O O . THR A 1 326 ? -22.555 -0.904 8.040 1.00 96.69 326 THR A O 1
ATOM 2660 N N . LYS A 1 327 ? -23.848 -1.345 9.824 1.00 95.12 327 LYS A N 1
ATOM 2661 C CA . LYS A 1 327 ? -24.852 -2.088 9.056 1.00 95.12 327 LYS A CA 1
ATOM 2662 C C . LYS A 1 327 ? -25.439 -1.275 7.902 1.00 95.12 327 LYS A C 1
ATOM 2664 O O . LYS A 1 327 ? -25.612 -1.801 6.809 1.00 95.12 327 LYS A O 1
ATOM 2669 N N . ASP A 1 328 ? -25.644 0.023 8.109 1.00 93.06 328 ASP A N 1
ATOM 2670 C CA . ASP A 1 328 ? -26.277 0.884 7.107 1.00 93.06 328 ASP A CA 1
ATOM 2671 C C . ASP A 1 328 ? -25.259 1.699 6.307 1.00 93.06 328 ASP A C 1
ATOM 2673 O O . ASP A 1 328 ? -25.437 1.918 5.110 1.00 93.06 328 ASP A O 1
ATOM 2677 N N . ASN A 1 329 ? -24.133 2.086 6.910 1.00 93.62 329 ASN A N 1
ATOM 2678 C CA . ASN A 1 329 ? -23.226 3.074 6.332 1.00 93.62 329 ASN A CA 1
ATOM 2679 C C . ASN A 1 329 ? -21.788 2.575 6.202 1.00 93.62 329 ASN A C 1
ATOM 2681 O O . ASN A 1 329 ? -21.311 1.743 6.968 1.00 93.62 329 ASN A O 1
ATOM 2685 N N . THR A 1 330 ? -21.080 3.151 5.235 1.00 96.38 330 THR A N 1
ATOM 2686 C CA . THR A 1 330 ? -19.642 2.956 5.059 1.00 96.38 330 THR A CA 1
ATOM 2687 C C . THR A 1 330 ? -19.012 4.319 4.802 1.00 96.38 330 THR A C 1
ATOM 2689 O O . THR A 1 330 ? -19.453 5.043 3.909 1.00 96.38 330 THR A O 1
ATOM 2692 N N . ARG A 1 331 ? -18.016 4.705 5.602 1.00 96.81 331 ARG A N 1
ATOM 2693 C CA . ARG A 1 331 ? -17.299 5.981 5.460 1.00 96.81 331 ARG A CA 1
ATOM 2694 C C . ARG A 1 331 ? -15.802 5.724 5.400 1.00 96.81 331 ARG A C 1
ATOM 2696 O O . ARG A 1 331 ? -15.293 4.911 6.158 1.00 96.81 331 ARG A O 1
ATOM 2703 N N . LEU A 1 332 ? -15.103 6.439 4.527 1.00 97.75 332 LEU A N 1
ATOM 2704 C CA . LEU A 1 332 ? -13.648 6.391 4.428 1.00 97.75 332 LEU A CA 1
ATOM 2705 C C . LEU A 1 332 ? -13.083 7.749 4.833 1.00 97.75 332 LEU A C 1
ATOM 2707 O O . LEU A 1 332 ? -13.437 8.764 4.234 1.00 97.75 332 LEU A O 1
ATOM 2711 N N . LEU A 1 333 ? -12.233 7.758 5.854 1.00 97.12 333 LEU A N 1
ATOM 2712 C CA . LEU A 1 333 ? -11.589 8.954 6.382 1.00 97.12 333 LEU A CA 1
ATOM 2713 C C . LEU A 1 333 ? -10.088 8.916 6.089 1.00 97.12 333 LEU A C 1
ATOM 2715 O O . LEU A 1 333 ? -9.448 7.875 6.235 1.00 97.12 333 LEU A O 1
ATOM 2719 N N . ASP A 1 334 ? -9.541 10.063 5.700 1.00 95.19 334 ASP A N 1
ATOM 2720 C CA . ASP A 1 334 ? -8.101 10.297 5.597 1.00 95.19 334 ASP A CA 1
ATOM 2721 C C . ASP A 1 334 ? -7.552 10.667 6.982 1.00 95.19 334 ASP A C 1
ATOM 2723 O O . ASP A 1 334 ? -8.081 11.564 7.645 1.00 95.19 334 ASP A O 1
ATOM 2727 N N . LEU A 1 335 ? -6.517 9.954 7.428 1.00 94.69 335 LEU A N 1
ATOM 2728 C CA . LEU A 1 335 ? -5.839 10.192 8.707 1.00 94.69 335 LEU A CA 1
ATOM 2729 C C . LEU A 1 335 ? -4.702 11.219 8.578 1.00 94.69 335 LEU A C 1
ATOM 2731 O O . LEU A 1 335 ? -4.090 11.592 9.578 1.00 94.69 335 LEU A O 1
ATOM 2735 N N . GLY A 1 336 ? -4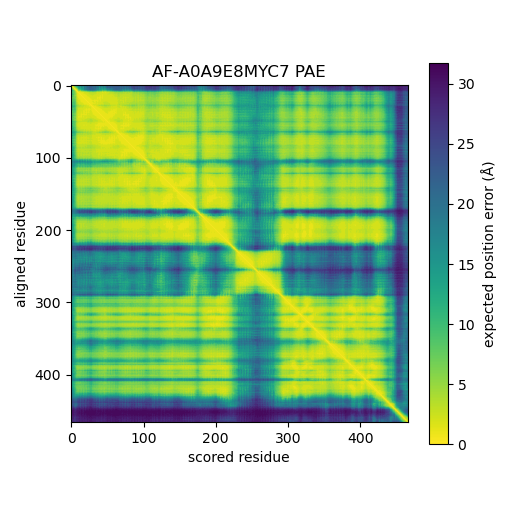.424 11.698 7.363 1.00 88.25 336 GLY A N 1
ATOM 2736 C CA . GLY A 1 336 ? -3.391 12.684 7.078 1.00 88.25 336 GLY A CA 1
ATOM 2737 C C . GLY A 1 336 ? -1.976 12.102 7.060 1.00 88.25 336 GLY A C 1
ATOM 2738 O O . GLY A 1 336 ? -1.755 10.941 6.711 1.00 88.25 336 GLY A O 1
ATOM 2739 N N . ASP A 1 337 ? -0.999 12.953 7.390 1.00 84.31 337 ASP A N 1
ATOM 2740 C CA . ASP A 1 337 ? 0.421 12.586 7.443 1.00 84.31 337 ASP A CA 1
ATOM 2741 C C . ASP A 1 337 ? 0.712 11.728 8.686 1.00 84.31 337 ASP A C 1
ATOM 2743 O O . ASP A 1 337 ? 0.538 12.167 9.827 1.00 84.31 337 ASP A O 1
ATOM 2747 N N . THR A 1 338 ? 1.190 10.506 8.459 1.00 86.25 338 THR A N 1
ATOM 2748 C CA . THR A 1 338 ? 1.469 9.513 9.504 1.00 86.25 338 THR A CA 1
ATOM 2749 C C . THR A 1 338 ? 2.939 9.454 9.932 1.00 86.25 338 THR A C 1
ATOM 2751 O O . THR A 1 338 ? 3.281 8.633 10.784 1.00 86.25 338 THR A O 1
ATOM 2754 N N . LYS A 1 339 ? 3.822 10.340 9.443 1.00 86.81 339 LYS A N 1
ATOM 2755 C CA . LYS A 1 339 ? 5.274 10.295 9.737 1.00 86.81 339 LYS A CA 1
ATOM 2756 C C . LYS A 1 339 ? 5.608 10.288 11.226 1.00 86.81 339 LYS A C 1
ATOM 2758 O O . LYS A 1 339 ? 6.547 9.623 11.651 1.00 86.81 339 LYS A O 1
ATOM 2763 N N . ASN A 1 340 ? 4.843 11.029 12.028 1.00 88.38 340 ASN A N 1
ATOM 2764 C CA . ASN A 1 340 ? 5.059 11.126 13.474 1.00 88.38 340 ASN A CA 1
ATOM 2765 C C . ASN A 1 340 ? 4.260 10.093 14.279 1.00 88.38 340 ASN A C 1
ATOM 2767 O O . ASN A 1 340 ? 4.462 9.982 15.490 1.00 88.38 340 ASN A O 1
ATOM 2771 N N . LEU A 1 341 ? 3.363 9.340 13.635 1.00 91.06 341 LEU A N 1
ATOM 2772 C CA . LEU A 1 341 ? 2.438 8.438 14.313 1.00 91.06 341 LEU A CA 1
ATOM 2773 C C . LEU A 1 341 ? 3.186 7.321 15.047 1.00 91.06 341 LEU A C 1
ATOM 2775 O O . LEU A 1 341 ? 2.922 7.079 16.221 1.00 91.06 341 LEU A O 1
ATOM 2779 N N . GLU A 1 342 ? 4.171 6.693 14.402 1.00 90.38 342 GLU A N 1
ATOM 2780 C CA . GLU A 1 342 ? 4.979 5.630 15.014 1.00 90.38 342 GLU A CA 1
ATOM 2781 C C . GLU A 1 342 ? 5.752 6.127 16.244 1.00 90.38 342 GLU A C 1
ATOM 2783 O O . GLU A 1 342 ? 5.739 5.484 17.296 1.00 90.38 342 GLU A O 1
ATOM 2788 N N . THR A 1 343 ? 6.370 7.308 16.156 1.00 91.62 343 THR A N 1
ATOM 2789 C CA . THR A 1 343 ? 7.055 7.939 17.292 1.00 91.62 343 THR A CA 1
ATOM 2790 C C . THR A 1 343 ? 6.088 8.185 18.448 1.00 91.62 343 THR A C 1
ATOM 2792 O O . THR A 1 343 ? 6.396 7.839 19.587 1.00 91.62 343 THR A O 1
ATOM 2795 N N . LYS A 1 344 ? 4.892 8.711 18.159 1.00 92.44 344 LYS A N 1
ATOM 2796 C CA . LYS A 1 344 ? 3.865 9.005 19.168 1.00 92.44 344 LYS A CA 1
ATOM 2797 C C . LYS A 1 344 ? 3.294 7.742 19.810 1.00 92.44 344 LYS A C 1
ATOM 2799 O O . LYS A 1 344 ? 3.110 7.717 21.024 1.00 92.44 344 LYS A O 1
ATOM 2804 N N . ILE A 1 345 ? 3.096 6.673 19.040 1.00 92.88 345 ILE A N 1
ATOM 2805 C CA . ILE A 1 345 ? 2.717 5.355 19.569 1.00 92.88 345 ILE A CA 1
ATOM 2806 C C . ILE A 1 345 ? 3.816 4.824 20.491 1.00 92.88 345 ILE A C 1
ATOM 2808 O O . ILE A 1 345 ? 3.528 4.392 21.601 1.00 92.88 345 ILE A O 1
ATOM 2812 N N . ASN A 1 346 ? 5.084 4.897 20.088 1.00 91.44 346 ASN A N 1
ATOM 2813 C CA . ASN A 1 346 ? 6.196 4.430 20.916 1.00 91.44 346 ASN A CA 1
ATOM 2814 C C . ASN A 1 346 ? 6.350 5.244 22.212 1.00 91.44 346 ASN A C 1
ATOM 2816 O O . ASN A 1 346 ? 6.615 4.668 23.269 1.00 91.44 346 ASN A O 1
ATOM 2820 N N . GLU A 1 347 ? 6.173 6.567 22.156 1.00 91.12 347 GLU A N 1
ATOM 2821 C CA . GLU A 1 347 ? 6.107 7.435 23.340 1.00 91.12 347 GLU A CA 1
ATOM 2822 C C . GLU A 1 347 ? 4.971 7.005 24.274 1.00 91.12 347 GLU A C 1
ATOM 2824 O O . GLU A 1 347 ? 5.196 6.805 25.469 1.00 91.12 347 GLU A O 1
ATOM 2829 N N . TYR A 1 348 ? 3.778 6.781 23.723 1.00 91.94 348 TYR A N 1
ATOM 2830 C CA . TYR A 1 348 ? 2.606 6.333 24.468 1.00 91.94 348 TYR A CA 1
ATOM 2831 C C . TYR A 1 348 ? 2.823 4.963 25.129 1.00 91.94 348 TYR A C 1
ATOM 2833 O O . TYR A 1 348 ? 2.653 4.820 26.341 1.00 91.94 348 TYR A O 1
ATOM 2841 N N . LEU A 1 349 ? 3.304 3.974 24.367 1.00 90.25 349 LEU A N 1
ATOM 2842 C CA . LEU A 1 349 ? 3.584 2.620 24.850 1.00 90.25 349 LEU A CA 1
ATOM 2843 C C . LEU A 1 349 ? 4.639 2.599 25.962 1.00 90.25 349 LEU A C 1
ATOM 2845 O O . LEU A 1 349 ? 4.523 1.828 26.913 1.00 90.25 349 LEU A O 1
ATOM 2849 N N . LYS A 1 350 ? 5.668 3.451 25.881 1.00 88.44 350 LYS A N 1
ATOM 2850 C CA . LYS A 1 350 ? 6.668 3.583 26.955 1.00 88.44 350 LYS A CA 1
ATOM 2851 C C . LYS A 1 350 ? 6.048 4.094 28.254 1.00 88.44 350 LYS A C 1
ATOM 2853 O O . LYS A 1 350 ? 6.462 3.648 29.327 1.00 88.44 350 LYS A O 1
ATOM 2858 N N . ARG A 1 351 ? 5.078 5.011 28.158 1.00 84.94 351 ARG A N 1
ATOM 2859 C CA . ARG A 1 351 ? 4.413 5.623 29.314 1.00 84.94 351 ARG A CA 1
ATOM 2860 C C . ARG A 1 351 ? 3.421 4.680 29.980 1.00 84.94 351 ARG A C 1
ATOM 2862 O O . ARG A 1 351 ? 3.490 4.546 31.189 1.00 84.94 351 ARG A O 1
ATOM 2869 N N . ILE A 1 352 ? 2.597 3.945 29.233 1.00 85.50 352 ILE A N 1
ATOM 2870 C CA . ILE A 1 352 ? 1.635 3.000 29.841 1.00 85.50 352 ILE A CA 1
ATOM 2871 C C . ILE A 1 352 ? 2.301 1.782 30.505 1.00 85.50 352 ILE A C 1
ATOM 2873 O O . ILE A 1 352 ? 1.681 1.098 31.311 1.00 85.50 352 ILE A O 1
ATOM 2877 N N . ARG A 1 353 ? 3.573 1.501 30.183 1.00 84.44 353 ARG A N 1
ATOM 2878 C CA . ARG A 1 353 ? 4.355 0.414 30.801 1.00 84.44 353 ARG A CA 1
ATOM 2879 C C . ARG A 1 353 ? 4.879 0.744 32.198 1.00 84.44 353 ARG A C 1
ATOM 2881 O O . ARG A 1 353 ? 5.327 -0.166 32.890 1.00 84.44 353 ARG A O 1
ATOM 2888 N N . HIS A 1 354 ? 4.862 2.012 32.606 1.00 82.56 354 HIS A N 1
ATOM 2889 C CA . HIS A 1 354 ? 5.410 2.453 33.885 1.00 82.56 354 HIS A CA 1
ATOM 2890 C C . HIS A 1 354 ? 4.391 3.319 34.635 1.00 82.56 354 HIS A C 1
ATOM 2892 O O . HIS A 1 354 ? 3.669 4.087 34.005 1.00 82.56 354 HIS A O 1
ATOM 2898 N N . PRO A 1 355 ? 4.336 3.254 35.976 1.00 80.44 355 PRO A N 1
ATOM 2899 C CA . PRO A 1 355 ? 3.528 4.190 36.745 1.00 80.44 355 PRO A CA 1
ATOM 2900 C C . PRO A 1 355 ? 3.949 5.634 36.453 1.00 80.44 355 PRO A C 1
ATOM 2902 O O . PRO A 1 355 ? 5.142 5.940 36.486 1.00 80.44 355 PRO A O 1
ATOM 2905 N N . LEU A 1 356 ? 2.977 6.509 36.198 1.00 84.56 356 LEU A N 1
ATOM 2906 C CA . LEU A 1 356 ? 3.193 7.951 36.074 1.00 84.56 356 LEU A CA 1
ATOM 2907 C C . LEU A 1 356 ? 3.449 8.515 37.479 1.00 84.56 356 LEU A C 1
ATOM 2909 O O . LEU A 1 356 ? 2.602 8.365 38.359 1.00 84.56 356 LEU A O 1
ATOM 2913 N N . LYS A 1 357 ? 4.624 9.110 37.713 1.00 87.44 357 LYS A N 1
ATOM 2914 C CA . LYS A 1 357 ? 5.069 9.538 39.053 1.00 87.44 357 LYS A CA 1
ATOM 2915 C C . LYS A 1 357 ? 5.039 11.047 39.248 1.00 87.44 357 LYS A C 1
ATOM 2917 O O . LYS A 1 357 ? 4.982 11.499 40.389 1.00 87.44 357 LYS A O 1
ATOM 2922 N N . THR A 1 358 ? 5.103 11.822 38.168 1.00 88.56 358 THR A N 1
ATOM 2923 C CA . THR A 1 358 ? 5.136 13.290 38.230 1.00 88.56 358 THR A CA 1
ATOM 2924 C C . THR A 1 358 ? 3.992 13.917 37.437 1.00 88.56 358 THR A C 1
ATOM 2926 O O . THR A 1 358 ? 3.460 13.321 36.497 1.00 88.56 358 THR A O 1
ATOM 2929 N N . SER A 1 359 ? 3.629 15.153 37.790 1.00 87.69 359 SER A N 1
ATOM 2930 C CA . SER A 1 359 ? 2.625 15.929 37.050 1.00 87.69 359 SER A CA 1
ATOM 2931 C C . SER A 1 359 ? 3.030 16.156 35.590 1.00 87.69 359 SER A C 1
ATOM 2933 O O . SER A 1 359 ? 2.183 16.101 34.705 1.00 87.69 359 SER A O 1
ATOM 2935 N N . GLU A 1 360 ? 4.326 16.340 35.324 1.00 88.81 360 GLU A N 1
ATOM 2936 C CA . GLU A 1 360 ? 4.863 16.490 33.967 1.00 88.81 360 GLU A CA 1
ATOM 2937 C C . GLU A 1 360 ? 4.698 15.204 33.140 1.00 88.81 360 GLU A C 1
ATOM 2939 O O . GLU A 1 360 ? 4.327 15.244 31.966 1.00 88.81 360 GLU A O 1
ATOM 2944 N N . GLU A 1 361 ? 4.937 14.035 33.743 1.00 87.12 361 GLU A N 1
ATOM 2945 C CA . GLU A 1 361 ? 4.721 12.750 33.075 1.00 87.12 361 GLU A CA 1
ATOM 2946 C C . GLU A 1 361 ? 3.250 12.534 32.727 1.00 87.12 361 GLU A C 1
ATOM 2948 O O . GLU A 1 361 ? 2.947 12.059 31.630 1.00 87.12 361 GLU A O 1
ATOM 2953 N N . LEU A 1 362 ? 2.347 12.919 33.632 1.00 86.19 362 LEU A N 1
ATOM 2954 C CA . LEU A 1 362 ? 0.907 12.856 33.413 1.00 86.19 362 LEU A CA 1
ATOM 2955 C C . LEU A 1 362 ? 0.453 13.816 32.306 1.00 86.19 362 LEU A C 1
ATOM 2957 O O . LEU A 1 362 ? -0.338 13.431 31.445 1.00 86.19 362 LEU A O 1
ATOM 2961 N N . GLU A 1 363 ? 0.970 15.043 32.285 1.00 87.69 363 GLU A N 1
ATOM 2962 C CA . GLU A 1 363 ? 0.655 16.023 31.245 1.00 87.69 363 GLU A CA 1
ATOM 2963 C C . GLU A 1 363 ? 1.128 15.550 29.863 1.00 87.69 363 GLU A C 1
ATOM 2965 O O . GLU A 1 363 ? 0.363 15.567 28.896 1.00 87.69 363 GLU A O 1
ATOM 2970 N N . ASN A 1 364 ? 2.367 15.061 29.770 1.00 86.69 364 ASN A N 1
ATOM 2971 C CA . ASN A 1 364 ? 2.924 14.521 28.530 1.00 86.69 364 ASN A CA 1
ATOM 2972 C C . ASN A 1 364 ? 2.167 13.278 28.049 1.00 86.69 364 ASN A C 1
ATOM 2974 O O . ASN A 1 364 ? 1.920 13.122 26.847 1.00 86.69 364 ASN A O 1
ATOM 2978 N N . TYR A 1 365 ? 1.766 12.408 28.979 1.00 87.94 365 TYR A N 1
ATOM 2979 C CA . TYR A 1 365 ? 0.898 11.275 28.687 1.00 87.94 365 TYR A CA 1
ATOM 2980 C C . TYR A 1 365 ? -0.445 11.739 28.111 1.00 87.94 365 TYR A C 1
ATOM 2982 O O . TYR A 1 365 ? -0.807 11.298 27.023 1.00 87.94 365 TYR A O 1
ATOM 2990 N N . ASN A 1 366 ? -1.136 12.675 28.769 1.00 87.31 366 ASN A N 1
ATOM 2991 C CA . ASN A 1 366 ? -2.429 13.192 28.313 1.00 87.31 366 ASN A CA 1
ATOM 2992 C C . ASN A 1 366 ? -2.329 13.845 26.927 1.00 87.31 366 ASN A C 1
ATOM 2994 O O . ASN A 1 366 ? -3.155 13.568 26.060 1.00 87.31 366 ASN A O 1
ATOM 2998 N N . LYS A 1 367 ? -1.287 14.650 26.675 1.00 89.06 367 LYS A N 1
ATOM 2999 C CA . LYS A 1 367 ? -1.024 15.254 25.357 1.00 89.06 367 LYS A CA 1
ATOM 3000 C C . LYS A 1 367 ? -0.842 14.195 24.269 1.00 89.06 367 LYS A C 1
ATOM 3002 O O . LYS A 1 367 ? -1.414 14.314 23.188 1.00 89.06 367 LYS A O 1
ATOM 3007 N N . THR A 1 368 ? -0.066 13.150 24.559 1.00 91.19 368 THR A N 1
ATOM 3008 C CA . THR A 1 368 ? 0.196 12.062 23.604 1.00 91.19 368 THR A CA 1
ATOM 3009 C C . THR A 1 368 ? -1.057 11.219 23.364 1.00 91.19 368 THR A C 1
ATOM 3011 O O . THR A 1 368 ? -1.384 10.931 22.216 1.00 91.19 368 THR A O 1
ATOM 3014 N N . ALA A 1 369 ? -1.792 10.875 24.424 1.00 89.81 369 ALA A N 1
ATOM 3015 C CA . ALA A 1 369 ? -3.041 10.123 24.349 1.00 89.81 369 ALA A CA 1
ATOM 3016 C C . ALA A 1 369 ? -4.100 10.871 23.527 1.00 89.81 369 ALA A C 1
ATOM 3018 O O . ALA A 1 369 ? -4.699 10.290 22.626 1.00 89.81 369 ALA A O 1
ATOM 3019 N N . HIS A 1 370 ? -4.270 12.171 23.785 1.00 88.94 370 HIS A N 1
ATOM 3020 C CA . HIS A 1 370 ? -5.215 13.016 23.062 1.00 88.94 370 HIS A CA 1
ATOM 3021 C C . HIS A 1 370 ? -4.824 13.186 21.587 1.00 88.94 370 HIS A C 1
ATOM 3023 O O . HIS A 1 370 ? -5.678 13.101 20.705 1.00 88.94 370 HIS A O 1
ATOM 3029 N N . TYR A 1 371 ? -3.529 13.359 21.296 1.00 91.38 371 TYR A N 1
ATOM 3030 C CA . TYR A 1 371 ? -3.028 13.382 19.920 1.00 91.38 371 TYR A CA 1
ATOM 3031 C C . TYR A 1 371 ? -3.362 12.083 19.174 1.00 91.38 371 TYR A C 1
ATOM 3033 O O . TYR A 1 371 ? -3.892 12.136 18.063 1.00 91.38 371 TYR A O 1
ATOM 3041 N N . LEU A 1 372 ? -3.084 10.923 19.780 1.00 93.56 372 LEU A N 1
ATOM 3042 C CA . LEU A 1 372 ? -3.376 9.623 19.172 1.00 93.56 372 LEU A CA 1
ATOM 3043 C C . LEU A 1 372 ? -4.879 9.416 18.975 1.00 93.56 372 LEU A C 1
ATOM 3045 O O . LEU A 1 372 ? -5.278 8.971 17.903 1.00 93.56 372 LEU A O 1
ATOM 3049 N N . TYR A 1 373 ? -5.707 9.795 19.951 1.00 92.69 373 TYR A N 1
ATOM 3050 C CA . TYR A 1 373 ? -7.162 9.736 19.825 1.00 92.69 373 TYR A CA 1
ATOM 3051 C C . TYR A 1 373 ? -7.656 10.554 18.624 1.00 92.69 373 TYR A C 1
ATOM 3053 O O . TYR A 1 373 ? -8.302 10.007 17.735 1.00 92.69 373 TYR A O 1
ATOM 3061 N N . ASN A 1 374 ? -7.288 11.836 18.542 1.00 90.69 374 ASN A N 1
ATOM 3062 C CA . ASN A 1 374 ? -7.739 12.716 17.459 1.00 90.69 374 ASN A CA 1
ATOM 3063 C C . ASN A 1 374 ? -7.219 12.278 16.085 1.00 90.69 374 ASN A C 1
ATOM 3065 O O . ASN A 1 374 ? -7.894 12.477 15.079 1.00 90.69 374 ASN A O 1
ATOM 3069 N N . THR A 1 375 ? -6.019 11.693 16.044 1.00 92.69 375 THR A N 1
ATOM 3070 C CA . THR A 1 375 ? -5.408 11.215 14.798 1.00 92.69 375 THR A CA 1
ATOM 3071 C C . THR A 1 375 ? -6.060 9.923 14.317 1.00 92.69 375 THR A C 1
ATOM 3073 O O . THR A 1 375 ? -6.301 9.781 13.128 1.00 92.69 375 THR A O 1
ATOM 3076 N N . LEU A 1 376 ? -6.349 8.976 15.216 1.00 94.69 376 LEU A N 1
ATOM 3077 C CA . LEU A 1 376 ? -6.849 7.644 14.857 1.00 94.69 376 LEU A CA 1
ATOM 3078 C C . LEU A 1 376 ? -8.373 7.559 14.801 1.00 94.69 376 LEU A C 1
ATOM 3080 O O . LEU A 1 376 ? -8.905 6.651 14.165 1.00 94.69 376 LEU A O 1
ATOM 3084 N N . LEU A 1 377 ? -9.074 8.489 15.444 1.00 93.31 377 LEU A N 1
ATOM 3085 C CA . LEU A 1 377 ? -10.530 8.597 15.440 1.00 93.31 377 LEU A CA 1
ATOM 3086 C C . LEU A 1 377 ? -10.957 10.030 15.076 1.00 93.31 377 LEU A C 1
ATOM 3088 O O . LEU A 1 377 ? -11.606 10.693 15.886 1.00 93.31 377 LEU A O 1
ATOM 3092 N N . PRO A 1 378 ? -10.645 10.531 13.860 1.00 91.75 378 PRO A N 1
ATOM 3093 C CA . PRO A 1 378 ? -11.011 11.882 13.418 1.00 91.75 378 PRO A CA 1
ATOM 3094 C C . PRO A 1 378 ? -12.507 11.985 13.049 1.00 91.75 378 PRO A C 1
ATOM 3096 O O . PRO A 1 378 ? -12.897 12.499 11.997 1.00 91.75 378 PRO A O 1
ATOM 3099 N N . ILE A 1 379 ? -13.374 11.447 13.904 1.00 89.88 379 ILE A N 1
ATOM 3100 C CA . ILE A 1 379 ? -14.805 11.290 13.683 1.00 89.88 379 ILE A CA 1
ATOM 3101 C C . ILE A 1 379 ? -15.522 12.520 14.233 1.00 89.88 379 ILE A C 1
ATOM 3103 O O . ILE A 1 379 ? -15.601 12.731 15.439 1.00 89.88 379 ILE A O 1
ATOM 3107 N N . LYS A 1 380 ? -16.073 13.334 13.329 1.00 86.50 380 LYS A N 1
ATOM 3108 C CA . LYS A 1 380 ? -16.817 14.553 13.694 1.00 86.50 380 LYS A CA 1
ATOM 3109 C C . LYS A 1 380 ? -18.231 14.271 14.202 1.00 86.50 380 LYS A C 1
ATOM 3111 O O . LYS A 1 380 ? -18.761 15.036 14.996 1.00 86.50 380 LYS A O 1
ATOM 3116 N N . ASP A 1 381 ? -18.840 13.202 13.703 1.00 87.31 381 ASP A N 1
ATOM 3117 C CA . ASP A 1 381 ? -20.198 12.780 14.036 1.00 87.31 381 ASP A CA 1
ATOM 3118 C C . ASP A 1 381 ? -20.124 11.517 14.907 1.00 87.31 381 ASP A C 1
ATOM 3120 O O . ASP A 1 381 ? -19.954 10.422 14.361 1.00 87.31 381 ASP A O 1
ATOM 3124 N N . PRO A 1 382 ? -20.213 11.639 16.245 1.00 82.81 382 PRO A N 1
ATOM 3125 C CA . PRO A 1 382 ? -20.019 10.513 17.153 1.00 82.81 382 PRO A CA 1
ATOM 3126 C C . PRO A 1 382 ? -21.119 9.453 17.032 1.00 82.81 382 PRO A C 1
ATOM 3128 O O . PRO A 1 382 ? -20.904 8.321 17.448 1.00 82.81 382 PRO A O 1
ATOM 3131 N N . THR A 1 383 ? -22.268 9.765 16.416 1.00 86.44 383 THR A N 1
ATOM 3132 C CA . THR A 1 383 ? -23.388 8.816 16.267 1.00 86.44 383 THR A CA 1
ATOM 3133 C C . THR A 1 383 ? -23.064 7.629 15.355 1.00 86.44 383 THR A C 1
ATOM 3135 O O . THR A 1 383 ? -23.777 6.612 15.360 1.00 86.44 383 THR A O 1
ATOM 3138 N N . ILE A 1 384 ? -21.979 7.740 14.577 1.00 89.88 384 ILE A N 1
ATOM 3139 C CA . ILE A 1 384 ? -21.455 6.636 13.777 1.00 89.88 384 ILE A CA 1
ATOM 3140 C C . ILE A 1 384 ? -20.810 5.553 14.639 1.00 89.88 384 ILE A C 1
ATOM 3142 O O . ILE A 1 384 ? -20.854 4.393 14.244 1.00 89.88 384 ILE A O 1
ATOM 3146 N N . LEU A 1 385 ? -20.247 5.917 15.796 1.00 92.69 385 LEU A N 1
ATOM 3147 C CA . LEU A 1 385 ? -19.675 4.971 16.742 1.00 92.69 385 LEU A CA 1
ATOM 3148 C C . LEU A 1 385 ? -20.807 4.374 17.575 1.00 92.69 385 LEU A C 1
ATOM 3150 O O . LEU A 1 385 ? -21.471 5.059 18.351 1.00 92.69 385 LEU A O 1
ATOM 3154 N N . LYS A 1 386 ? -21.048 3.083 17.378 1.00 94.69 386 LYS A N 1
ATOM 3155 C CA . LYS A 1 386 ? -21.996 2.296 18.167 1.00 94.69 386 LYS A CA 1
ATOM 3156 C C . LYS A 1 386 ? -21.316 1.719 19.406 1.00 94.69 386 LYS A C 1
ATOM 3158 O O . LYS A 1 386 ? -20.096 1.725 19.503 1.00 94.69 386 LYS A O 1
ATOM 3163 N N . ASN A 1 387 ? -22.111 1.182 20.330 1.00 94.94 387 ASN A N 1
ATOM 3164 C CA . ASN A 1 387 ? -21.653 0.672 21.625 1.00 94.94 387 ASN A CA 1
ATOM 3165 C C . ASN A 1 387 ? -20.546 -0.391 21.524 1.00 94.94 387 ASN A C 1
ATOM 3167 O O . ASN A 1 387 ? -19.747 -0.505 22.449 1.00 94.94 387 ASN A O 1
ATOM 3171 N N . LYS A 1 388 ? -20.498 -1.170 20.436 1.00 97.31 388 LYS A N 1
ATOM 3172 C CA . LYS A 1 388 ? -19.447 -2.161 20.183 1.00 97.31 388 LYS A CA 1
ATOM 3173 C C . LYS A 1 388 ? -18.528 -1.692 19.064 1.00 97.31 388 LYS A C 1
ATOM 3175 O O . LYS A 1 388 ? -18.989 -1.400 17.960 1.00 97.31 388 LYS A O 1
ATOM 3180 N N . LEU A 1 389 ? -17.227 -1.696 19.323 1.00 97.31 389 LEU A N 1
ATOM 3181 C CA . LEU A 1 389 ? -16.186 -1.389 18.351 1.00 97.31 389 LEU A CA 1
ATOM 3182 C C . LEU A 1 389 ? -15.391 -2.655 18.023 1.00 97.31 389 LEU A C 1
ATOM 3184 O O . LEU A 1 389 ? -14.827 -3.307 18.904 1.00 97.31 389 LEU A O 1
ATOM 3188 N N . VAL A 1 390 ? -15.325 -2.994 16.739 1.00 97.00 390 VAL A N 1
ATOM 3189 C CA . VAL A 1 390 ? -14.416 -4.014 16.209 1.00 97.00 390 VAL A CA 1
ATOM 3190 C C . VAL A 1 390 ? -13.274 -3.287 15.517 1.00 97.00 390 VAL A C 1
ATOM 3192 O O . VAL A 1 390 ? -13.466 -2.665 14.476 1.00 97.00 390 VAL A O 1
ATOM 3195 N N . ILE A 1 391 ? -12.085 -3.347 16.098 1.00 97.50 391 ILE A N 1
ATOM 3196 C CA . ILE A 1 391 ? -10.909 -2.642 15.603 1.00 97.50 391 ILE A CA 1
ATOM 3197 C C . ILE A 1 391 ? -10.062 -3.608 14.787 1.00 97.50 391 ILE A C 1
ATOM 3199 O O . ILE A 1 391 ? -9.680 -4.684 15.252 1.00 97.50 391 ILE A O 1
ATOM 3203 N N . ILE A 1 392 ? -9.748 -3.208 13.562 1.00 96.19 392 ILE A N 1
ATOM 3204 C CA . ILE A 1 392 ? -8.878 -3.955 12.664 1.00 96.19 392 ILE A CA 1
ATOM 3205 C C . ILE A 1 392 ? -7.626 -3.103 12.431 1.00 96.19 392 ILE A C 1
ATOM 3207 O O . ILE A 1 392 ? -7.590 -2.279 11.510 1.00 96.19 392 ILE A O 1
ATOM 3211 N N . PRO A 1 393 ? -6.604 -3.232 13.297 1.00 94.00 393 PRO A N 1
ATOM 3212 C CA . PRO A 1 393 ? -5.411 -2.402 13.227 1.00 94.00 393 PRO A CA 1
ATOM 3213 C C . PRO A 1 393 ? -4.538 -2.793 12.030 1.00 94.00 393 PRO A C 1
ATOM 3215 O O . PRO A 1 393 ? -4.658 -3.889 11.475 1.00 94.00 393 PRO A O 1
ATOM 3218 N N . ASP A 1 394 ? -3.632 -1.900 11.647 1.00 90.25 394 ASP A N 1
ATOM 3219 C CA . ASP A 1 394 ? -2.596 -2.150 10.645 1.00 90.25 394 ASP A CA 1
ATOM 3220 C C . ASP A 1 394 ? -1.243 -1.612 11.130 1.00 90.25 394 ASP A C 1
ATOM 3222 O O . ASP A 1 394 ? -1.186 -0.733 11.994 1.00 90.25 394 ASP A O 1
ATOM 3226 N N . TYR A 1 395 ? -0.151 -2.151 10.587 1.00 84.88 395 TYR A N 1
ATOM 3227 C CA . TYR A 1 395 ? 1.216 -1.714 10.875 1.00 84.88 395 TYR A CA 1
ATOM 3228 C C . TYR A 1 395 ? 1.491 -1.602 12.395 1.00 84.88 395 TYR A C 1
ATOM 3230 O O . TYR A 1 395 ? 1.232 -2.538 13.156 1.00 84.88 395 TYR A O 1
ATOM 3238 N N . THR A 1 396 ? 2.006 -0.466 12.870 1.00 84.31 396 THR A N 1
ATOM 3239 C CA . THR A 1 396 ? 2.348 -0.216 14.281 1.00 84.31 396 THR A CA 1
ATOM 3240 C C . THR A 1 396 ? 1.139 -0.167 15.216 1.00 84.31 396 THR A C 1
ATOM 3242 O O . THR A 1 396 ? 1.309 -0.363 16.421 1.00 84.31 396 THR A O 1
ATOM 3245 N N . LEU A 1 397 ? -0.081 0.012 14.691 1.00 90.81 397 LEU A N 1
ATOM 3246 C CA . LEU A 1 397 ? -1.307 0.012 15.496 1.00 90.81 397 LEU A CA 1
ATOM 3247 C C . LEU A 1 397 ? -1.628 -1.353 16.094 1.00 90.81 397 LEU A C 1
ATOM 3249 O O . LEU A 1 397 ? -2.373 -1.419 17.064 1.00 90.81 397 LEU A O 1
ATOM 3253 N N . GLN A 1 398 ? -1.060 -2.440 15.564 1.00 88.06 398 GLN A N 1
ATOM 3254 C CA . GLN A 1 398 ? -1.263 -3.784 16.119 1.00 88.06 398 GLN A CA 1
ATOM 3255 C C . GLN A 1 398 ? -0.805 -3.895 17.580 1.00 88.06 398 GLN A C 1
ATOM 3257 O O . GLN A 1 398 ? -1.288 -4.749 18.314 1.00 88.06 398 GLN A O 1
ATOM 3262 N N . ASN A 1 399 ? 0.118 -3.026 18.005 1.00 86.25 399 ASN A N 1
ATOM 3263 C CA . ASN A 1 399 ? 0.628 -2.985 19.372 1.00 86.25 399 ASN A CA 1
ATOM 3264 C C . ASN A 1 399 ? -0.064 -1.926 20.244 1.00 86.25 399 ASN A C 1
ATOM 3266 O O . ASN A 1 399 ? 0.311 -1.779 21.407 1.00 86.25 399 ASN A O 1
ATOM 3270 N N . LEU A 1 400 ? -1.003 -1.150 19.693 1.00 91.88 400 LEU A N 1
ATOM 3271 C CA . LEU A 1 400 ? -1.661 -0.056 20.397 1.00 91.88 400 LEU A CA 1
ATOM 3272 C C . LEU A 1 400 ? -2.923 -0.566 21.115 1.00 91.88 400 LEU A C 1
ATOM 3274 O O . LEU A 1 400 ? -3.850 -1.006 20.437 1.00 91.88 400 LEU A O 1
ATOM 3278 N N . PRO A 1 401 ? -3.008 -0.459 22.453 1.00 92.81 401 PRO A N 1
ATOM 3279 C CA . PRO A 1 401 ? -4.262 -0.678 23.169 1.00 92.81 401 PRO A CA 1
ATOM 3280 C C . PRO A 1 401 ? -5.208 0.502 22.918 1.00 92.81 401 PRO A C 1
ATOM 3282 O O . PRO A 1 401 ? -5.093 1.555 23.546 1.00 92.81 401 PRO A O 1
ATOM 3285 N N . PHE A 1 402 ? -6.138 0.360 21.973 1.00 94.19 402 PHE A N 1
ATOM 3286 C CA . PHE A 1 402 ? -7.125 1.403 21.687 1.00 94.19 402 PHE A CA 1
ATOM 3287 C C . PHE A 1 402 ? -8.011 1.681 22.898 1.00 94.19 402 PHE A C 1
ATOM 3289 O O . PHE A 1 402 ? -8.360 2.828 23.142 1.00 94.19 402 PHE A O 1
ATOM 3296 N N . GLU A 1 403 ? -8.313 0.666 23.705 1.00 92.31 403 GLU A N 1
ATOM 3297 C CA . GLU A 1 403 ? -9.109 0.787 24.925 1.00 92.31 403 GLU A CA 1
ATOM 3298 C C . GLU A 1 403 ? -8.581 1.835 25.912 1.00 92.31 403 GLU A C 1
ATOM 3300 O O . GLU A 1 403 ? -9.372 2.447 26.631 1.00 92.31 403 GLU A O 1
ATOM 3305 N N . SER A 1 404 ? -7.267 2.082 25.918 1.00 90.38 404 SER A N 1
ATOM 3306 C CA . SER A 1 404 ? -6.628 3.054 26.803 1.00 90.38 404 SER A CA 1
ATOM 3307 C C . SER A 1 404 ? -6.439 4.431 26.163 1.00 90.38 404 SER A C 1
ATOM 3309 O O . SER A 1 404 ? -5.943 5.349 26.825 1.00 90.38 404 SER A O 1
ATOM 3311 N N . LEU A 1 405 ? -6.812 4.619 24.892 1.00 90.38 405 LEU A N 1
ATOM 3312 C CA . LEU A 1 405 ? -6.821 5.953 24.299 1.00 90.38 405 LEU A CA 1
ATOM 3313 C C . LEU A 1 405 ? -7.851 6.820 25.014 1.00 90.38 405 LEU A C 1
ATOM 3315 O O . LEU A 1 405 ? -8.940 6.373 25.378 1.00 90.38 405 LEU A O 1
ATOM 3319 N N . LYS A 1 406 ? -7.469 8.077 25.216 1.00 83.88 406 LYS A N 1
ATOM 3320 C CA . LYS A 1 406 ? -8.176 9.005 26.084 1.00 83.88 406 LYS A CA 1
ATOM 3321 C C . LYS A 1 406 ? -8.675 10.193 25.274 1.00 83.88 406 LYS A C 1
ATOM 3323 O O . LYS A 1 406 ? -7.888 10.842 24.583 1.00 83.88 406 LYS A O 1
ATOM 3328 N N . ASN A 1 407 ? -9.960 10.500 25.403 1.00 80.56 407 ASN A N 1
ATOM 3329 C CA . ASN A 1 407 ? -10.527 11.760 24.947 1.00 80.56 407 ASN A CA 1
ATOM 3330 C C . ASN A 1 407 ? -10.950 12.567 26.171 1.00 80.56 407 ASN A C 1
ATOM 3332 O O . ASN A 1 407 ? -11.787 12.121 26.955 1.00 80.56 407 ASN A O 1
ATOM 3336 N N . ASN A 1 408 ? -10.356 13.746 26.351 1.00 78.62 408 ASN A N 1
ATOM 3337 C CA . ASN A 1 408 ? -10.467 14.519 27.587 1.00 78.62 408 ASN A CA 1
ATOM 3338 C C . ASN A 1 408 ? -10.071 13.672 28.810 1.00 78.62 408 ASN A C 1
ATOM 3340 O O . ASN A 1 408 ? -8.915 13.258 28.917 1.00 78.62 408 ASN A O 1
ATOM 3344 N N . ASP A 1 409 ? -11.029 13.396 29.702 1.00 82.88 409 ASP A N 1
ATOM 3345 C CA . ASP A 1 409 ? -10.836 12.633 30.935 1.00 82.88 409 ASP A CA 1
ATOM 3346 C C . ASP A 1 409 ? -11.351 11.191 30.913 1.00 82.88 409 ASP A C 1
ATOM 3348 O O . ASP A 1 409 ? -11.168 10.485 31.900 1.00 82.88 409 ASP A O 1
ATOM 3352 N N . LYS A 1 410 ? -11.892 10.727 29.781 1.00 89.25 410 LYS A N 1
ATOM 3353 C CA . LYS A 1 410 ? -12.442 9.374 29.645 1.00 89.25 410 LYS A CA 1
ATOM 3354 C C . LYS A 1 410 ? -11.636 8.501 28.695 1.00 89.25 410 LYS A C 1
ATOM 3356 O O . LYS A 1 410 ? -11.199 8.953 27.631 1.00 89.25 410 LYS A O 1
ATOM 3361 N N . TYR A 1 411 ? -11.474 7.240 29.072 1.00 90.50 411 TYR A N 1
ATOM 3362 C CA . TYR A 1 411 ? -10.928 6.197 28.214 1.00 90.50 411 TYR A CA 1
ATOM 3363 C C . TYR A 1 411 ? -11.987 5.644 27.262 1.00 90.50 411 TYR A C 1
ATOM 3365 O O . TYR A 1 411 ? -13.160 5.558 27.611 1.00 90.50 411 TYR A O 1
ATOM 3373 N N . LEU A 1 412 ? -11.570 5.197 26.075 1.00 91.38 412 LEU A N 1
ATOM 3374 C CA . LEU A 1 412 ? -12.484 4.588 25.102 1.00 91.38 412 LEU A CA 1
ATOM 3375 C C . LEU A 1 412 ? -13.253 3.387 25.673 1.00 91.38 412 LEU A C 1
ATOM 3377 O O . LEU A 1 412 ? -14.424 3.209 25.350 1.00 91.38 412 LEU A O 1
ATOM 3381 N N . ILE A 1 413 ? -12.629 2.594 26.548 1.00 93.69 413 ILE A N 1
ATOM 3382 C CA . ILE A 1 413 ? -13.282 1.442 27.191 1.00 93.69 413 ILE A CA 1
ATOM 3383 C C . ILE A 1 413 ? -14.438 1.822 28.125 1.00 93.69 413 ILE A C 1
ATOM 3385 O O . ILE A 1 413 ? -15.259 0.973 28.457 1.00 93.69 413 ILE A O 1
ATOM 3389 N N . GLU A 1 414 ? -14.502 3.077 28.579 1.00 93.94 414 GLU A N 1
ATOM 3390 C CA . GLU A 1 414 ? -15.597 3.546 29.434 1.00 93.94 414 GLU A CA 1
ATOM 3391 C C . GLU A 1 414 ? -16.892 3.745 28.642 1.00 93.94 414 GLU A C 1
ATOM 3393 O O . GLU A 1 414 ? -17.976 3.591 29.202 1.00 93.94 414 GLU A O 1
ATOM 3398 N N . ASP A 1 415 ? -16.780 4.056 27.348 1.00 91.75 415 ASP A N 1
ATOM 3399 C CA . ASP A 1 415 ? -17.925 4.336 26.481 1.00 91.75 415 ASP A CA 1
ATOM 3400 C C . ASP A 1 415 ? -18.240 3.164 25.520 1.00 91.75 415 ASP A C 1
ATOM 3402 O O . ASP A 1 415 ? -19.366 3.067 25.026 1.00 91.75 415 ASP A O 1
ATOM 3406 N N . PHE A 1 416 ? -17.284 2.255 25.264 1.00 94.62 416 PHE A N 1
ATOM 3407 C CA . PHE A 1 416 ? -17.399 1.218 24.229 1.00 94.62 416 PHE A CA 1
ATOM 3408 C C . PHE A 1 416 ? -16.914 -0.179 24.657 1.00 94.62 416 PHE A C 1
ATOM 3410 O O . PHE A 1 416 ? -15.877 -0.334 25.299 1.00 94.62 416 PHE A O 1
ATOM 3417 N N . GLU A 1 417 ? -17.607 -1.226 24.192 1.00 96.31 417 GLU A N 1
ATOM 3418 C CA . GLU A 1 417 ? -17.100 -2.606 24.182 1.00 96.31 417 GLU A CA 1
ATOM 3419 C C . GLU A 1 417 ? -16.131 -2.773 23.003 1.00 96.31 417 GLU A C 1
ATOM 3421 O O . GLU A 1 417 ? -16.534 -2.651 21.847 1.00 96.31 417 GLU A O 1
ATOM 3426 N N . ILE A 1 418 ? -14.854 -3.053 23.278 1.00 95.62 418 ILE A N 1
ATOM 3427 C CA . ILE A 1 418 ? -13.803 -3.102 22.252 1.00 95.62 418 ILE A CA 1
ATOM 3428 C C . ILE A 1 418 ? -13.363 -4.542 22.002 1.00 95.62 418 ILE A C 1
ATOM 3430 O O . ILE A 1 418 ? -13.045 -5.294 22.923 1.00 95.62 418 ILE A O 1
ATOM 3434 N N . SER A 1 419 ? -13.304 -4.909 20.727 1.00 95.00 419 SER A N 1
ATOM 3435 C CA . SER A 1 419 ? -12.783 -6.185 20.247 1.00 95.00 419 SER A CA 1
ATOM 3436 C C . SER A 1 419 ? -11.854 -5.965 19.057 1.00 95.00 419 SER A C 1
ATOM 3438 O O . SER A 1 419 ? -11.898 -4.920 18.410 1.00 95.00 419 SER A O 1
ATOM 3440 N N . TYR A 1 420 ? -11.012 -6.954 18.763 1.00 92.62 420 TYR A N 1
ATOM 3441 C CA . TYR A 1 420 ? -10.016 -6.869 17.699 1.00 92.62 420 TYR A CA 1
ATOM 3442 C C . TYR A 1 420 ? -10.186 -7.995 16.685 1.00 92.62 420 TYR A C 1
ATOM 3444 O O . TYR A 1 420 ? -10.468 -9.137 17.054 1.00 92.62 420 TYR A O 1
ATOM 3452 N N . ALA A 1 421 ? -9.955 -7.685 15.412 1.00 90.69 421 ALA A N 1
ATOM 3453 C CA . ALA A 1 421 ? -9.885 -8.672 14.341 1.00 90.69 421 ALA A CA 1
ATOM 3454 C C . ALA A 1 421 ? -8.686 -8.404 13.421 1.00 90.69 421 ALA A C 1
ATOM 3456 O O . ALA A 1 421 ? -8.159 -7.296 13.362 1.00 90.69 421 ALA A O 1
ATOM 3457 N N . TYR A 1 422 ? -8.238 -9.438 12.703 1.00 87.44 422 TYR A N 1
ATOM 3458 C CA . TYR A 1 422 ? -7.132 -9.313 11.748 1.00 87.44 422 TYR A CA 1
ATOM 3459 C C . TYR A 1 422 ? -7.590 -8.843 10.360 1.00 87.44 422 TYR A C 1
ATOM 3461 O O . TYR A 1 422 ? -6.902 -8.051 9.731 1.00 87.44 422 TYR A O 1
ATOM 3469 N N . SER A 1 423 ? -8.714 -9.358 9.864 1.00 89.75 423 SER A N 1
ATOM 3470 C CA . SER A 1 423 ? -9.338 -9.022 8.574 1.00 89.75 423 SER A CA 1
ATOM 3471 C C . SER A 1 423 ? -10.762 -9.571 8.588 1.00 89.75 423 SER A C 1
ATOM 3473 O O . SER A 1 423 ? -11.011 -10.611 9.213 1.00 89.75 423 SER A O 1
ATOM 3475 N N . LEU A 1 424 ? -11.685 -8.905 7.899 1.00 89.56 424 LEU A N 1
ATOM 3476 C CA . LEU A 1 424 ? -13.079 -9.342 7.790 1.00 89.56 424 LEU A CA 1
ATOM 3477 C C . LEU A 1 424 ? -13.237 -10.544 6.859 1.00 89.56 424 LEU A C 1
ATOM 3479 O O . LEU A 1 424 ? -13.947 -11.492 7.196 1.00 89.56 424 LEU A O 1
ATOM 3483 N N . THR A 1 425 ? -12.514 -10.556 5.741 1.00 85.06 425 THR A N 1
ATOM 3484 C CA . THR A 1 425 ? -12.425 -11.695 4.819 1.00 85.06 425 THR A CA 1
ATOM 3485 C C . THR A 1 425 ? -11.902 -12.922 5.547 1.00 85.06 425 THR A C 1
ATOM 3487 O O . THR A 1 425 ? -12.491 -14.001 5.474 1.00 85.06 425 THR A O 1
ATOM 3490 N N . PHE A 1 426 ? -10.815 -12.761 6.309 1.00 81.81 426 PHE A N 1
ATOM 3491 C CA . PHE A 1 426 ? -10.269 -13.865 7.082 1.00 81.81 426 PHE A CA 1
ATOM 3492 C C . PHE A 1 426 ? -11.264 -14.346 8.138 1.00 81.81 426 PHE A C 1
ATOM 3494 O O . PHE A 1 426 ? -11.523 -15.545 8.206 1.00 81.81 426 PHE A O 1
ATOM 3501 N N . LEU A 1 427 ? -11.860 -13.438 8.918 1.00 81.19 427 LEU A N 1
ATOM 3502 C CA . LEU A 1 427 ? -12.853 -13.786 9.935 1.00 81.19 427 LEU A CA 1
ATOM 3503 C C . LEU A 1 427 ? -14.004 -14.605 9.332 1.00 81.19 427 LEU A C 1
ATOM 3505 O O . LEU A 1 427 ? -14.358 -15.648 9.881 1.00 81.19 427 LEU A O 1
ATOM 3509 N N . ASN A 1 428 ? -14.542 -14.180 8.185 1.00 78.12 428 ASN A N 1
ATOM 3510 C CA . ASN A 1 428 ? -15.631 -14.887 7.517 1.00 78.12 428 ASN A CA 1
ATOM 3511 C C . ASN A 1 428 ? -15.199 -16.267 7.006 1.00 78.12 428 ASN A C 1
ATOM 3513 O O . ASN A 1 428 ? -15.863 -17.267 7.282 1.00 78.12 428 ASN A O 1
ATOM 3517 N N . SER A 1 429 ? -14.033 -16.355 6.359 1.00 72.19 429 SER A N 1
ATOM 3518 C CA . SER A 1 429 ? -13.488 -17.641 5.910 1.00 72.19 429 SER A CA 1
ATOM 3519 C C . SER A 1 429 ? -13.269 -18.614 7.079 1.00 72.19 429 SER A C 1
ATOM 3521 O O . SER A 1 429 ? -13.563 -19.804 6.963 1.00 72.19 429 SER A O 1
ATOM 3523 N N . ASN A 1 430 ? -12.852 -18.114 8.247 1.00 71.81 430 ASN A N 1
ATOM 3524 C CA . ASN A 1 430 ? -12.617 -18.917 9.445 1.00 71.81 430 ASN A CA 1
ATOM 3525 C C . ASN A 1 430 ? -13.914 -19.474 10.060 1.00 71.81 430 ASN A C 1
ATOM 3527 O O . ASN A 1 430 ? -13.881 -20.573 10.612 1.00 71.81 430 ASN A O 1
ATOM 3531 N N . LYS A 1 431 ? -15.049 -18.761 9.944 1.00 72.12 431 LYS A N 1
ATOM 3532 C CA . LYS A 1 431 ? -16.369 -19.235 10.414 1.00 72.12 431 LYS A CA 1
ATOM 3533 C C . LYS A 1 431 ? -16.838 -20.495 9.687 1.00 72.12 431 LYS A C 1
ATOM 3535 O O . LYS A 1 431 ? -17.549 -21.312 10.263 1.00 72.12 431 LYS A O 1
ATOM 3540 N N . SER A 1 432 ? -16.436 -20.667 8.428 1.00 67.94 432 SER A N 1
ATOM 3541 C CA . SER A 1 432 ? -16.788 -21.852 7.635 1.00 67.94 432 SER A CA 1
ATOM 3542 C C . SER A 1 432 ? -16.060 -23.129 8.084 1.00 67.94 432 SER A C 1
ATOM 3544 O O . SER A 1 432 ? -16.467 -24.238 7.731 1.00 67.94 432 SER A O 1
ATOM 3546 N N . ILE A 1 433 ? -14.997 -23.000 8.889 1.00 71.06 433 ILE A N 1
ATOM 3547 C CA . ILE A 1 433 ? -14.217 -24.136 9.379 1.00 71.06 433 ILE A CA 1
ATOM 3548 C C . ILE A 1 433 ? -14.965 -24.792 10.540 1.00 71.06 433 ILE A C 1
ATOM 3550 O O . ILE A 1 433 ? -15.014 -24.264 11.651 1.00 71.06 433 ILE A O 1
ATOM 3554 N N . LYS A 1 434 ? -15.493 -25.997 10.306 1.00 71.00 434 LYS A N 1
ATOM 3555 C CA . LYS A 1 434 ? -16.045 -26.839 11.373 1.00 71.00 434 LYS A CA 1
ATOM 3556 C C . LYS A 1 434 ? -14.922 -27.267 12.316 1.00 71.00 434 LYS A C 1
ATOM 3558 O O . LYS A 1 434 ? -14.050 -28.049 11.942 1.00 71.00 434 LYS A O 1
ATOM 3563 N N . ARG A 1 435 ? -14.931 -26.736 13.538 1.00 68.88 435 ARG A N 1
ATOM 3564 C CA . ARG A 1 435 ? -13.990 -27.118 14.596 1.00 68.88 435 ARG A CA 1
ATOM 3565 C C . ARG A 1 435 ? -14.656 -28.140 15.504 1.00 68.88 435 ARG A C 1
ATOM 3567 O O . ARG A 1 435 ? -15.425 -27.779 16.388 1.00 68.88 435 ARG A O 1
ATOM 3574 N N . GLU A 1 436 ? -14.348 -29.410 15.289 1.00 75.19 436 GLU A N 1
ATOM 3575 C CA . GLU A 1 436 ? -14.676 -30.466 16.243 1.00 75.19 436 GLU A CA 1
ATOM 3576 C C . GLU A 1 436 ? -13.560 -30.516 17.286 1.00 75.19 436 GLU A C 1
ATOM 3578 O O . GLU A 1 436 ? -12.480 -31.058 17.050 1.00 75.19 436 GLU A O 1
ATOM 3583 N N . ALA A 1 437 ? -13.782 -29.858 18.423 1.00 70.88 437 ALA A N 1
ATOM 3584 C CA . ALA A 1 437 ? -12.862 -29.949 19.543 1.00 70.88 437 ALA A CA 1
ATOM 3585 C C . ALA A 1 437 ? -13.183 -31.228 20.336 1.00 70.88 437 ALA A C 1
ATOM 3587 O O . ALA A 1 437 ? -14.308 -31.364 20.819 1.00 70.88 437 ALA A O 1
ATOM 3588 N N . PRO A 1 438 ? -12.225 -32.155 20.517 1.00 72.69 438 PRO A N 1
ATOM 3589 C CA . PRO A 1 438 ? -12.454 -33.364 21.309 1.00 72.69 438 PRO A CA 1
ATOM 3590 C C . PRO A 1 438 ? -12.680 -33.058 22.798 1.00 72.69 438 PRO A C 1
ATOM 3592 O O . PRO A 1 438 ? -13.189 -33.900 23.532 1.00 72.69 438 PRO A O 1
ATOM 3595 N N . GLN A 1 439 ? -12.305 -31.859 23.255 1.00 78.50 439 GLN A N 1
ATOM 3596 C CA . GLN A 1 439 ? -12.537 -31.374 24.611 1.00 78.50 439 GLN A CA 1
ATOM 3597 C C . GLN A 1 439 ? -13.148 -29.972 24.574 1.00 78.50 439 GLN A C 1
ATOM 3599 O O . GLN A 1 439 ? -12.774 -29.139 23.750 1.00 78.50 439 GLN A O 1
ATOM 3604 N N . SER A 1 440 ? -14.081 -29.709 25.488 1.00 78.31 440 SER A N 1
ATOM 3605 C CA . SER A 1 440 ? -14.816 -28.442 25.598 1.00 78.31 440 SER A CA 1
ATOM 3606 C C . SER A 1 440 ? -14.046 -27.337 26.326 1.00 78.31 440 SER A C 1
ATOM 3608 O O . SER A 1 440 ? -14.481 -26.186 26.333 1.00 78.31 440 SER A O 1
ATOM 3610 N N . PHE A 1 441 ? -12.916 -27.671 26.951 1.00 82.19 441 PHE A N 1
ATOM 3611 C CA . PHE A 1 441 ? -12.135 -26.747 27.756 1.00 82.19 441 PHE A CA 1
ATOM 3612 C C . PHE A 1 441 ? -10.642 -27.027 27.619 1.00 82.19 441 PHE A C 1
ATOM 3614 O O . PHE A 1 441 ? -10.206 -28.175 27.654 1.00 82.19 441 PHE A O 1
ATOM 3621 N N . ILE A 1 442 ? -9.864 -25.952 27.526 1.00 76.00 442 ILE A N 1
ATOM 3622 C CA . ILE A 1 442 ? -8.417 -25.980 27.687 1.00 76.00 442 ILE A CA 1
ATOM 3623 C C . ILE A 1 442 ? -8.027 -24.862 28.655 1.00 76.00 442 ILE A C 1
ATOM 3625 O O . ILE A 1 442 ? -8.471 -23.722 28.518 1.00 76.00 442 ILE A O 1
ATOM 3629 N N . GLY A 1 443 ? -7.227 -25.205 29.662 1.00 80.44 443 GLY A N 1
ATOM 3630 C CA . GLY A 1 443 ? -6.698 -24.265 30.642 1.00 80.44 443 GLY A CA 1
ATOM 3631 C C . GLY A 1 443 ? -5.211 -24.045 30.403 1.00 80.44 443 GLY A C 1
ATOM 3632 O O . GLY A 1 443 ? -4.444 -25.004 30.371 1.00 80.44 443 GLY A O 1
ATOM 3633 N N . PHE A 1 444 ? -4.801 -22.788 30.259 1.00 76.94 444 PHE A N 1
ATOM 3634 C CA . PHE A 1 444 ? -3.393 -22.408 30.204 1.00 76.94 444 PHE A CA 1
ATOM 3635 C C . PHE A 1 444 ? -3.006 -21.784 31.544 1.00 76.94 444 PHE A C 1
ATOM 3637 O O . PHE A 1 444 ? -3.588 -20.779 31.949 1.00 76.94 444 PHE A O 1
ATOM 3644 N N . ALA A 1 445 ? -2.027 -22.373 32.227 1.00 75.94 445 ALA A N 1
ATOM 3645 C CA . ALA A 1 445 ? -1.430 -21.802 33.427 1.00 75.94 445 ALA A CA 1
ATOM 3646 C C . ALA A 1 445 ? 0.020 -21.402 33.112 1.00 75.94 445 ALA A C 1
ATOM 3648 O O . ALA A 1 445 ? 0.801 -22.258 32.690 1.00 75.94 445 ALA A O 1
ATOM 3649 N N . PRO A 1 446 ? 0.410 -20.128 33.300 1.00 63.22 446 PRO A N 1
ATOM 3650 C CA . PRO A 1 446 ? 1.813 -19.743 33.263 1.00 63.22 446 PRO A CA 1
ATOM 3651 C C . PRO A 1 446 ? 2.567 -20.513 34.352 1.00 63.22 446 PRO A C 1
ATOM 3653 O O . PRO A 1 446 ? 2.160 -20.500 35.512 1.00 63.22 446 PRO A O 1
ATOM 3656 N N . SER A 1 447 ? 3.689 -21.146 34.012 1.00 67.12 447 SER A N 1
ATOM 3657 C CA . SER A 1 447 ? 4.491 -21.963 34.941 1.00 67.12 447 SER A CA 1
ATOM 3658 C C . SER A 1 447 ? 5.120 -21.181 36.109 1.00 67.12 447 SER A C 1
ATOM 3660 O O . SER A 1 447 ? 5.794 -21.771 36.951 1.00 67.12 447 SER A O 1
ATOM 3662 N N . HIS A 1 448 ? 4.914 -19.861 36.184 1.00 50.53 448 HIS A N 1
ATOM 3663 C CA . HIS A 1 448 ? 5.519 -18.959 37.169 1.00 50.53 448 HIS A CA 1
ATOM 3664 C C . HIS A 1 448 ? 4.506 -18.047 37.879 1.00 50.53 448 HIS A C 1
ATOM 3666 O O . HIS A 1 448 ? 4.757 -16.861 38.074 1.00 50.53 448 HIS A O 1
ATOM 3672 N N . LEU A 1 449 ? 3.371 -18.590 38.319 1.00 45.44 449 LEU A N 1
ATOM 3673 C CA . LEU A 1 449 ? 2.575 -17.963 39.380 1.00 45.44 449 LEU A CA 1
ATOM 3674 C C . LEU A 1 449 ? 2.999 -18.553 40.732 1.00 45.44 449 LEU A C 1
ATOM 3676 O O . LEU A 1 449 ? 2.340 -19.434 41.277 1.00 45.44 449 LEU A O 1
ATOM 3680 N N . ILE A 1 450 ? 4.131 -18.081 41.265 1.00 37.50 450 ILE A N 1
ATOM 3681 C CA . ILE A 1 450 ? 4.465 -18.292 42.679 1.00 37.50 450 ILE A CA 1
ATOM 3682 C C . ILE A 1 450 ? 3.559 -17.362 43.491 1.00 37.50 450 ILE A C 1
ATOM 3684 O O . ILE A 1 450 ? 3.742 -16.149 43.513 1.00 37.50 450 ILE A O 1
ATOM 3688 N N . THR A 1 451 ? 2.539 -17.974 44.083 1.00 40.09 451 THR A N 1
ATOM 3689 C CA . THR A 1 451 ? 1.798 -17.601 45.293 1.00 40.09 451 THR A CA 1
ATOM 3690 C C . THR A 1 451 ? 1.898 -16.137 45.747 1.00 40.09 451 THR A C 1
ATOM 3692 O O . THR A 1 451 ? 2.762 -15.792 46.547 1.00 40.09 451 THR A O 1
ATOM 3695 N N . ILE A 1 452 ? 0.918 -15.310 45.366 1.00 34.28 452 ILE A N 1
ATOM 3696 C CA . ILE A 1 452 ? 0.434 -14.217 46.225 1.00 34.28 452 ILE A CA 1
ATOM 3697 C C . ILE A 1 452 ? -1.096 -14.306 46.294 1.00 34.28 452 ILE A C 1
ATOM 3699 O O . ILE A 1 452 ? -1.789 -14.460 45.291 1.00 34.28 452 ILE A O 1
ATOM 3703 N N . ILE A 1 453 ? -1.584 -14.295 47.529 1.00 34.72 453 ILE A N 1
ATOM 3704 C CA . ILE A 1 453 ? -2.940 -14.595 47.987 1.00 34.72 453 ILE A CA 1
ATOM 3705 C C . ILE A 1 453 ? -3.972 -13.568 47.472 1.00 34.72 453 ILE A C 1
ATOM 3707 O O . ILE A 1 453 ? -3.748 -12.364 47.528 1.00 34.72 453 ILE A O 1
ATOM 3711 N N . TYR A 1 454 ? -5.106 -14.099 46.996 1.00 33.06 454 TYR A N 1
ATOM 3712 C CA . TYR A 1 454 ? -6.428 -13.507 46.719 1.00 33.06 454 TYR A CA 1
ATOM 3713 C C . TYR A 1 454 ? -6.641 -11.981 46.856 1.00 33.06 454 TYR A C 1
ATOM 3715 O O . TYR A 1 454 ? -6.752 -11.444 47.956 1.00 33.06 454 TYR A O 1
ATOM 3723 N N . LYS A 1 455 ? -6.982 -11.349 45.724 1.00 29.30 455 LYS A N 1
ATOM 3724 C CA . LYS A 1 455 ? -8.176 -10.491 45.554 1.00 29.30 455 LYS A CA 1
ATOM 3725 C C . LYS A 1 455 ? -8.710 -10.698 44.125 1.00 29.30 455 LYS A C 1
ATOM 3727 O O . LYS A 1 455 ? -7.894 -10.863 43.220 1.00 29.30 455 LYS A O 1
ATOM 3732 N N . PRO A 1 456 ? -10.036 -10.747 43.899 1.00 36.12 456 PRO A N 1
ATOM 3733 C CA . PRO A 1 456 ? -10.595 -11.097 42.598 1.00 36.12 456 PRO A CA 1
ATOM 3734 C C . PRO A 1 456 ? -10.344 -9.943 41.625 1.00 36.12 456 PRO A C 1
ATOM 3736 O O . PRO A 1 456 ? -11.031 -8.926 41.662 1.00 36.12 456 PRO A O 1
ATOM 3739 N N . CYS A 1 457 ? -9.321 -10.077 40.785 1.00 32.78 457 CYS A N 1
ATOM 3740 C CA . CYS A 1 457 ? -9.127 -9.182 39.656 1.00 32.78 457 CYS A CA 1
ATOM 3741 C C . CYS A 1 457 ? -10.029 -9.663 38.516 1.00 32.78 457 CYS A C 1
ATOM 3743 O O . CYS A 1 457 ? -10.117 -10.868 38.271 1.00 32.78 457 CYS A O 1
ATOM 3745 N N . LEU A 1 458 ? -10.730 -8.717 37.885 1.00 31.19 458 LEU A N 1
ATOM 3746 C CA . LEU A 1 458 ? -11.678 -8.925 36.793 1.00 31.19 458 LEU A CA 1
ATOM 3747 C C . LEU A 1 458 ? -11.219 -10.038 35.843 1.00 31.19 458 LEU A C 1
ATOM 3749 O O . LEU A 1 458 ? -10.167 -9.942 35.210 1.00 31.19 458 LEU A O 1
ATOM 3753 N N . ALA A 1 459 ? -12.057 -11.061 35.690 1.00 28.22 459 ALA A N 1
ATOM 3754 C CA . ALA A 1 459 ? -11.966 -11.953 34.552 1.00 28.22 459 ALA A CA 1
ATOM 3755 C C . ALA A 1 459 ? -12.253 -11.126 33.291 1.00 28.22 459 ALA A C 1
ATOM 3757 O O . ALA A 1 459 ? -13.411 -10.877 32.952 1.00 28.22 459 ALA A O 1
ATOM 3758 N N . VAL A 1 460 ? -11.202 -10.682 32.599 1.00 27.48 460 VAL A N 1
ATOM 3759 C CA . VAL A 1 460 ? -11.326 -10.214 31.219 1.00 27.48 460 VAL A CA 1
ATOM 3760 C C . VAL A 1 460 ? -11.740 -11.433 30.409 1.00 27.48 460 VAL A C 1
ATOM 3762 O O . VAL A 1 460 ? -10.940 -12.309 30.081 1.00 27.48 460 VAL A O 1
ATOM 3765 N N . ARG A 1 461 ? -13.041 -11.524 30.146 1.00 26.28 461 ARG A N 1
ATOM 3766 C CA . ARG A 1 461 ? -13.604 -12.473 29.198 1.00 26.28 461 ARG A CA 1
ATOM 3767 C C . ARG A 1 461 ? -13.082 -12.047 27.827 1.00 26.28 461 ARG A C 1
ATOM 3769 O O . ARG A 1 461 ? -13.691 -11.210 27.170 1.00 26.28 461 ARG A O 1
ATOM 3776 N N . LEU A 1 462 ? -11.958 -12.614 27.385 1.00 25.17 462 LEU A N 1
ATOM 3777 C CA . LEU A 1 462 ? -11.633 -12.640 25.962 1.00 25.17 462 LEU A CA 1
ATOM 3778 C C . LEU A 1 462 ? -12.715 -13.493 25.290 1.00 25.17 462 LEU A C 1
ATOM 3780 O O . LEU A 1 462 ? -12.583 -14.706 25.132 1.00 25.17 462 LEU A O 1
ATOM 3784 N N . LYS A 1 463 ? -13.825 -12.857 24.909 1.00 25.33 463 LYS A N 1
ATOM 3785 C CA . LYS A 1 463 ? -14.641 -13.347 23.807 1.00 25.33 463 LYS A CA 1
ATOM 3786 C C . LYS A 1 463 ? -13.806 -13.121 22.551 1.00 25.33 463 LYS A C 1
ATOM 3788 O O . LYS A 1 463 ? -13.941 -12.120 21.860 1.00 25.33 463 LYS A O 1
ATOM 3793 N N . LEU A 1 464 ? -12.906 -14.062 22.275 1.00 26.14 464 LEU A N 1
ATOM 3794 C CA . LEU A 1 464 ? -12.531 -14.331 20.897 1.00 26.14 464 LEU A CA 1
ATOM 3795 C C . LEU A 1 464 ? -13.845 -14.677 20.198 1.00 26.14 464 LEU A C 1
ATOM 3797 O O . LEU A 1 464 ? -14.476 -15.679 20.536 1.00 26.14 464 LEU A O 1
ATOM 3801 N N . LEU A 1 465 ? -14.309 -13.790 19.320 1.00 29.58 465 LEU A N 1
ATOM 3802 C CA . LEU A 1 465 ? -15.368 -14.111 18.374 1.00 29.58 465 LEU A CA 1
ATOM 3803 C C . LEU A 1 465 ? -14.862 -15.306 17.556 1.00 29.58 465 LEU A C 1
ATOM 3805 O O . LEU A 1 465 ? -13.975 -15.158 16.714 1.00 29.58 465 LEU A O 1
ATOM 3809 N N . LEU A 1 466 ? -1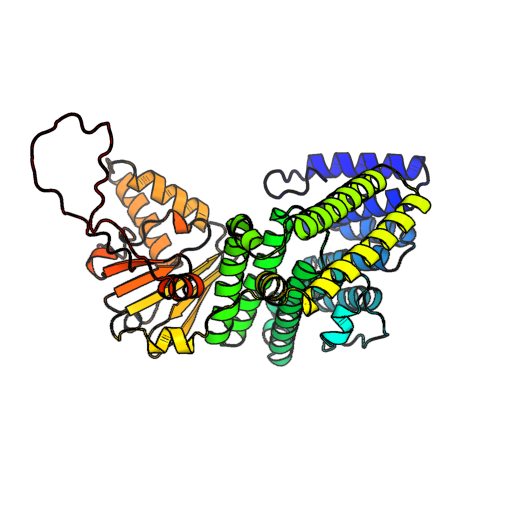5.360 -16.490 17.914 1.00 32.22 466 LEU A N 1
ATOM 3810 C CA . LEU A 1 466 ? -15.197 -17.731 17.166 1.00 32.22 466 LEU A CA 1
ATOM 3811 C C . LEU A 1 466 ? -16.121 -17.742 15.955 1.00 32.22 466 LEU A C 1
ATOM 3813 O O . LEU A 1 466 ? -17.275 -17.270 16.092 1.00 32.22 466 LEU A O 1
#